Protein AF-A0A9P1DX33-F1 (afdb_monomer_lite)

Structure (mmCIF, N/CA/C/O backbone):
data_AF-A0A9P1DX33-F1
#
_entry.id   AF-A0A9P1DX33-F1
#
loop_
_atom_site.group_PDB
_atom_site.id
_atom_site.type_symbol
_atom_site.label_atom_id
_atom_site.label_alt_id
_atom_site.label_comp_id
_atom_site.label_asym_id
_atom_site.label_entity_id
_atom_site.label_seq_id
_atom_site.pdbx_PDB_ins_code
_atom_site.Cartn_x
_atom_site.Cartn_y
_atom_site.Cartn_z
_atom_site.occupancy
_atom_site.B_iso_or_equiv
_atom_site.auth_seq_id
_atom_site.auth_comp_id
_atom_site.auth_asym_id
_atom_site.auth_atom_id
_atom_site.pdbx_PDB_model_num
ATOM 1 N N . MET A 1 1 ? 33.280 24.690 30.783 1.00 42.16 1 MET A N 1
ATOM 2 C CA . MET A 1 1 ? 32.549 23.679 31.577 1.00 42.16 1 MET A CA 1
ATOM 3 C C . MET A 1 1 ? 32.452 22.422 30.733 1.00 42.16 1 MET A C 1
ATOM 5 O O . MET A 1 1 ? 31.954 22.511 29.621 1.00 42.16 1 MET A O 1
ATOM 9 N N . THR A 1 2 ? 32.975 21.297 31.211 1.00 35.22 2 THR A N 1
ATOM 10 C CA . THR A 1 2 ? 32.974 20.005 30.503 1.00 35.22 2 THR A CA 1
ATOM 11 C C . THR A 1 2 ? 32.032 19.049 31.220 1.00 35.22 2 THR A C 1
ATOM 13 O O . THR A 1 2 ? 32.265 18.726 32.383 1.00 35.22 2 THR A O 1
ATOM 16 N N . VAL A 1 3 ? 30.963 18.618 30.549 1.00 42.25 3 VAL A N 1
ATOM 17 C CA . VAL A 1 3 ? 29.998 17.657 31.102 1.00 42.25 3 VAL A CA 1
ATOM 18 C C . VAL A 1 3 ? 30.472 16.244 30.767 1.00 42.25 3 VAL A C 1
ATOM 20 O O . VAL A 1 3 ? 30.716 15.934 29.604 1.00 42.25 3 VAL A O 1
ATOM 23 N N . SER A 1 4 ? 30.630 15.401 31.789 1.00 46.12 4 SER A N 1
ATOM 24 C CA . SER A 1 4 ? 31.040 14.004 31.618 1.00 46.12 4 SER A CA 1
ATOM 25 C C . SER A 1 4 ? 29.879 13.158 31.088 1.00 46.12 4 SER A C 1
ATOM 27 O O . SER A 1 4 ? 28.779 13.212 31.638 1.00 46.12 4 SER A O 1
ATOM 29 N N . GLY A 1 5 ? 30.118 12.371 30.038 1.00 40.25 5 GLY A N 1
ATOM 30 C CA . GLY A 1 5 ? 29.131 11.447 29.479 1.00 40.25 5 GLY A CA 1
ATOM 31 C C . GLY A 1 5 ? 29.198 10.074 30.149 1.00 40.25 5 GLY A C 1
ATOM 32 O O . GLY A 1 5 ? 30.158 9.335 29.942 1.00 40.25 5 GLY A O 1
ATOM 33 N N . CYS A 1 6 ? 28.171 9.706 30.916 1.00 40.16 6 CYS A N 1
ATOM 34 C CA . CYS A 1 6 ? 28.054 8.368 31.502 1.00 40.16 6 CYS A CA 1
ATOM 35 C C . CYS A 1 6 ? 27.447 7.377 30.494 1.00 40.16 6 CYS A C 1
ATOM 37 O O . CYS A 1 6 ? 26.247 7.413 30.223 1.00 40.16 6 CYS A O 1
ATOM 39 N N . SER A 1 7 ? 28.259 6.458 29.972 1.00 44.50 7 SER A N 1
ATOM 40 C CA . SER A 1 7 ? 27.836 5.385 29.063 1.00 44.50 7 SER A CA 1
ATOM 41 C C . SER A 1 7 ? 27.161 4.222 29.808 1.00 44.50 7 SER A C 1
ATOM 43 O O . SER A 1 7 ? 27.764 3.187 30.091 1.00 44.50 7 SER A O 1
ATOM 45 N N . GLY A 1 8 ? 25.872 4.378 30.120 1.00 40.25 8 GLY A N 1
ATOM 46 C CA . GLY A 1 8 ? 25.042 3.281 30.626 1.00 40.25 8 GLY A CA 1
ATOM 47 C C . GLY A 1 8 ? 24.818 2.204 29.557 1.00 40.25 8 GLY A C 1
ATOM 48 O O . GLY A 1 8 ? 24.282 2.495 28.491 1.00 40.25 8 GLY A O 1
ATOM 49 N N . SER A 1 9 ? 25.206 0.956 29.837 1.00 45.69 9 SER A N 1
ATOM 50 C CA . SER A 1 9 ? 24.879 -0.181 28.962 1.00 45.69 9 SER A CA 1
ATOM 51 C C . SER A 1 9 ? 23.379 -0.511 29.028 1.00 45.69 9 SER A C 1
ATOM 53 O O . SER A 1 9 ? 22.805 -0.453 30.119 1.00 45.69 9 SER A O 1
ATOM 55 N N . PRO A 1 10 ? 22.730 -0.889 27.909 1.00 42.22 10 PRO A N 1
ATOM 56 C CA . PRO A 1 10 ? 21.317 -1.253 27.912 1.00 42.22 10 PRO A CA 1
ATOM 57 C C . PRO A 1 10 ? 21.089 -2.532 28.726 1.00 42.22 10 PRO A C 1
ATOM 59 O O . PRO A 1 10 ? 21.752 -3.549 28.516 1.00 42.22 10 PRO A O 1
ATOM 62 N N . ALA A 1 11 ? 20.137 -2.488 29.659 1.00 40.44 11 ALA A N 1
ATOM 63 C CA . ALA A 1 11 ? 19.790 -3.639 30.483 1.00 40.44 11 ALA A CA 1
ATOM 64 C C . ALA A 1 11 ? 19.127 -4.738 29.637 1.00 40.44 11 ALA A C 1
ATOM 66 O O . ALA A 1 11 ? 18.155 -4.489 28.921 1.00 40.44 11 ALA A O 1
ATOM 67 N N . SER A 1 12 ? 19.616 -5.974 29.751 1.00 38.50 12 SER A N 1
ATOM 68 C CA . SER A 1 12 ? 19.037 -7.133 29.073 1.00 38.50 12 SER A CA 1
ATOM 69 C C . SER A 1 12 ? 17.686 -7.509 29.692 1.00 38.50 12 SER A C 1
ATOM 71 O O . SER A 1 12 ? 17.606 -8.228 30.689 1.00 38.50 12 SER A O 1
ATOM 73 N N . MET A 1 13 ? 16.597 -7.029 29.086 1.00 30.44 13 MET A N 1
ATOM 74 C CA . MET A 1 13 ? 15.235 -7.407 29.467 1.00 30.44 13 MET A CA 1
ATOM 75 C C . MET A 1 13 ? 14.976 -8.887 29.159 1.00 30.44 13 MET A C 1
ATOM 77 O O . MET A 1 13 ? 14.541 -9.251 28.067 1.00 30.44 13 MET A O 1
ATOM 81 N N . SER A 1 14 ? 15.214 -9.755 30.142 1.00 40.44 14 SER A N 1
ATOM 82 C CA . SER A 1 14 ? 14.754 -11.138 30.081 1.00 40.44 14 SER A CA 1
ATOM 83 C C . SER A 1 14 ? 13.223 -11.171 30.129 1.00 40.44 14 SER A C 1
ATOM 85 O O . SER A 1 14 ? 12.587 -10.710 31.081 1.00 40.44 14 SER A O 1
ATOM 87 N N . LEU A 1 15 ? 12.613 -11.716 29.075 1.00 31.84 15 LEU A N 1
ATOM 88 C CA . LEU A 1 15 ? 11.172 -11.946 29.027 1.00 31.84 15 LEU A CA 1
ATOM 89 C C . LEU A 1 15 ? 10.785 -12.919 30.145 1.00 31.84 15 LEU A C 1
ATOM 91 O O . LEU A 1 15 ? 11.143 -14.098 30.105 1.00 31.84 15 LEU A O 1
ATOM 95 N N . ARG A 1 16 ? 10.036 -12.433 31.143 1.00 36.41 16 ARG A N 1
ATOM 96 C CA . ARG A 1 16 ? 9.463 -13.296 32.180 1.00 36.41 16 ARG A CA 1
ATOM 97 C C . ARG A 1 16 ? 8.487 -14.267 31.523 1.00 36.41 16 ARG A C 1
ATOM 99 O O . ARG A 1 16 ? 7.411 -13.877 31.072 1.00 36.41 16 ARG A O 1
ATOM 106 N N . ARG A 1 17 ? 8.888 -15.536 31.474 1.00 30.05 17 ARG A N 1
ATOM 107 C CA . ARG A 1 17 ? 8.061 -16.651 31.017 1.00 30.05 17 ARG A CA 1
ATOM 108 C C . ARG A 1 17 ? 6.791 -16.699 31.869 1.00 30.05 17 ARG A C 1
ATOM 110 O O . ARG A 1 17 ? 6.878 -16.798 33.089 1.00 30.05 17 ARG A O 1
ATOM 117 N N . TRP A 1 18 ? 5.625 -16.622 31.233 1.00 30.36 18 TRP A N 1
ATOM 118 C CA . TRP A 1 18 ? 4.351 -16.831 31.920 1.00 30.36 18 TRP A CA 1
ATOM 119 C C . TRP A 1 18 ? 4.186 -18.325 32.199 1.00 30.36 18 TRP A C 1
ATOM 121 O O . TRP A 1 18 ? 3.795 -19.094 31.321 1.00 30.36 18 TRP A O 1
ATOM 131 N N . GLU A 1 19 ? 4.521 -18.741 33.417 1.00 32.91 19 GLU A N 1
ATOM 132 C CA . GLU A 1 19 ? 4.236 -20.092 33.891 1.00 32.91 19 GLU A CA 1
ATOM 133 C C . GLU A 1 19 ? 2.755 -20.184 34.268 1.00 32.91 19 GLU A C 1
ATOM 135 O O . GLU A 1 19 ? 2.330 -19.786 35.352 1.00 32.91 19 GLU A O 1
ATOM 140 N N . PHE A 1 20 ? 1.947 -20.688 33.332 1.00 34.97 20 PHE A N 1
ATOM 141 C CA . PHE A 1 20 ? 0.576 -21.095 33.622 1.00 34.97 20 PHE A CA 1
ATOM 142 C C . PHE A 1 20 ? 0.597 -22.218 34.666 1.00 34.97 20 PHE A C 1
ATOM 144 O O . PHE A 1 20 ? 1.318 -23.204 34.507 1.00 34.97 20 PHE A O 1
ATOM 151 N N . ALA A 1 21 ? -0.188 -22.057 35.732 1.00 38.12 21 ALA A N 1
ATOM 152 C CA . ALA A 1 21 ? -0.208 -22.988 36.855 1.00 38.12 21 ALA A CA 1
ATOM 153 C C . ALA A 1 21 ? -0.587 -24.416 36.420 1.00 38.12 21 ALA A C 1
ATOM 155 O O . ALA A 1 21 ? -1.530 -24.608 35.650 1.00 38.12 21 ALA A O 1
ATOM 156 N N . ASP A 1 22 ? 0.122 -25.417 36.955 1.00 38.78 22 ASP A N 1
ATOM 157 C CA . ASP A 1 22 ? -0.157 -26.832 36.691 1.00 38.78 22 ASP A CA 1
ATOM 158 C C . ASP A 1 22 ? -1.595 -27.186 37.138 1.00 38.78 22 ASP A C 1
ATOM 160 O O . ASP A 1 22 ? -1.901 -27.090 38.337 1.00 38.78 22 ASP A O 1
ATOM 164 N N . PRO A 1 23 ? -2.479 -27.641 36.220 1.00 44.78 23 PRO A N 1
ATOM 165 C CA . PRO A 1 23 ? -3.876 -27.963 36.524 1.00 44.78 23 PRO A CA 1
ATOM 166 C C . PRO A 1 23 ? -4.062 -29.128 37.516 1.00 44.78 23 PRO A C 1
ATOM 168 O O . PRO A 1 23 ? -5.194 -29.472 37.845 1.00 44.78 23 PRO A O 1
ATOM 171 N N . ARG A 1 24 ? -2.982 -29.746 38.010 1.00 42.72 24 ARG A N 1
ATOM 172 C CA . ARG A 1 24 ? -3.008 -30.826 39.011 1.00 42.72 24 ARG A CA 1
ATOM 173 C C . ARG A 1 24 ? -3.132 -30.356 40.467 1.00 42.72 24 ARG A C 1
ATOM 175 O O . ARG A 1 24 ? -3.335 -31.201 41.336 1.00 42.72 24 ARG A O 1
ATOM 182 N N . THR A 1 25 ? -2.985 -29.059 40.764 1.00 44.78 25 THR A N 1
ATOM 183 C CA . THR A 1 25 ? -2.821 -28.572 42.158 1.00 44.78 25 THR A CA 1
ATOM 184 C C . THR A 1 25 ? -3.933 -27.664 42.697 1.00 44.78 25 THR A C 1
ATOM 186 O O . THR A 1 25 ? -4.002 -27.438 43.908 1.00 44.78 25 THR A O 1
ATOM 189 N N . SER A 1 26 ? -4.851 -27.179 41.857 1.00 37.38 26 SER A N 1
ATOM 190 C CA . SER A 1 26 ? -5.929 -26.277 42.281 1.00 37.38 26 SER A CA 1
ATOM 191 C C . SER A 1 26 ? -7.050 -27.007 43.040 1.00 37.38 26 SER A C 1
ATOM 193 O O . SER A 1 26 ? -8.011 -27.518 42.466 1.00 37.38 26 SER A O 1
ATOM 195 N N . ARG A 1 27 ? -6.979 -27.005 44.380 1.00 41.19 27 ARG A N 1
ATOM 196 C CA . ARG A 1 27 ? -8.128 -27.354 45.235 1.00 41.19 27 ARG A CA 1
ATOM 197 C C . ARG A 1 27 ? -9.247 -26.321 45.057 1.00 41.19 27 ARG A C 1
ATOM 199 O O . ARG A 1 27 ? -9.252 -25.287 45.719 1.00 41.19 27 ARG A O 1
ATOM 206 N N . THR A 1 28 ? -10.218 -26.620 44.199 1.00 39.28 28 THR A N 1
ATOM 207 C CA . THR A 1 28 ? -11.459 -25.840 44.076 1.00 39.28 28 THR A CA 1
ATOM 208 C C . THR A 1 28 ? -12.236 -25.831 45.400 1.00 39.28 28 THR A C 1
ATOM 210 O O . THR A 1 28 ? -12.393 -26.904 45.999 1.00 39.28 28 THR A O 1
ATOM 213 N N . PRO A 1 29 ? -12.787 -24.688 45.851 1.00 36.78 29 PRO A N 1
ATOM 214 C CA . PRO A 1 29 ? -13.698 -24.671 46.991 1.00 36.78 29 PRO A CA 1
ATOM 215 C C . PRO A 1 29 ? -14.954 -25.493 46.666 1.00 36.78 29 PRO A C 1
ATOM 217 O O . PRO A 1 29 ? -15.569 -25.324 45.613 1.00 36.78 29 PRO A O 1
ATOM 220 N N . ARG A 1 30 ? -15.342 -26.404 47.566 1.00 32.22 30 ARG A N 1
ATOM 221 C CA . ARG A 1 30 ? -16.589 -27.168 47.426 1.00 32.22 30 ARG A CA 1
ATOM 222 C C . ARG A 1 30 ? -17.782 -26.274 47.758 1.00 32.22 30 ARG A C 1
ATOM 224 O O . ARG A 1 30 ? -18.038 -26.016 48.931 1.00 32.22 30 ARG A O 1
ATOM 231 N N . LEU A 1 31 ? -18.542 -25.882 46.739 1.00 40.94 31 LEU A N 1
ATOM 232 C CA . LEU A 1 31 ? -19.928 -25.450 46.931 1.00 40.94 31 LEU A CA 1
ATOM 233 C C . LEU A 1 31 ? -20.778 -26.627 47.464 1.00 40.94 31 LEU A C 1
ATOM 235 O O . LEU A 1 31 ? -20.466 -27.788 47.168 1.00 40.94 31 LEU A O 1
ATOM 239 N N . PRO A 1 32 ? -21.827 -26.362 48.264 1.00 38.78 32 PRO A N 1
ATOM 240 C CA . PRO A 1 32 ? -22.687 -27.408 48.808 1.00 38.78 32 PRO A CA 1
ATOM 241 C C . PRO A 1 32 ? -23.454 -28.129 47.692 1.00 38.78 32 PRO A C 1
ATOM 243 O O . PRO A 1 32 ? -23.990 -27.511 46.774 1.00 38.78 32 PRO A O 1
ATOM 246 N N . ALA A 1 33 ? -23.517 -29.459 47.774 1.00 38.41 33 ALA A N 1
ATOM 247 C CA . ALA A 1 33 ? -24.167 -30.283 46.762 1.00 38.41 33 ALA A CA 1
ATOM 248 C C . ALA A 1 33 ? -25.699 -30.230 46.896 1.00 38.41 33 ALA A C 1
ATOM 250 O O . ALA A 1 33 ? -26.283 -30.959 47.701 1.00 38.41 33 ALA A O 1
ATOM 251 N N . VAL A 1 34 ? -26.347 -29.401 46.074 1.00 39.28 34 VAL A N 1
ATOM 252 C CA . VAL A 1 34 ? -27.807 -29.407 45.901 1.00 39.28 34 VAL A CA 1
ATOM 253 C C . VAL A 1 34 ? -28.229 -30.762 45.321 1.00 39.28 34 VAL A C 1
ATOM 255 O O . VAL A 1 34 ? -27.893 -31.106 44.188 1.00 39.28 34 VAL A O 1
ATOM 258 N N . LYS A 1 35 ? -28.940 -31.568 46.119 1.00 45.84 35 LYS A N 1
ATOM 259 C CA . LYS A 1 35 ? -29.499 -32.856 45.688 1.00 45.84 35 LYS A CA 1
ATOM 260 C C . LYS A 1 35 ? -30.892 -32.653 45.092 1.00 45.84 35 LYS A C 1
ATOM 262 O O . LYS A 1 35 ? -31.848 -32.470 45.836 1.00 45.84 35 LYS A O 1
ATOM 267 N N . GLY A 1 36 ? -30.997 -32.808 43.776 1.00 49.78 36 GLY A N 1
ATOM 268 C CA . GLY A 1 36 ? -32.263 -32.783 43.041 1.00 49.78 36 GLY A CA 1
ATOM 269 C C . GLY A 1 36 ? -32.353 -31.578 42.109 1.00 49.78 36 GLY A C 1
ATOM 270 O O . GLY A 1 36 ? -32.114 -30.451 42.524 1.00 49.78 36 GLY A O 1
ATOM 271 N N . GLY A 1 37 ? -32.667 -31.838 40.841 1.00 43.31 37 GLY A N 1
ATOM 272 C CA . GLY A 1 37 ? -32.671 -30.839 39.772 1.00 43.31 37 GLY A CA 1
ATOM 273 C C . GLY A 1 37 ? -32.117 -31.431 38.477 1.00 43.31 37 GLY A C 1
ATOM 274 O O . GLY A 1 37 ? -31.059 -32.059 38.475 1.00 43.31 37 GLY A O 1
ATOM 275 N N . LEU A 1 38 ? -32.865 -31.280 37.385 1.00 44.25 38 LEU A N 1
ATOM 276 C CA . LEU A 1 38 ? -32.518 -31.801 36.061 1.00 44.25 38 LEU A CA 1
ATOM 277 C C . LEU A 1 38 ? -31.198 -31.194 35.555 1.00 44.25 38 LEU A C 1
ATOM 279 O O . LEU A 1 38 ? -31.032 -29.977 35.550 1.00 44.25 38 LEU A O 1
ATOM 283 N N . ILE A 1 39 ? -30.278 -32.032 35.066 1.00 40.69 39 ILE A N 1
ATOM 284 C CA . ILE A 1 39 ? -29.074 -31.554 34.373 1.00 40.69 39 ILE A CA 1
ATOM 285 C C . ILE A 1 39 ? -29.490 -31.062 32.982 1.00 40.69 39 ILE A C 1
ATOM 287 O O . ILE A 1 39 ? -29.702 -31.866 32.072 1.00 40.69 39 ILE A O 1
ATOM 291 N N . SER A 1 40 ? -29.599 -29.744 32.809 1.00 49.19 40 SER A N 1
ATOM 292 C CA . SER A 1 40 ? -29.901 -29.128 31.513 1.00 49.19 40 SER A CA 1
ATOM 293 C C . SER A 1 40 ? -28.848 -29.514 30.456 1.00 49.19 40 SER A C 1
ATOM 295 O O . SER A 1 40 ? -27.649 -29.345 30.696 1.00 49.19 40 SER A O 1
ATOM 297 N N . PRO A 1 41 ? -29.243 -29.979 29.253 1.00 49.31 41 PRO A N 1
ATOM 298 C CA . PRO A 1 41 ? -28.335 -30.596 28.271 1.00 49.31 41 PRO A CA 1
ATOM 299 C C . PRO A 1 41 ? -27.400 -29.612 27.531 1.00 49.31 41 PRO A C 1
ATOM 301 O O . PRO A 1 41 ? -26.756 -29.978 26.547 1.00 49.31 41 PRO A O 1
ATOM 304 N N . ILE A 1 42 ? -27.325 -28.357 27.979 1.00 52.50 42 ILE A N 1
ATOM 305 C CA . ILE A 1 42 ? -26.710 -27.227 27.266 1.00 52.50 42 ILE A CA 1
ATOM 306 C C . ILE A 1 42 ? -25.171 -27.305 27.298 1.00 52.50 42 ILE A C 1
ATOM 308 O O . ILE A 1 42 ? -24.514 -27.118 26.272 1.00 52.50 42 ILE A O 1
ATOM 312 N N . SER A 1 43 ? -24.595 -27.699 28.441 1.00 51.84 43 SER A N 1
ATOM 313 C CA . SER A 1 43 ? -23.138 -27.820 28.666 1.00 51.84 43 SER A CA 1
ATOM 314 C C . SER A 1 43 ? -22.414 -28.726 27.646 1.00 51.84 43 SER A C 1
ATOM 316 O O . SER A 1 43 ? -21.245 -28.506 27.319 1.00 51.84 43 SER A O 1
ATOM 318 N N . ALA A 1 44 ? -23.114 -29.701 27.057 1.00 51.94 44 ALA A N 1
ATOM 319 C CA . ALA A 1 44 ? -22.522 -30.666 26.132 1.00 51.94 44 ALA A CA 1
ATOM 320 C C . ALA A 1 44 ? -22.113 -30.084 24.761 1.00 51.94 44 ALA A C 1
ATOM 322 O O . ALA A 1 44 ? -21.297 -30.698 24.070 1.00 51.94 44 ALA A O 1
ATOM 323 N N . ARG A 1 45 ? -22.662 -28.933 24.330 1.00 54.38 45 ARG A N 1
ATOM 324 C CA . ARG A 1 45 ? -22.422 -28.405 22.968 1.00 54.38 45 ARG A CA 1
ATOM 325 C C . ARG A 1 45 ? -21.138 -27.582 22.844 1.00 54.38 45 ARG A C 1
ATOM 327 O O . ARG A 1 45 ? -20.353 -27.852 21.936 1.00 54.38 45 ARG A O 1
ATOM 334 N N . GLY A 1 46 ? -20.867 -26.661 23.773 1.00 47.50 46 GLY A N 1
ATOM 335 C CA . GLY A 1 46 ? -19.622 -25.870 23.771 1.00 47.50 46 GLY A CA 1
ATOM 336 C C . GLY A 1 46 ? -18.365 -26.746 23.865 1.00 47.50 46 GLY A C 1
ATOM 337 O O . GLY A 1 46 ? -17.371 -26.513 23.175 1.00 47.50 46 GLY A O 1
ATOM 338 N N . ALA A 1 47 ? -18.455 -27.848 24.619 1.00 54.25 47 ALA A N 1
ATOM 339 C CA . ALA A 1 47 ? -17.400 -28.852 24.730 1.00 54.25 47 ALA A CA 1
ATOM 340 C C . ALA A 1 47 ? -17.017 -29.520 23.393 1.00 54.25 47 ALA A C 1
ATOM 342 O O . ALA A 1 47 ? -15.922 -30.074 23.301 1.00 54.25 47 ALA A O 1
ATOM 343 N N . LYS A 1 48 ? -17.876 -29.477 22.359 1.00 54.12 48 LYS A N 1
ATOM 344 C CA . LYS A 1 48 ? -17.550 -30.007 21.027 1.00 54.12 48 LYS A CA 1
ATOM 345 C C . LYS A 1 48 ? -16.696 -29.030 20.213 1.00 54.12 48 LYS A C 1
ATOM 347 O O . LYS A 1 48 ? -15.654 -29.441 19.718 1.00 54.12 48 LYS A O 1
ATOM 352 N N . ALA A 1 49 ? -17.053 -27.745 20.156 1.00 50.72 49 ALA A N 1
ATOM 353 C CA . ALA A 1 49 ? -16.282 -26.741 19.410 1.00 50.72 49 ALA A CA 1
ATOM 354 C C . ALA A 1 49 ? -14.823 -26.635 19.906 1.00 50.72 49 ALA A C 1
ATOM 356 O O . ALA A 1 49 ? -13.884 -26.622 19.114 1.00 50.72 49 ALA A O 1
ATOM 357 N N . VAL A 1 50 ? -14.617 -26.681 21.228 1.00 53.62 50 VAL A N 1
ATOM 358 C CA . VAL A 1 50 ? -13.278 -26.704 21.856 1.00 53.62 50 VAL A CA 1
ATOM 359 C C . VAL A 1 50 ? -12.517 -28.018 21.584 1.00 53.62 50 VAL A C 1
ATOM 361 O O . VAL A 1 50 ? -11.289 -28.064 21.667 1.00 53.62 50 VAL A O 1
ATOM 364 N N . LYS A 1 51 ? -13.221 -29.103 21.239 1.00 61.97 51 LYS A N 1
ATOM 365 C CA . LYS A 1 51 ? -12.619 -30.377 20.818 1.00 61.97 51 LYS A CA 1
ATOM 366 C C . LYS A 1 51 ? -12.191 -30.329 19.353 1.00 61.97 51 LYS A C 1
ATOM 368 O O . LYS A 1 51 ? -11.073 -30.728 19.046 1.00 61.97 51 LYS A O 1
ATOM 373 N N . ASP A 1 52 ? -13.045 -29.782 18.494 1.00 57.34 52 ASP A N 1
ATOM 374 C CA . ASP A 1 52 ? -12.828 -29.687 17.049 1.00 57.34 52 ASP A CA 1
ATOM 375 C C . ASP A 1 52 ? -11.714 -28.666 16.705 1.00 57.34 52 ASP A C 1
ATOM 377 O O . ASP A 1 52 ? -10.996 -28.841 15.724 1.00 57.34 52 ASP A O 1
ATOM 381 N N . LEU A 1 53 ? -11.483 -27.655 17.558 1.00 48.66 53 LEU A N 1
ATOM 382 C CA . LEU A 1 53 ? -10.348 -26.718 17.456 1.00 48.66 53 LEU A CA 1
ATOM 383 C C . LEU A 1 53 ? -9.029 -27.231 18.071 1.00 48.66 53 LEU A C 1
ATOM 385 O O . LEU A 1 53 ? -7.975 -26.636 17.836 1.00 48.66 53 LEU A O 1
ATOM 389 N N . ARG A 1 54 ? -9.044 -28.329 18.842 1.00 53.56 54 ARG A N 1
ATOM 390 C CA . ARG A 1 54 ? -7.855 -28.841 19.555 1.00 53.56 54 ARG A CA 1
ATOM 391 C C . ARG A 1 54 ? -6.635 -29.132 18.659 1.00 53.56 54 ARG A C 1
ATOM 393 O O . ARG A 1 54 ? -5.538 -28.777 19.091 1.00 53.56 54 ARG A O 1
ATOM 400 N N . PRO A 1 55 ? -6.764 -29.680 17.430 1.00 56.03 55 PRO A N 1
ATOM 401 C CA . PRO A 1 55 ? -5.610 -29.959 16.563 1.00 56.03 55 PRO A CA 1
ATOM 402 C C . PRO A 1 55 ? -4.767 -28.725 16.194 1.00 56.03 55 PRO A C 1
ATOM 404 O O . PRO A 1 55 ? -3.600 -28.858 15.832 1.00 56.03 55 PRO A O 1
ATOM 407 N N . LEU A 1 56 ? -5.331 -27.516 16.304 1.00 48.06 56 LEU A N 1
ATOM 408 C CA . LEU A 1 56 ? -4.617 -26.260 16.046 1.00 48.06 56 LEU A CA 1
ATOM 409 C C . LEU A 1 56 ? -3.774 -25.784 17.242 1.00 48.06 56 LEU A C 1
ATOM 411 O O . LEU A 1 56 ? -2.886 -24.956 17.059 1.00 48.06 56 LEU A O 1
ATOM 415 N N . ALA A 1 57 ? -4.039 -26.292 18.451 1.00 47.06 57 ALA A N 1
ATOM 416 C CA . ALA A 1 57 ? -3.393 -25.853 19.689 1.00 47.06 57 ALA A CA 1
ATOM 417 C C . ALA A 1 57 ? -2.201 -26.730 20.119 1.00 47.06 57 ALA A C 1
ATOM 419 O O . ALA A 1 57 ? -1.444 -26.338 21.007 1.00 47.06 57 ALA A O 1
ATOM 420 N N . GLU A 1 58 ? -2.021 -27.913 19.525 1.00 52.81 58 GLU A N 1
ATOM 421 C CA . GLU A 1 58 ? -0.972 -28.846 19.949 1.00 52.81 58 GLU A CA 1
ATOM 422 C C . GLU A 1 58 ? 0.413 -28.487 19.356 1.00 52.81 58 GLU A C 1
ATOM 424 O O . GLU A 1 58 ? 0.537 -28.202 18.152 1.00 52.81 58 GLU A O 1
ATOM 429 N N . PRO A 1 59 ? 1.489 -28.499 20.173 1.00 42.16 59 PRO A N 1
ATOM 430 C CA . PRO A 1 59 ? 2.849 -28.324 19.685 1.00 42.16 59 PRO A CA 1
ATOM 431 C C . PRO A 1 59 ? 3.259 -29.553 18.866 1.00 42.16 59 PRO A C 1
ATOM 433 O O . PRO A 1 59 ? 3.231 -30.686 19.335 1.00 42.16 59 PRO A O 1
ATOM 436 N N . SER A 1 60 ? 3.637 -29.312 17.617 1.00 57.25 60 SER A N 1
ATOM 437 C CA . SER A 1 60 ? 4.028 -30.324 16.638 1.00 57.25 60 SER A CA 1
ATOM 438 C C . SER A 1 60 ? 5.061 -29.699 15.708 1.00 57.25 60 SER A C 1
ATOM 440 O O . SER A 1 60 ? 5.000 -28.496 15.434 1.00 57.25 60 SER A O 1
ATOM 442 N N . ASN A 1 61 ? 6.001 -30.509 15.230 1.00 67.56 61 ASN A N 1
ATOM 443 C CA . ASN A 1 61 ? 7.178 -30.029 14.505 1.00 67.56 61 ASN A CA 1
ATOM 444 C C . ASN A 1 61 ? 6.889 -29.642 13.039 1.00 67.56 61 ASN A C 1
ATOM 446 O O . ASN A 1 61 ? 7.812 -29.253 12.329 1.00 67.56 61 ASN A O 1
ATOM 450 N N . ARG A 1 62 ? 5.629 -29.742 12.584 1.00 68.81 62 ARG A N 1
ATOM 451 C CA . ARG A 1 62 ? 5.196 -29.283 11.256 1.00 68.81 62 ARG A CA 1
ATOM 452 C C . ARG A 1 62 ? 5.112 -27.766 11.190 1.00 68.81 62 ARG A C 1
ATOM 454 O O . ARG A 1 62 ? 4.600 -27.126 12.116 1.00 68.81 62 ARG A O 1
ATOM 461 N N . SER A 1 63 ? 5.561 -27.211 10.069 1.00 68.94 63 SER A N 1
ATOM 462 C CA . SER A 1 63 ? 5.583 -25.765 9.836 1.00 68.94 63 SER A CA 1
ATOM 463 C C . SER A 1 63 ? 4.171 -25.163 9.787 1.00 68.94 63 SER A C 1
ATOM 465 O O . SER A 1 63 ? 3.193 -25.839 9.461 1.00 68.94 63 SER A O 1
ATOM 467 N N . LEU A 1 64 ? 4.037 -23.871 10.116 1.00 50.19 64 LEU A N 1
ATOM 468 C CA . LEU A 1 64 ? 2.729 -23.200 10.139 1.00 50.19 64 LEU A CA 1
ATOM 469 C C . LEU A 1 64 ? 2.044 -23.241 8.760 1.00 50.19 64 LEU A C 1
ATOM 471 O O . LEU A 1 64 ? 0.834 -23.440 8.675 1.00 50.19 64 LEU A O 1
ATOM 475 N N . THR A 1 65 ? 2.823 -23.096 7.688 1.00 62.72 65 THR A N 1
ATOM 476 C CA . THR A 1 65 ? 2.397 -23.204 6.286 1.00 62.72 65 THR A CA 1
ATOM 477 C C . THR A 1 65 ? 1.885 -24.604 5.957 1.00 62.72 65 THR A C 1
ATOM 479 O O . THR A 1 65 ? 0.765 -24.736 5.475 1.00 62.72 65 THR A O 1
ATOM 482 N N . GLU A 1 66 ? 2.648 -25.645 6.291 1.00 61.75 66 GLU A N 1
ATOM 483 C CA . GLU A 1 66 ? 2.286 -27.058 6.096 1.00 61.75 66 GLU A CA 1
ATOM 484 C C . GLU A 1 66 ? 0.977 -27.423 6.813 1.00 61.75 66 GLU A C 1
ATOM 486 O O . GLU A 1 66 ? 0.061 -27.948 6.184 1.00 61.75 66 GLU A O 1
ATOM 491 N N . ARG A 1 67 ? 0.818 -27.035 8.089 1.00 64.94 67 ARG A N 1
ATOM 492 C CA . ARG A 1 67 ? -0.455 -27.219 8.813 1.00 64.94 67 ARG A CA 1
ATOM 493 C C . ARG A 1 67 ? -1.609 -26.425 8.199 1.00 64.94 67 ARG A C 1
ATOM 495 O O . ARG A 1 67 ? -2.753 -26.864 8.259 1.00 64.94 67 ARG A O 1
ATOM 502 N N . THR A 1 68 ? -1.335 -25.242 7.647 1.00 58.09 68 THR A N 1
ATOM 503 C CA . THR A 1 68 ? -2.364 -24.390 7.028 1.00 58.09 68 THR A CA 1
ATOM 504 C C . THR A 1 68 ? -2.813 -24.945 5.673 1.00 58.09 68 THR A C 1
ATOM 506 O O . THR A 1 68 ? -3.977 -24.773 5.319 1.00 58.09 68 THR A O 1
ATOM 509 N N . LEU A 1 69 ? -1.928 -25.637 4.946 1.00 60.88 69 LEU A N 1
ATOM 510 C CA . LEU A 1 69 ? -2.255 -26.411 3.746 1.00 60.88 69 LEU A CA 1
ATOM 511 C C . LEU A 1 69 ? -3.070 -27.659 4.101 1.00 60.88 69 LEU A C 1
ATOM 513 O O . LEU A 1 69 ? -4.175 -27.813 3.595 1.00 60.88 69 LEU A O 1
ATOM 517 N N . GLU A 1 70 ? -2.593 -28.480 5.038 1.00 70.50 70 GLU A N 1
ATOM 518 C CA . GLU A 1 70 ? -3.272 -29.708 5.487 1.00 70.50 70 GLU A CA 1
ATOM 519 C C . GLU A 1 70 ? -4.686 -29.412 6.040 1.00 70.50 70 GLU A C 1
ATOM 521 O O . GLU A 1 70 ? -5.656 -30.105 5.729 1.00 70.50 70 GLU A O 1
ATOM 526 N N . ALA A 1 71 ? -4.845 -28.307 6.781 1.00 65.44 71 ALA A N 1
ATOM 527 C CA . ALA A 1 71 ? -6.151 -27.820 7.222 1.00 65.44 71 ALA A CA 1
ATOM 528 C C . ALA A 1 71 ? -7.020 -27.257 6.079 1.00 65.44 71 ALA A C 1
ATOM 530 O O . ALA A 1 71 ? -8.241 -27.379 6.141 1.00 65.44 71 ALA A O 1
ATOM 531 N N . ALA A 1 72 ? -6.433 -26.652 5.039 1.00 55.03 72 ALA A N 1
ATOM 532 C CA . ALA A 1 72 ? -7.181 -26.174 3.875 1.00 55.03 72 ALA A CA 1
ATOM 533 C C . ALA A 1 72 ? -7.673 -27.334 2.993 1.00 55.03 72 ALA A C 1
ATOM 535 O O . ALA A 1 72 ? -8.825 -27.316 2.562 1.00 55.03 72 ALA A O 1
ATOM 536 N N . GLU A 1 73 ? -6.859 -28.375 2.794 1.00 62.88 73 GLU A N 1
ATOM 537 C CA . GLU A 1 73 ? -7.279 -29.610 2.123 1.00 62.88 73 GLU A CA 1
ATOM 538 C C . GLU A 1 73 ? -8.434 -30.281 2.876 1.00 62.88 73 GLU A C 1
ATOM 540 O O . GLU A 1 73 ? -9.439 -30.645 2.260 1.00 62.88 73 GLU A O 1
ATOM 545 N N . ALA A 1 74 ? -8.355 -30.357 4.210 1.00 68.06 74 ALA A N 1
ATOM 546 C CA . ALA A 1 74 ? -9.423 -30.889 5.059 1.00 68.06 74 ALA A CA 1
ATOM 547 C C . ALA A 1 74 ? -10.737 -30.075 5.009 1.00 68.06 74 ALA A C 1
ATOM 549 O O . ALA A 1 74 ? -11.795 -30.607 5.343 1.00 68.06 74 ALA A O 1
ATOM 550 N N . TRP A 1 75 ? -10.695 -28.810 4.572 1.00 49.06 75 TRP A N 1
ATOM 551 C CA . TRP A 1 75 ? -11.875 -27.957 4.352 1.00 49.06 75 TRP A CA 1
ATOM 552 C C . TRP A 1 75 ? -12.453 -28.066 2.925 1.00 49.06 75 TRP A C 1
ATOM 554 O O . TRP A 1 75 ? -13.417 -27.372 2.595 1.00 49.06 75 TRP A O 1
ATOM 564 N N . SER A 1 76 ? -11.920 -28.953 2.076 1.00 45.38 76 SER A N 1
ATOM 565 C CA . SER A 1 76 ? -12.451 -29.214 0.731 1.00 45.38 76 SER A CA 1
ATOM 566 C C . SER A 1 76 ? -13.887 -29.743 0.787 1.00 45.38 76 SER A C 1
ATOM 568 O O . SER A 1 76 ? -14.124 -30.880 1.197 1.00 45.38 76 SER A O 1
ATOM 570 N N . ILE A 1 77 ? -14.847 -28.932 0.331 1.00 43.00 77 ILE A N 1
ATOM 571 C CA . ILE A 1 77 ? -16.286 -29.230 0.400 1.00 43.00 77 ILE A CA 1
ATOM 572 C C . ILE A 1 77 ? -16.603 -30.575 -0.293 1.00 43.00 77 ILE A C 1
ATOM 574 O O . ILE A 1 77 ? -16.392 -30.702 -1.508 1.00 43.00 77 ILE A O 1
ATOM 578 N N . PRO A 1 78 ? -17.152 -31.575 0.430 1.00 39.56 78 PRO A N 1
ATOM 579 C CA . PRO A 1 78 ? -17.622 -32.818 -0.175 1.00 39.56 78 PRO A CA 1
ATOM 580 C C . PRO A 1 78 ? -18.756 -32.522 -1.164 1.00 39.56 78 PRO A C 1
ATOM 582 O O . PRO A 1 78 ? -19.808 -32.025 -0.772 1.00 39.56 78 PRO A O 1
ATOM 585 N N . GLY A 1 79 ? -18.530 -32.807 -2.449 1.00 46.88 79 GLY A N 1
ATOM 586 C CA . GLY A 1 79 ? -19.454 -32.457 -3.537 1.00 46.88 79 GLY A CA 1
ATOM 587 C C . GLY A 1 79 ? -18.940 -31.391 -4.512 1.00 46.88 79 GLY A C 1
ATOM 588 O O . GLY A 1 79 ? -19.639 -31.085 -5.473 1.00 46.88 79 GLY A O 1
ATOM 589 N N . SER A 1 80 ? -17.724 -30.856 -4.331 1.00 47.12 80 SER A N 1
ATOM 590 C CA . SER A 1 80 ? -17.063 -30.069 -5.386 1.00 47.12 80 SER A CA 1
ATOM 591 C C . SER A 1 80 ? -16.930 -30.896 -6.684 1.00 47.12 80 SER A C 1
ATOM 593 O O . SER A 1 80 ? -16.353 -31.989 -6.638 1.00 47.12 80 SER A O 1
ATOM 595 N N . PRO A 1 81 ? -17.409 -30.403 -7.846 1.00 44.78 81 PRO A N 1
ATOM 596 C CA . PRO A 1 81 ? -17.468 -31.178 -9.092 1.00 44.78 81 PRO A CA 1
ATOM 597 C C . PRO A 1 81 ? -16.099 -31.426 -9.751 1.00 44.78 81 PRO A C 1
ATOM 599 O O . PRO A 1 81 ? -16.025 -32.101 -10.771 1.00 44.78 81 PRO A O 1
ATOM 602 N N . PHE A 1 82 ? -15.007 -30.914 -9.177 1.00 49.44 82 PHE A N 1
ATOM 603 C CA . PHE A 1 82 ? -13.645 -31.079 -9.699 1.00 49.44 82 PHE A CA 1
ATOM 604 C C . PHE A 1 82 ? -12.973 -32.406 -9.307 1.00 49.44 82 PHE A C 1
ATOM 606 O O . PHE A 1 82 ? -11.859 -32.686 -9.748 1.00 49.44 82 PHE A O 1
ATOM 613 N N . LYS A 1 83 ? -13.621 -33.247 -8.489 1.00 46.28 83 LYS A N 1
ATOM 614 C CA . LYS A 1 83 ? -13.028 -34.492 -7.972 1.00 46.28 83 LYS A CA 1
ATOM 615 C C . LYS A 1 83 ? -13.144 -35.662 -8.966 1.00 46.28 83 LYS A C 1
ATOM 617 O O . LYS A 1 83 ? -13.788 -36.665 -8.677 1.00 46.28 83 LYS A O 1
ATOM 622 N N . GLY A 1 84 ? -12.524 -35.507 -10.139 1.00 45.50 84 GLY A N 1
ATOM 623 C CA . GLY A 1 84 ? -12.549 -36.505 -11.219 1.00 45.50 84 GLY A CA 1
ATOM 624 C C . GLY A 1 84 ? -11.642 -36.236 -12.428 1.00 45.50 84 GLY A C 1
ATOM 625 O O . GLY A 1 84 ? -11.845 -36.862 -13.462 1.00 45.50 84 GLY A O 1
ATOM 626 N N . LEU A 1 85 ? -10.678 -35.312 -12.334 1.00 46.09 85 LEU A N 1
ATOM 627 C CA . LEU A 1 85 ? -9.652 -35.100 -13.364 1.00 46.09 85 LEU A CA 1
ATOM 628 C C . LEU A 1 85 ? -8.307 -35.644 -12.872 1.00 46.09 85 LEU A C 1
ATOM 630 O O . LEU A 1 85 ? -7.846 -35.269 -11.793 1.00 46.09 85 LEU A O 1
ATOM 634 N N . ASP A 1 86 ? -7.701 -36.531 -13.658 1.00 46.34 86 ASP A N 1
ATOM 635 C CA . ASP A 1 86 ? -6.455 -37.209 -13.303 1.00 46.34 86 ASP A CA 1
ATOM 636 C C . ASP A 1 86 ? -5.267 -36.242 -13.200 1.00 46.34 86 ASP A C 1
ATOM 638 O O . ASP A 1 86 ? -5.069 -35.357 -14.036 1.00 46.34 86 ASP A O 1
ATOM 642 N N . ALA A 1 87 ? -4.414 -36.461 -12.196 1.00 51.19 87 ALA A N 1
ATOM 643 C CA . ALA A 1 87 ? -3.262 -35.611 -11.876 1.00 51.19 87 ALA A CA 1
ATOM 644 C C . ALA A 1 87 ? -2.098 -35.684 -12.898 1.00 51.19 87 ALA A C 1
ATOM 646 O O . ALA A 1 87 ? -0.987 -35.242 -12.609 1.00 51.19 87 ALA A O 1
ATOM 647 N N . SER A 1 88 ? -2.327 -36.252 -14.086 1.00 51.25 88 SER A N 1
ATOM 648 C CA . SER A 1 88 ? -1.346 -36.390 -15.171 1.00 51.25 88 SER A CA 1
ATOM 649 C C . SER A 1 88 ? -1.287 -35.189 -16.120 1.00 51.25 88 SER A C 1
ATOM 651 O O . SER A 1 88 ? -0.372 -35.111 -16.939 1.00 51.25 88 SER A O 1
ATOM 653 N N . HIS A 1 89 ? -2.235 -34.252 -16.032 1.00 41.84 89 HIS A N 1
ATOM 654 C CA . HIS A 1 89 ? -2.182 -32.996 -16.777 1.00 41.84 89 HIS A CA 1
ATOM 655 C C . HIS A 1 89 ? -1.805 -31.838 -15.844 1.00 41.84 89 HIS A C 1
ATOM 657 O O . HIS A 1 89 ? -2.591 -31.516 -14.951 1.00 41.84 89 HIS A O 1
ATOM 663 N N . PRO A 1 90 ? -0.646 -31.173 -16.038 1.00 50.22 90 PRO A N 1
ATOM 664 C CA . PRO A 1 90 ? -0.361 -29.940 -15.318 1.00 50.22 90 PRO A CA 1
ATOM 665 C C . PRO A 1 90 ? -1.433 -28.913 -15.685 1.00 50.22 90 PRO A C 1
ATOM 667 O O . PRO A 1 90 ? -1.720 -28.710 -16.867 1.00 50.22 90 PRO A O 1
ATOM 670 N N . SER A 1 91 ? -2.044 -28.300 -14.670 1.00 42.59 91 SER A N 1
ATOM 671 C CA . SER A 1 91 ? -3.168 -27.378 -14.824 1.00 42.59 91 SER A CA 1
ATOM 672 C C . SER A 1 91 ? -2.841 -26.286 -15.838 1.00 42.59 91 SER A C 1
ATOM 674 O O . SER A 1 91 ? -2.093 -25.355 -15.536 1.00 42.59 91 SER A O 1
ATOM 676 N N . ARG A 1 92 ? -3.417 -26.391 -17.042 1.00 46.22 92 ARG A N 1
ATOM 677 C CA . ARG A 1 92 ? -3.249 -25.417 -18.124 1.00 46.22 92 ARG A CA 1
ATOM 678 C C . ARG A 1 92 ? -4.062 -24.165 -17.800 1.00 46.22 92 ARG A C 1
ATOM 680 O O . ARG A 1 92 ? -5.144 -23.951 -18.342 1.00 46.22 92 ARG A O 1
ATOM 687 N N . GLY A 1 93 ? -3.562 -23.398 -16.832 1.00 46.56 93 GLY A N 1
ATOM 688 C CA . GLY A 1 93 ? -4.148 -22.142 -16.387 1.00 46.56 93 GLY A CA 1
ATOM 689 C C . GLY A 1 93 ? -4.318 -21.183 -17.560 1.00 46.56 93 GLY A C 1
ATOM 690 O O . GLY A 1 93 ? -3.595 -21.272 -18.550 1.00 46.56 93 GLY A O 1
ATOM 691 N N . PHE A 1 94 ? -5.289 -20.276 -17.461 1.00 53.34 94 PHE A N 1
ATOM 692 C CA . PHE A 1 94 ? -5.623 -19.370 -18.556 1.00 53.34 94 PHE A CA 1
ATOM 693 C C . PHE A 1 94 ? -4.415 -18.499 -18.944 1.00 53.34 94 PHE A C 1
ATOM 695 O O . PHE A 1 94 ? -4.052 -17.534 -18.261 1.00 53.34 94 PHE A O 1
ATOM 702 N N . GLU A 1 95 ? -3.806 -18.838 -20.080 1.00 52.06 95 GLU A N 1
ATOM 703 C CA . GLU A 1 95 ? -2.761 -18.066 -20.753 1.00 52.06 95 GLU A CA 1
ATOM 704 C C . GLU A 1 95 ? -3.385 -16.827 -21.413 1.00 52.06 95 GLU A C 1
ATOM 706 O O . GLU A 1 95 ? -3.456 -16.698 -22.632 1.00 52.06 95 GLU A O 1
ATOM 711 N N . LEU A 1 96 ? -3.863 -15.903 -20.572 1.00 61.88 96 LEU A N 1
ATOM 712 C CA . LEU A 1 96 ? -4.139 -14.524 -20.966 1.00 61.88 96 LEU A CA 1
ATOM 713 C C . LEU A 1 96 ? -2.894 -13.964 -21.663 1.00 61.88 96 LEU A C 1
ATOM 715 O O . LEU A 1 96 ? -1.786 -14.114 -21.134 1.00 61.88 96 LEU A O 1
ATOM 719 N N . SER A 1 97 ? -3.075 -13.322 -22.823 1.00 68.62 97 SER A N 1
ATOM 720 C CA . SER A 1 97 ? -1.950 -12.759 -23.576 1.00 68.62 97 SER A CA 1
ATOM 721 C C . SER A 1 97 ? -1.172 -11.755 -22.724 1.00 68.62 97 SER A C 1
ATOM 723 O O . SER A 1 97 ? -1.711 -11.151 -21.791 1.00 68.62 97 SER A O 1
ATOM 725 N N . GLN A 1 98 ? 0.105 -11.565 -23.044 1.00 66.31 98 GLN A N 1
ATOM 726 C CA . GLN A 1 98 ? 0.982 -10.680 -22.278 1.00 66.31 98 GLN A CA 1
ATOM 727 C C . GLN A 1 98 ? 0.435 -9.239 -22.221 1.00 66.31 98 GLN A C 1
ATOM 729 O O . GLN A 1 98 ? 0.468 -8.619 -21.159 1.00 66.31 98 GLN A O 1
ATOM 734 N N . ASP A 1 99 ? -0.189 -8.775 -23.307 1.00 73.50 99 ASP A N 1
ATOM 735 C CA . ASP A 1 99 ? -0.867 -7.473 -23.402 1.00 73.50 99 ASP A CA 1
ATOM 736 C C . ASP A 1 99 ? -2.163 -7.415 -22.572 1.00 73.50 99 ASP A C 1
ATOM 738 O O . ASP A 1 99 ? -2.485 -6.395 -21.963 1.00 73.50 99 ASP A O 1
ATOM 742 N N . SER A 1 100 ? -2.896 -8.533 -22.485 1.00 69.12 100 SER A N 1
ATOM 743 C CA . SER A 1 100 ? -4.085 -8.642 -21.623 1.00 69.12 100 SER A CA 1
ATOM 744 C C . SER A 1 100 ? -3.716 -8.560 -20.138 1.00 69.12 100 SER A C 1
ATOM 746 O O . SER A 1 100 ? -4.484 -8.038 -19.332 1.00 69.12 100 SER A O 1
ATOM 748 N N . ARG A 1 101 ? -2.537 -9.077 -19.761 1.00 61.94 101 ARG A N 1
ATOM 749 C CA . ARG A 1 101 ? -2.036 -9.052 -18.378 1.00 61.94 101 ARG A CA 1
ATOM 750 C C . ARG A 1 101 ? -1.578 -7.652 -17.963 1.00 61.94 101 ARG A C 1
ATOM 752 O O . ARG A 1 101 ? -1.982 -7.186 -16.898 1.00 61.94 101 ARG A O 1
ATOM 759 N N . SER A 1 102 ? -0.801 -6.963 -18.804 1.00 61.88 102 SER A N 1
ATOM 760 C CA . SER A 1 102 ? -0.326 -5.600 -18.514 1.00 61.88 102 SER A CA 1
ATOM 761 C C . SER A 1 102 ? -1.465 -4.575 -18.453 1.00 61.88 102 SER A C 1
ATOM 763 O O . SER A 1 102 ? -1.436 -3.682 -17.607 1.00 61.88 102 SER A O 1
ATOM 765 N N . GLY A 1 103 ? -2.509 -4.737 -19.274 1.00 70.50 103 GLY A N 1
ATOM 766 C CA . GLY A 1 103 ? -3.686 -3.863 -19.251 1.00 70.50 103 GLY A CA 1
ATOM 767 C C . GLY A 1 103 ? -4.531 -3.947 -17.972 1.00 70.50 103 GLY A C 1
ATOM 768 O O . GLY A 1 103 ? -5.138 -2.949 -17.592 1.00 70.50 103 GLY A O 1
ATOM 769 N N . PHE A 1 104 ? -4.575 -5.104 -17.296 1.00 68.12 104 PHE A N 1
ATOM 770 C CA . PHE A 1 104 ? -5.471 -5.326 -16.148 1.00 68.12 104 PHE A CA 1
ATOM 771 C C . PHE A 1 104 ? -4.787 -5.198 -14.775 1.00 68.12 104 PHE A C 1
ATOM 773 O O . PHE A 1 104 ? -5.446 -4.846 -13.799 1.00 68.12 104 PHE A O 1
ATOM 780 N N . PHE A 1 105 ? -3.475 -5.453 -14.690 1.00 68.31 105 PHE A N 1
ATOM 781 C CA . PHE A 1 105 ? -2.707 -5.405 -13.432 1.00 68.31 105 PHE A CA 1
ATOM 782 C C . PHE A 1 105 ? -1.553 -4.381 -13.437 1.00 68.31 105 PHE A C 1
ATOM 784 O O . PHE A 1 105 ? -0.829 -4.238 -12.449 1.00 68.31 105 PHE A O 1
ATOM 791 N N . GLY A 1 106 ? -1.378 -3.630 -14.530 1.00 81.12 106 GLY A N 1
ATOM 792 C CA . GLY A 1 106 ? -0.359 -2.589 -14.641 1.00 81.12 106 GLY A CA 1
ATOM 793 C C . GLY A 1 106 ? 1.064 -3.155 -14.641 1.00 81.12 106 GLY A C 1
ATOM 794 O O . GLY A 1 106 ? 1.408 -3.990 -15.475 1.00 81.12 106 GLY A O 1
ATOM 795 N N . ARG A 1 107 ? 1.911 -2.666 -13.724 1.00 82.62 107 ARG A N 1
ATOM 796 C CA . ARG A 1 107 ? 3.321 -3.091 -13.592 1.00 82.62 107 ARG A CA 1
ATOM 797 C C . ARG A 1 107 ? 3.542 -4.274 -12.639 1.00 82.62 107 ARG A C 1
ATOM 799 O O . ARG A 1 107 ? 4.675 -4.732 -12.537 1.00 82.62 107 ARG A O 1
ATOM 806 N N . LEU A 1 108 ? 2.510 -4.742 -11.933 1.00 80.69 108 LEU A N 1
ATOM 807 C CA . LEU A 1 108 ? 2.638 -5.851 -10.982 1.00 80.69 108 LEU A CA 1
ATOM 808 C C . LEU A 1 108 ? 2.863 -7.172 -11.728 1.00 80.69 108 LEU A C 1
ATOM 810 O O . LEU A 1 108 ? 2.164 -7.479 -12.697 1.00 80.69 108 LEU A O 1
ATOM 814 N N . THR A 1 109 ? 3.831 -7.966 -11.277 1.00 86.00 109 THR A N 1
ATOM 815 C CA . THR A 1 109 ? 4.075 -9.302 -11.824 1.00 86.00 109 THR A CA 1
ATOM 816 C C . THR A 1 109 ? 3.033 -10.297 -11.309 1.00 86.00 109 THR A C 1
ATOM 818 O O . THR A 1 109 ? 2.351 -10.062 -10.311 1.00 86.00 109 THR A O 1
ATOM 821 N N . GLY A 1 110 ? 2.936 -11.464 -11.957 1.00 83.88 110 GLY A N 1
ATOM 822 C CA . GLY A 1 110 ? 2.075 -12.555 -11.482 1.00 83.88 110 GLY A CA 1
ATOM 823 C C . GLY A 1 110 ? 2.366 -12.980 -10.036 1.00 83.88 110 GLY A C 1
ATOM 824 O O . GLY A 1 110 ? 1.439 -13.344 -9.319 1.00 83.88 110 GLY A O 1
ATOM 825 N N . LEU A 1 111 ? 3.627 -12.873 -9.599 1.00 80.19 111 LEU A N 1
ATOM 826 C CA . LEU A 1 111 ? 4.053 -13.210 -8.239 1.00 80.19 111 LEU A CA 1
ATOM 827 C C . LEU A 1 111 ? 3.623 -12.147 -7.220 1.00 80.19 111 LEU A C 1
ATOM 829 O O . LEU A 1 111 ? 3.205 -12.505 -6.123 1.00 80.19 111 LEU A O 1
ATOM 833 N N . ASP A 1 112 ? 3.654 -10.861 -7.584 1.00 83.94 112 ASP A N 1
ATOM 834 C CA . ASP A 1 112 ? 3.184 -9.776 -6.709 1.00 83.94 112 ASP A CA 1
ATOM 835 C C . ASP A 1 112 ? 1.668 -9.869 -6.489 1.00 83.94 112 ASP A C 1
ATOM 837 O O . ASP A 1 112 ? 1.177 -9.719 -5.369 1.00 83.94 112 ASP A O 1
ATOM 841 N N . ILE A 1 113 ? 0.925 -10.184 -7.558 1.00 84.50 113 ILE A N 1
ATOM 842 C CA . ILE A 1 113 ? -0.523 -10.422 -7.509 1.00 84.50 113 ILE A CA 1
ATOM 843 C C . ILE A 1 113 ? -0.827 -11.642 -6.631 1.00 84.50 113 ILE A C 1
ATOM 845 O O . ILE A 1 113 ? -1.736 -11.585 -5.805 1.00 84.50 113 ILE A O 1
ATOM 849 N N . GLU A 1 114 ? -0.070 -12.737 -6.765 1.00 86.50 114 GLU A N 1
ATOM 850 C CA . GLU A 1 114 ? -0.254 -13.918 -5.917 1.00 86.50 114 GLU A CA 1
ATOM 851 C C . GLU A 1 114 ? 0.055 -13.613 -4.443 1.00 86.50 114 GLU A C 1
ATOM 853 O O . GLU A 1 114 ? -0.754 -13.939 -3.573 1.00 86.50 114 GLU A O 1
ATOM 858 N N . ALA A 1 115 ? 1.168 -12.938 -4.147 1.00 86.69 115 ALA A N 1
ATOM 859 C CA . ALA A 1 115 ? 1.550 -12.564 -2.787 1.00 86.69 115 ALA A CA 1
ATOM 860 C C . ALA A 1 115 ? 0.498 -11.661 -2.117 1.00 86.69 115 ALA A C 1
ATOM 862 O O . ALA A 1 115 ? 0.123 -11.885 -0.962 1.00 86.69 115 ALA A O 1
ATOM 863 N N . GLU A 1 116 ? -0.041 -10.679 -2.842 1.00 89.12 116 GLU A N 1
ATOM 864 C CA . GLU A 1 116 ? -1.071 -9.786 -2.312 1.00 89.12 116 GLU A CA 1
ATOM 865 C C . GLU A 1 116 ? -2.443 -10.487 -2.201 1.00 89.12 116 GLU A C 1
ATOM 867 O O . GLU A 1 116 ? -3.180 -10.235 -1.246 1.00 89.12 116 GLU A O 1
ATOM 872 N N . LEU A 1 117 ? -2.770 -11.455 -3.070 1.00 92.25 117 LEU A N 1
ATOM 873 C CA . LEU A 1 117 ? -3.934 -12.339 -2.889 1.00 92.25 117 LEU A CA 1
ATOM 874 C C . LEU A 1 117 ? -3.782 -13.258 -1.665 1.00 92.25 117 LEU A C 1
ATOM 876 O O . LEU A 1 117 ? -4.736 -13.423 -0.900 1.00 92.25 117 LEU A O 1
ATOM 880 N N . GLN A 1 118 ? -2.591 -13.817 -1.425 1.00 91.31 118 GLN A N 1
ATOM 881 C CA . GLN A 1 118 ? -2.293 -14.593 -0.217 1.00 91.31 118 GLN A CA 1
ATOM 882 C C . GLN A 1 118 ? -2.432 -13.720 1.045 1.00 91.31 118 GLN A C 1
ATOM 884 O O . GLN A 1 118 ? -3.029 -14.155 2.034 1.00 91.31 118 GLN A O 1
ATOM 889 N N . ARG A 1 119 ? -1.971 -12.462 1.002 1.00 92.00 119 ARG A N 1
ATOM 890 C CA . ARG A 1 119 ? -2.141 -11.477 2.084 1.00 92.00 119 ARG A CA 1
ATOM 891 C C . ARG A 1 119 ? -3.615 -11.181 2.370 1.00 92.00 119 ARG A C 1
ATOM 893 O O . ARG A 1 119 ? -4.037 -11.268 3.525 1.00 92.00 119 ARG A O 1
ATOM 900 N N . HIS A 1 120 ? -4.414 -10.916 1.336 1.00 93.44 120 HIS A N 1
ATOM 901 C CA . HIS A 1 120 ? -5.864 -10.741 1.466 1.00 93.44 120 HIS A CA 1
ATOM 902 C C . HIS A 1 120 ? -6.542 -11.992 2.042 1.00 93.44 120 HIS A C 1
ATOM 904 O O . HIS A 1 120 ? -7.396 -11.875 2.920 1.00 93.44 120 HIS A O 1
ATOM 910 N N . ALA A 1 121 ? -6.129 -13.196 1.632 1.00 90.94 121 ALA A N 1
ATOM 911 C CA . ALA A 1 121 ? -6.657 -14.446 2.179 1.00 90.94 121 ALA A CA 1
ATOM 912 C C . ALA A 1 121 ? -6.317 -14.643 3.671 1.00 90.94 121 ALA A C 1
ATOM 914 O O . ALA A 1 121 ? -7.134 -15.191 4.414 1.00 90.94 121 ALA A O 1
ATOM 915 N N . VAL A 1 122 ? -5.151 -14.182 4.140 1.00 92.50 122 VAL A N 1
ATOM 916 C CA . VAL A 1 122 ? -4.798 -14.178 5.573 1.00 92.50 122 VAL A CA 1
ATOM 917 C C . VAL A 1 122 ? -5.655 -13.174 6.351 1.00 92.50 122 VAL A C 1
ATOM 919 O O . VAL A 1 122 ? -6.198 -13.537 7.395 1.00 92.50 122 VAL A O 1
ATOM 922 N N . LEU A 1 123 ? -5.848 -11.957 5.831 1.00 92.00 123 LEU A N 1
ATOM 923 C CA . LEU A 1 123 ? -6.721 -10.947 6.447 1.00 92.00 123 LEU A CA 1
ATOM 924 C C . LEU A 1 123 ? -8.178 -11.431 6.539 1.00 92.00 123 LEU A C 1
ATOM 926 O O . LEU A 1 123 ? -8.794 -11.331 7.599 1.00 92.00 123 LEU A O 1
ATOM 930 N N . LEU A 1 124 ? -8.706 -12.040 5.472 1.00 92.69 124 LEU A N 1
ATOM 931 C CA . LEU A 1 124 ? -10.060 -12.601 5.448 1.00 92.69 124 LEU A CA 1
ATOM 932 C C . LEU A 1 124 ? -10.223 -13.752 6.460 1.00 92.69 124 LEU A C 1
ATOM 934 O O . LEU A 1 124 ? -11.233 -13.825 7.156 1.00 92.69 124 LEU A O 1
ATOM 938 N N . LYS A 1 125 ? -9.213 -14.627 6.595 1.00 90.56 125 LYS A N 1
ATOM 939 C CA . LYS A 1 125 ? -9.181 -15.686 7.625 1.00 90.56 125 LYS A CA 1
ATOM 940 C C . LYS A 1 125 ? -9.127 -15.123 9.052 1.00 90.56 125 LYS A C 1
ATOM 942 O O . LYS A 1 125 ? -9.669 -15.757 9.956 1.00 90.56 125 LYS A O 1
ATOM 947 N N . GLY A 1 126 ? -8.502 -13.960 9.254 1.00 91.75 126 GLY A N 1
ATOM 948 C CA . GLY A 1 126 ? -8.556 -13.205 10.509 1.00 91.75 126 GLY A CA 1
ATOM 949 C C . GLY A 1 126 ? -9.977 -12.729 10.810 1.00 91.75 126 GLY A C 1
ATOM 950 O O . GLY A 1 126 ? -10.584 -13.189 11.772 1.00 91.75 126 GLY A O 1
ATOM 951 N N . LEU A 1 127 ? -10.554 -11.928 9.910 1.00 91.12 127 LEU A N 1
ATOM 952 C CA . LEU A 1 127 ? -11.911 -11.385 10.049 1.00 91.12 127 LEU A CA 1
ATOM 953 C C . LEU A 1 127 ? -12.974 -12.473 10.280 1.00 91.12 127 LEU A C 1
ATOM 955 O O . LEU A 1 127 ? -13.851 -12.308 11.124 1.00 91.12 127 LEU A O 1
ATOM 959 N N . LEU A 1 128 ? -12.886 -13.616 9.590 1.00 90.88 128 LEU A N 1
ATOM 960 C CA . LEU A 1 128 ? -13.803 -14.746 9.793 1.00 90.88 128 LEU A CA 1
ATOM 961 C C . LEU A 1 128 ? -13.656 -15.406 11.175 1.00 90.88 128 LEU A C 1
ATOM 963 O O . LEU A 1 128 ? -14.648 -15.888 11.726 1.00 90.88 128 LEU A O 1
ATOM 967 N N . ARG A 1 129 ? -12.450 -15.417 11.759 1.00 91.94 129 ARG A N 1
ATOM 968 C CA . ARG A 1 129 ? -12.228 -15.867 13.142 1.00 91.94 129 ARG A CA 1
ATOM 969 C C . ARG A 1 129 ? -12.816 -14.869 14.135 1.00 91.94 129 ARG A C 1
ATOM 971 O O . ARG A 1 129 ? -13.501 -15.284 15.065 1.00 91.94 129 ARG A O 1
ATOM 978 N N . ASP A 1 130 ? -12.603 -13.578 13.911 1.00 90.00 130 ASP A N 1
ATOM 979 C CA . ASP A 1 130 ? -13.083 -12.524 14.805 1.00 90.00 130 ASP A CA 1
ATOM 980 C C . ASP A 1 130 ? -14.620 -12.444 14.786 1.00 90.00 130 ASP A C 1
ATOM 982 O O . ASP A 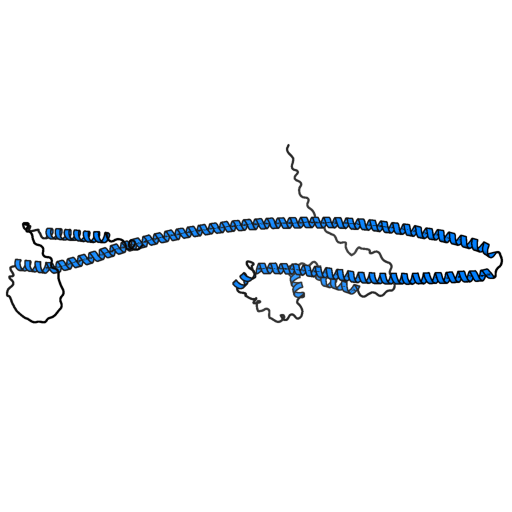1 130 ? -15.251 -12.391 15.841 1.00 90.00 130 ASP A O 1
ATOM 986 N N . MET A 1 131 ? -15.252 -12.582 13.612 1.00 89.88 131 MET A N 1
ATOM 987 C CA . MET A 1 131 ? -16.710 -12.724 13.497 1.00 89.88 131 MET A CA 1
ATOM 988 C C . MET A 1 131 ? -17.246 -13.990 14.181 1.00 89.88 131 MET A C 1
ATOM 990 O O . MET A 1 131 ? -18.350 -13.954 14.724 1.00 89.88 131 MET A O 1
ATOM 994 N N . ALA A 1 132 ? -16.497 -15.099 14.195 1.00 88.81 132 ALA A N 1
ATOM 995 C CA . ALA A 1 132 ? -16.895 -16.294 14.942 1.00 88.81 132 ALA A CA 1
ATOM 996 C C . ALA A 1 132 ? -16.852 -16.055 16.462 1.00 88.81 132 ALA A C 1
ATOM 998 O O . ALA A 1 132 ? -17.797 -16.427 17.153 1.00 88.81 132 ALA A O 1
ATOM 999 N N . VAL A 1 133 ? -15.824 -15.364 16.971 1.00 89.44 133 VAL A N 1
ATOM 1000 C CA . VAL A 1 133 ? -15.742 -14.964 18.388 1.00 89.44 133 VAL A CA 1
ATOM 1001 C C . VAL A 1 133 ? -16.882 -14.009 18.758 1.00 89.44 133 VAL A C 1
ATOM 1003 O O . VAL A 1 133 ? -17.543 -14.227 19.768 1.00 89.44 133 VAL A O 1
ATOM 1006 N N . ILE A 1 134 ? -17.166 -12.998 17.928 1.00 89.38 134 ILE A N 1
ATOM 1007 C CA . ILE A 1 134 ? -18.272 -12.045 18.146 1.00 89.38 134 ILE A CA 1
ATOM 1008 C C . ILE A 1 134 ? -19.634 -12.754 18.127 1.00 89.38 134 ILE A C 1
ATOM 1010 O O . ILE A 1 134 ? -20.494 -12.464 18.955 1.00 89.38 134 ILE A O 1
ATOM 1014 N N . ARG A 1 135 ? -19.846 -13.711 17.214 1.00 94.31 135 ARG A N 1
ATOM 1015 C CA . ARG A 1 135 ? -21.064 -14.534 17.193 1.00 94.31 135 ARG A CA 1
ATOM 1016 C C . ARG A 1 135 ? -21.222 -15.311 18.500 1.00 94.31 135 ARG A C 1
ATOM 1018 O O . ARG A 1 135 ? -22.321 -15.344 19.046 1.00 94.31 135 ARG A O 1
ATOM 1025 N N . ASP A 1 136 ? -20.149 -15.924 18.989 1.00 91.12 136 ASP A N 1
ATOM 1026 C CA . ASP A 1 136 ? -20.202 -16.794 20.166 1.00 91.12 136 ASP A CA 1
ATOM 1027 C C . ASP A 1 136 ? -20.375 -15.987 21.468 1.00 91.12 136 ASP A C 1
ATOM 1029 O O . ASP A 1 136 ? -21.122 -16.413 22.349 1.00 91.12 136 ASP A O 1
ATOM 1033 N N . THR A 1 137 ? -19.814 -14.773 21.571 1.00 89.12 137 THR A N 1
ATOM 1034 C CA . THR A 1 137 ? -20.116 -13.861 22.693 1.00 89.12 137 THR A CA 1
ATOM 1035 C C . THR A 1 137 ? -21.544 -13.318 22.640 1.00 89.12 137 THR A C 1
ATOM 1037 O O . THR A 1 137 ? -22.206 -13.274 23.674 1.00 89.12 137 THR A O 1
ATOM 1040 N N . VAL A 1 138 ? -22.073 -12.980 21.457 1.00 90.06 138 VAL A N 1
ATOM 1041 C CA . VAL A 1 138 ? -23.494 -12.612 21.286 1.00 90.06 138 VAL A CA 1
ATOM 1042 C C . VAL A 1 138 ? -24.424 -13.771 21.667 1.00 90.06 138 VAL A C 1
ATOM 1044 O O . VAL A 1 138 ? -25.486 -13.532 22.242 1.00 90.06 138 VAL A O 1
ATOM 1047 N N . TRP A 1 139 ? -24.026 -15.020 21.406 1.00 93.00 139 TRP A N 1
ATOM 1048 C CA . TRP A 1 139 ? -24.783 -16.206 21.818 1.00 93.00 139 TRP A CA 1
ATOM 1049 C C . TRP A 1 139 ? -24.815 -16.358 23.346 1.00 93.00 139 TRP A C 1
ATOM 1051 O O . TRP A 1 139 ? -25.889 -16.516 23.921 1.00 93.00 139 TRP A O 1
ATOM 1061 N N . HIS A 1 140 ? -23.671 -16.202 24.019 1.00 91.12 140 HIS A N 1
ATOM 1062 C CA . HIS A 1 140 ? -23.614 -16.214 25.485 1.00 91.12 140 HIS A CA 1
ATOM 1063 C C . HIS A 1 140 ? -24.407 -15.066 26.129 1.00 91.12 140 HIS A C 1
ATOM 1065 O O . HIS A 1 140 ? -25.126 -15.302 27.095 1.00 91.12 140 HIS A O 1
ATOM 1071 N N . LEU A 1 141 ? -24.374 -13.857 25.560 1.00 89.31 141 LEU A N 1
ATOM 1072 C CA . LEU A 1 141 ? -25.201 -12.735 26.026 1.00 89.31 141 LEU A CA 1
ATOM 1073 C C . LEU A 1 141 ? -26.709 -12.991 25.839 1.00 89.31 141 LEU A C 1
ATOM 1075 O O . LEU A 1 141 ? -27.519 -12.477 26.612 1.00 89.31 141 LEU A O 1
ATOM 1079 N N . ALA A 1 142 ? -27.111 -13.784 24.840 1.00 89.69 142 ALA A N 1
ATOM 1080 C CA . ALA A 1 142 ? -28.501 -14.204 24.668 1.00 89.69 142 ALA A CA 1
ATOM 1081 C C . ALA A 1 142 ? -28.924 -15.249 25.720 1.00 89.69 142 ALA A C 1
ATOM 1083 O O . ALA A 1 142 ? -30.010 -15.119 26.293 1.00 89.69 142 ALA A O 1
ATOM 1084 N N . ASP A 1 143 ? -28.059 -16.224 26.022 1.00 90.56 143 ASP A N 1
ATOM 1085 C CA . ASP A 1 143 ? -28.265 -17.192 27.108 1.00 90.56 143 ASP A CA 1
ATOM 1086 C C . ASP A 1 143 ? -28.372 -16.475 28.470 1.00 90.56 143 ASP A C 1
ATOM 1088 O O . ASP A 1 143 ? -29.355 -16.665 29.190 1.00 90.56 143 ASP A O 1
ATOM 1092 N N . GLU A 1 144 ? -27.428 -15.588 28.804 1.00 91.25 144 GLU A N 1
ATOM 1093 C CA . GLU A 1 144 ? -27.443 -14.794 30.044 1.00 91.25 144 GLU A CA 1
ATOM 1094 C C . GLU A 1 144 ? -28.694 -13.913 30.147 1.00 91.25 144 GLU A C 1
ATOM 1096 O O . GLU A 1 144 ? -29.360 -13.895 31.186 1.00 91.25 144 GLU A O 1
ATOM 1101 N N . ARG A 1 145 ? -29.084 -13.244 29.052 1.00 91.12 145 ARG A N 1
ATOM 1102 C CA . ARG A 1 145 ? -30.334 -12.474 28.997 1.00 91.12 145 ARG A CA 1
ATOM 1103 C C . ARG A 1 145 ? -31.552 -13.347 29.296 1.00 91.12 145 ARG A C 1
ATOM 1105 O O . ARG A 1 145 ? -32.447 -12.873 29.989 1.00 91.12 145 ARG A O 1
ATOM 1112 N N . SER A 1 146 ? -31.594 -14.593 28.814 1.00 91.56 146 SER A N 1
ATOM 1113 C CA . SER A 1 146 ? -32.712 -15.505 29.095 1.00 91.56 146 SER A CA 1
ATOM 1114 C C . SER A 1 146 ? -32.832 -15.821 30.593 1.00 91.56 146 SER A C 1
ATOM 1116 O O . SER A 1 146 ? -33.929 -15.734 31.152 1.00 91.56 146 SER A O 1
ATOM 1118 N N . VAL A 1 147 ? -31.699 -16.063 31.268 1.00 91.50 147 VAL A N 1
ATOM 1119 C CA . VAL A 1 147 ? -31.631 -16.299 32.721 1.00 91.50 147 VAL A CA 1
ATOM 1120 C C . VAL A 1 147 ? -32.085 -15.060 33.494 1.00 91.50 147 VAL A C 1
ATOM 1122 O O . VAL A 1 147 ? -32.922 -15.175 34.387 1.00 91.50 147 VAL A O 1
ATOM 1125 N N . VAL A 1 148 ? -31.615 -13.868 33.109 1.00 90.75 148 VAL A N 1
ATOM 1126 C CA . VAL A 1 148 ? -32.050 -12.598 33.719 1.00 90.75 148 VAL A CA 1
ATOM 1127 C C . VAL A 1 148 ? -33.553 -12.362 33.521 1.00 90.75 148 VAL A C 1
ATOM 1129 O O . VAL A 1 148 ? -34.223 -11.937 34.460 1.00 90.75 148 VAL A O 1
ATOM 1132 N N . THR A 1 149 ? -34.122 -12.680 32.351 1.00 93.25 149 THR A N 1
ATOM 1133 C CA . THR A 1 149 ? -35.578 -12.562 32.147 1.00 93.25 149 THR A CA 1
ATOM 1134 C C . THR A 1 149 ? -36.396 -13.590 32.930 1.00 93.25 149 THR A C 1
ATOM 1136 O O . THR A 1 149 ? -37.507 -13.256 33.331 1.00 93.25 149 THR A O 1
ATOM 1139 N N . SER A 1 150 ? -35.861 -14.790 33.204 1.00 93.31 150 SER A N 1
ATOM 1140 C CA . SER A 1 150 ? -36.504 -15.747 34.121 1.00 93.31 150 SER A CA 1
ATOM 1141 C C . SER A 1 150 ? -36.498 -15.198 35.544 1.00 93.31 150 SER A C 1
ATOM 1143 O O . SER A 1 150 ? -37.561 -15.000 36.116 1.00 93.31 150 SER A O 1
ATOM 1145 N N . ALA A 1 151 ? -35.329 -14.814 36.068 1.00 90.56 151 ALA A N 1
ATOM 1146 C CA . ALA A 1 151 ? -35.207 -14.283 37.426 1.00 90.56 151 ALA A CA 1
ATOM 1147 C C . ALA A 1 151 ? -36.066 -13.022 37.656 1.00 90.56 151 ALA A C 1
ATOM 1149 O O . ALA A 1 151 ? -36.598 -12.824 38.746 1.00 90.56 151 ALA A O 1
ATOM 1150 N N . ALA A 1 152 ? -36.246 -12.181 36.631 1.00 91.81 152 ALA A N 1
ATOM 1151 C CA . ALA A 1 152 ? -37.152 -11.033 36.679 1.00 91.81 152 ALA A CA 1
ATOM 1152 C C . ALA A 1 152 ? -38.645 -11.426 36.686 1.00 91.81 152 ALA A C 1
ATOM 1154 O O . ALA A 1 152 ? -39.464 -10.692 37.242 1.00 91.81 152 ALA A O 1
ATOM 1155 N N . HIS A 1 153 ? -39.012 -12.566 36.093 1.00 95.00 153 HIS A N 1
ATOM 1156 C CA . HIS A 1 153 ? -40.362 -13.123 36.185 1.00 95.00 153 HIS A CA 1
ATOM 1157 C C . HIS A 1 153 ? -40.606 -13.741 37.567 1.00 95.00 153 HIS A C 1
ATOM 1159 O O . HIS A 1 153 ? -41.592 -13.386 38.210 1.00 95.00 153 HIS A O 1
ATOM 1165 N N . ASP A 1 154 ? -39.664 -14.554 38.054 1.00 93.44 154 ASP A N 1
ATOM 1166 C CA . ASP A 1 154 ? -39.705 -15.208 39.368 1.00 93.44 154 ASP A CA 1
ATOM 1167 C C . ASP A 1 154 ? -39.795 -14.164 40.504 1.00 93.44 154 ASP A C 1
ATOM 1169 O O . ASP A 1 154 ? -40.613 -14.270 41.421 1.00 93.44 154 ASP A O 1
ATOM 1173 N N . ALA A 1 155 ? -39.003 -13.086 40.413 1.00 89.75 155 ALA A N 1
ATOM 1174 C CA . ALA A 1 155 ? -39.046 -11.965 41.353 1.00 89.75 155 ALA A CA 1
ATOM 1175 C C . ALA A 1 155 ? -40.371 -11.184 41.296 1.00 89.75 155 ALA A C 1
ATOM 1177 O O . ALA A 1 155 ? -40.823 -10.665 42.320 1.00 89.75 155 ALA A O 1
ATOM 1178 N N . LYS A 1 156 ? -41.020 -11.117 40.123 1.00 95.25 156 LYS A N 1
ATOM 1179 C CA . LYS A 1 156 ? -42.360 -10.535 40.009 1.00 95.25 156 LYS A CA 1
ATOM 1180 C C . LYS A 1 156 ? -43.409 -11.441 40.656 1.00 95.25 156 LYS A C 1
ATOM 1182 O O . LYS A 1 156 ? -44.221 -10.933 41.418 1.00 95.25 156 LYS A O 1
ATOM 1187 N N . GLU A 1 157 ? -43.376 -12.751 40.415 1.00 95.38 157 GLU A N 1
ATOM 1188 C CA . GLU A 1 157 ? -44.309 -13.694 41.047 1.00 95.38 157 GLU A CA 1
ATOM 1189 C C . GLU A 1 157 ? -44.206 -13.628 42.581 1.00 95.38 157 GLU A C 1
ATOM 1191 O O . GLU A 1 157 ? -45.222 -13.535 43.266 1.00 95.38 157 GLU A O 1
ATOM 1196 N N . ALA A 1 158 ? -42.991 -13.533 43.132 1.00 91.25 158 ALA A N 1
ATOM 1197 C CA . ALA A 1 158 ? -42.786 -13.304 44.565 1.00 91.25 158 ALA A CA 1
ATOM 1198 C C . ALA A 1 158 ? -43.385 -11.969 45.066 1.00 91.25 158 ALA A C 1
ATOM 1200 O O . ALA A 1 158 ? -43.902 -11.901 46.185 1.00 91.25 158 ALA A O 1
ATOM 1201 N N . CYS A 1 159 ? -43.361 -10.908 44.253 1.00 93.00 159 CYS A N 1
ATOM 1202 C CA . CYS A 1 159 ? -44.004 -9.627 44.563 1.00 93.00 159 CYS A CA 1
ATOM 1203 C C . CYS A 1 159 ? -45.544 -9.725 44.515 1.00 93.00 159 CYS A C 1
ATOM 1205 O O . CYS A 1 159 ? -46.236 -9.258 45.423 1.00 93.00 159 CYS A O 1
ATOM 1207 N N . ASP A 1 160 ? -46.087 -10.411 43.509 1.00 93.38 160 ASP A N 1
ATOM 1208 C CA . ASP A 1 160 ? -47.525 -10.649 43.357 1.00 93.38 160 ASP A CA 1
ATOM 1209 C C . ASP A 1 160 ? -48.061 -11.559 44.499 1.00 93.38 160 ASP A C 1
ATOM 1211 O O . ASP A 1 160 ? -49.142 -11.315 45.036 1.00 93.38 160 ASP A O 1
ATOM 1215 N N . VAL A 1 161 ? -47.282 -12.544 44.972 1.00 94.94 161 VAL A N 1
ATOM 1216 C CA . VAL A 1 161 ? -47.617 -13.387 46.143 1.00 94.94 161 VAL A CA 1
ATOM 1217 C C . VAL A 1 161 ? -47.522 -12.617 47.466 1.00 94.94 161 VAL A C 1
ATOM 1219 O O . VAL A 1 161 ? -48.407 -12.731 48.315 1.00 94.94 161 VAL A O 1
ATOM 1222 N N . THR A 1 162 ? -46.476 -11.812 47.674 1.00 92.19 162 THR A N 1
ATOM 1223 C CA . THR A 1 162 ? -46.330 -11.029 48.920 1.00 92.19 162 THR A CA 1
ATOM 1224 C C . THR A 1 162 ? -47.365 -9.910 49.040 1.00 92.19 162 THR A C 1
ATOM 1226 O O . THR A 1 162 ? -47.823 -9.624 50.149 1.00 92.19 162 THR A O 1
ATOM 1229 N N . THR A 1 163 ? -47.811 -9.325 47.925 1.00 92.62 163 THR A N 1
ATOM 1230 C CA . THR A 1 163 ? -48.937 -8.377 47.926 1.00 92.62 163 THR A CA 1
ATOM 1231 C C . THR A 1 163 ? -50.274 -9.066 48.212 1.00 92.62 163 THR A C 1
ATOM 1233 O O . THR A 1 163 ? -51.019 -8.556 49.048 1.00 92.62 163 THR A O 1
ATOM 1236 N N . GLN A 1 164 ? -50.542 -10.252 47.644 1.00 93.75 164 GLN A N 1
ATOM 1237 C CA . GLN A 1 164 ? -51.714 -11.070 48.008 1.00 93.75 164 GLN A CA 1
ATOM 1238 C C . GLN A 1 164 ? -51.736 -11.426 49.503 1.00 93.75 164 GLN A C 1
ATOM 1240 O O . GLN A 1 164 ? -52.758 -11.245 50.172 1.00 93.75 164 GLN A O 1
ATOM 1245 N N . LEU A 1 165 ? -50.600 -11.875 50.053 1.00 94.06 165 LEU A N 1
ATOM 1246 C CA . LEU A 1 165 ? -50.473 -12.163 51.483 1.00 94.06 165 LEU A CA 1
ATOM 1247 C C . LEU A 1 165 ? -50.783 -10.921 52.325 1.00 94.06 165 LEU A C 1
ATOM 1249 O O . LEU A 1 165 ? -51.627 -11.003 53.217 1.00 94.06 165 LEU A O 1
ATOM 1253 N N . ARG A 1 166 ? -50.194 -9.759 52.001 1.00 91.94 166 ARG A N 1
ATOM 1254 C CA . ARG A 1 166 ? -50.492 -8.487 52.683 1.00 91.94 166 ARG A CA 1
ATOM 1255 C C . ARG A 1 166 ? -51.98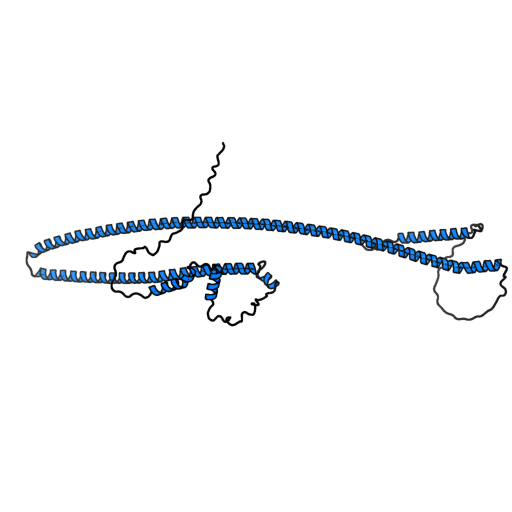8 -8.159 52.658 1.00 91.94 166 ARG A C 1
ATOM 1257 O O . ARG A 1 166 ? -52.529 -7.837 53.710 1.00 91.94 166 ARG A O 1
ATOM 1264 N N . THR A 1 167 ? -52.668 -8.287 51.514 1.00 93.00 167 THR A N 1
ATOM 1265 C CA . THR A 1 167 ? -54.123 -8.049 51.455 1.00 93.00 167 THR A CA 1
ATOM 1266 C C . THR A 1 167 ? -54.910 -9.027 52.328 1.00 93.00 167 THR A C 1
ATOM 1268 O O . THR A 1 167 ? -55.788 -8.594 53.068 1.00 93.00 167 THR A O 1
ATOM 1271 N N . SER A 1 168 ? -54.547 -10.316 52.335 1.00 93.88 168 SER A N 1
ATOM 1272 C CA . SER A 1 168 ? -55.222 -11.315 53.176 1.00 93.88 168 SER A CA 1
ATOM 1273 C C . SER A 1 168 ? -55.015 -11.079 54.678 1.00 93.88 168 SER A C 1
ATOM 1275 O O . SER A 1 168 ? -55.933 -11.306 55.462 1.00 93.88 168 SER A O 1
ATOM 1277 N N . PHE A 1 169 ? -53.851 -10.559 55.091 1.00 93.56 169 PHE A N 1
ATOM 1278 C CA . PHE A 1 169 ? -53.614 -10.167 56.482 1.00 93.56 169 PHE A CA 1
ATOM 1279 C C . PHE A 1 169 ? -54.480 -8.972 56.893 1.00 93.56 169 PHE A C 1
ATOM 1281 O O . PHE A 1 169 ? -55.105 -9.040 57.947 1.00 93.56 169 PHE A O 1
ATOM 1288 N N . SER A 1 170 ? -54.600 -7.933 56.058 1.00 91.06 170 SER A N 1
ATOM 1289 C CA . SER A 1 170 ? -55.469 -6.782 56.353 1.00 91.06 170 SER A CA 1
ATOM 1290 C C . SER A 1 170 ? -56.963 -7.144 56.391 1.00 91.06 170 SER A C 1
ATOM 1292 O O . SER A 1 170 ? -57.705 -6.609 57.211 1.00 91.06 170 SER A O 1
ATOM 1294 N N . GLU A 1 171 ? -57.430 -8.085 55.562 1.00 92.75 171 GLU A N 1
ATOM 1295 C CA . GLU A 1 171 ? -58.800 -8.618 55.671 1.00 92.75 171 GLU A CA 1
ATOM 1296 C C . GLU A 1 171 ? -59.030 -9.353 57.004 1.00 92.75 171 GLU A C 1
ATOM 1298 O O . GLU A 1 171 ? -60.078 -9.196 57.639 1.00 92.75 171 GLU A O 1
ATOM 1303 N N . LEU A 1 172 ? -58.041 -10.132 57.450 1.00 92.62 172 LEU A N 1
ATOM 1304 C CA . LEU A 1 172 ? -58.099 -10.917 58.684 1.00 92.62 172 LEU A CA 1
ATOM 1305 C C . LEU A 1 172 ? -58.003 -10.019 59.933 1.00 92.62 172 LEU A C 1
ATOM 1307 O O . LEU A 1 172 ? -58.733 -10.228 60.899 1.00 92.62 172 LEU A O 1
ATOM 1311 N N . GLU A 1 173 ? -57.191 -8.966 59.880 1.00 91.94 173 GLU A N 1
ATOM 1312 C CA . GLU A 1 173 ? -57.096 -7.893 60.878 1.00 91.94 173 GLU A CA 1
ATOM 1313 C C . GLU A 1 173 ? -58.446 -7.178 61.077 1.00 91.94 173 GLU A C 1
ATOM 1315 O O . GLU A 1 173 ? -58.952 -7.096 62.200 1.00 91.94 173 GLU A O 1
ATOM 1320 N N . ILE A 1 174 ? -59.104 -6.768 59.984 1.00 91.06 174 ILE A N 1
ATOM 1321 C CA . ILE A 1 174 ? -60.458 -6.184 60.015 1.00 91.06 174 ILE A CA 1
ATOM 1322 C C . ILE A 1 174 ? -61.476 -7.170 60.616 1.00 91.06 174 ILE A C 1
ATOM 1324 O O . ILE A 1 174 ? -62.361 -6.765 61.378 1.00 91.06 174 ILE A O 1
ATOM 1328 N N . ALA A 1 175 ? -61.366 -8.466 60.306 1.00 89.94 175 ALA A N 1
ATOM 1329 C CA . ALA A 1 175 ? -62.242 -9.492 60.870 1.00 89.94 175 ALA A CA 1
ATOM 1330 C C . ALA A 1 175 ? -62.043 -9.669 62.389 1.00 89.94 175 ALA A C 1
ATOM 1332 O O . ALA A 1 175 ? -63.033 -9.763 63.119 1.00 89.94 175 ALA A O 1
ATOM 1333 N N . VAL A 1 176 ? -60.795 -9.650 62.872 1.00 89.06 176 VAL A N 1
ATOM 1334 C CA . VAL A 1 176 ? -60.462 -9.726 64.306 1.00 89.06 176 VAL A CA 1
ATOM 1335 C C . VAL A 1 176 ? -60.995 -8.506 65.058 1.00 89.06 176 VAL A C 1
ATOM 1337 O O . VAL A 1 176 ? -61.715 -8.683 66.040 1.00 89.06 176 VAL A O 1
ATOM 1340 N N . LEU A 1 177 ? -60.744 -7.285 64.569 1.00 85.88 177 LEU A N 1
ATOM 1341 C CA . LEU A 1 177 ? -61.257 -6.046 65.177 1.00 85.88 177 LEU A CA 1
ATOM 1342 C C . LEU A 1 177 ? -62.791 -6.063 65.299 1.00 85.88 177 LEU A C 1
ATOM 1344 O O . LEU A 1 177 ? -63.355 -5.739 66.345 1.00 85.88 177 LEU A O 1
ATOM 1348 N N . LYS A 1 178 ? -63.485 -6.530 64.256 1.00 87.81 178 LYS A N 1
ATOM 1349 C CA . LYS A 1 178 ? -64.950 -6.670 64.239 1.00 87.81 178 LYS A CA 1
ATOM 1350 C C . LYS A 1 178 ? -65.472 -7.737 65.212 1.00 87.81 178 LYS A C 1
ATOM 1352 O O . LYS A 1 178 ? -66.578 -7.609 65.737 1.00 87.81 178 LYS A O 1
ATOM 1357 N N . GLN A 1 179 ? -64.697 -8.790 65.469 1.00 83.81 179 GLN A N 1
ATOM 1358 C CA . GLN A 1 179 ? -65.014 -9.799 66.483 1.00 83.81 179 GLN A CA 1
ATOM 1359 C C . GLN A 1 179 ? -64.763 -9.270 67.908 1.00 83.81 179 GLN A C 1
ATOM 1361 O O . GLN A 1 179 ? -65.542 -9.552 68.820 1.00 83.81 179 GLN A O 1
ATOM 1366 N N . GLN A 1 180 ? -63.748 -8.423 68.080 1.00 78.19 180 GLN A N 1
ATOM 1367 C CA . GLN A 1 180 ? -63.442 -7.702 69.317 1.00 78.19 180 GLN A CA 1
ATOM 1368 C C . GLN A 1 180 ? -64.562 -6.700 69.678 1.00 78.19 180 GLN A C 1
ATOM 1370 O O . GLN A 1 180 ? -65.012 -6.674 70.823 1.00 78.19 180 GLN A O 1
ATOM 1375 N N . GLU A 1 181 ? -65.105 -5.959 68.698 1.00 80.31 181 GLU A N 1
ATOM 1376 C CA . GLU A 1 181 ? -66.299 -5.104 68.869 1.00 80.31 181 GLU A CA 1
ATOM 1377 C C . GLU A 1 181 ? -67.554 -5.872 69.316 1.00 80.31 181 GLU A C 1
ATOM 1379 O O . GLU A 1 181 ? -68.398 -5.319 70.027 1.00 80.31 181 GLU A O 1
ATOM 1384 N N . LEU A 1 182 ? -67.717 -7.125 68.877 1.00 79.69 182 LEU A N 1
ATOM 1385 C CA . LEU A 1 182 ? -68.840 -7.969 69.290 1.00 79.69 182 LEU A CA 1
ATOM 1386 C C . LEU A 1 182 ? -68.694 -8.383 70.757 1.00 79.69 182 LEU A C 1
ATOM 1388 O O . LEU A 1 182 ? -69.626 -8.190 71.534 1.00 79.69 182 LEU A O 1
ATOM 1392 N N . TRP A 1 183 ? -67.517 -8.863 71.167 1.00 69.75 183 TRP A N 1
ATOM 1393 C CA . TRP A 1 183 ? -67.253 -9.215 72.568 1.00 69.75 183 TRP A CA 1
ATOM 1394 C C . TRP A 1 183 ? -67.301 -8.007 73.517 1.00 69.75 183 TRP A C 1
ATOM 1396 O O . TRP A 1 183 ? -67.713 -8.147 74.668 1.00 69.75 183 TRP A O 1
ATOM 1406 N N . ALA A 1 184 ? -66.974 -6.805 73.034 1.00 65.00 184 ALA A N 1
ATOM 1407 C CA . ALA A 1 184 ? -67.053 -5.567 73.810 1.00 65.00 184 ALA A CA 1
ATOM 1408 C C . ALA A 1 184 ? -68.485 -5.125 74.192 1.00 65.00 184 ALA A C 1
ATOM 1410 O O . ALA A 1 184 ? -68.627 -4.153 74.939 1.00 65.00 184 ALA A O 1
ATOM 1411 N N . LYS A 1 185 ? -69.541 -5.795 73.700 1.00 66.38 185 LYS A N 1
ATOM 1412 C CA . LYS A 1 185 ? -70.949 -5.463 74.005 1.00 66.38 185 LYS A CA 1
ATOM 1413 C C . LYS A 1 185 ? -71.546 -6.233 75.186 1.00 66.38 185 LYS A C 1
ATOM 1415 O O . LYS A 1 185 ? -72.471 -5.715 75.807 1.00 66.38 185 LYS A O 1
ATOM 1420 N N . ASP A 1 186 ? -70.996 -7.398 75.531 1.00 54.59 186 ASP A N 1
ATOM 1421 C CA . ASP A 1 186 ? -71.621 -8.336 76.482 1.00 54.59 186 ASP A CA 1
ATOM 1422 C C . ASP A 1 186 ? -70.911 -8.422 77.856 1.00 54.59 186 ASP A C 1
ATOM 1424 O O . ASP A 1 186 ? -71.372 -9.136 78.747 1.00 54.59 186 ASP A O 1
ATOM 1428 N N . GLY A 1 187 ? -69.794 -7.706 78.059 1.00 53.38 187 GLY A N 1
ATOM 1429 C CA . GLY A 1 187 ? -68.954 -7.795 79.266 1.00 53.38 187 GLY A CA 1
ATOM 1430 C C . GLY A 1 187 ? -68.812 -6.477 80.053 1.00 53.38 187 GLY A C 1
ATOM 1431 O O . GLY A 1 187 ? -68.342 -5.489 79.484 1.00 53.38 187 GLY A O 1
ATOM 1432 N N . PRO A 1 188 ? -69.154 -6.423 81.358 1.00 47.97 188 PRO A N 1
ATOM 1433 C CA . PRO A 1 188 ? -69.012 -5.215 82.174 1.00 47.97 188 PRO A CA 1
ATOM 1434 C C . PRO A 1 188 ? -67.606 -5.040 82.783 1.00 47.97 188 PRO A C 1
ATOM 1436 O O . PRO A 1 188 ? -66.975 -5.998 83.223 1.00 47.97 188 PRO A O 1
ATOM 1439 N N . GLY A 1 189 ? -67.170 -3.783 82.916 1.00 55.84 189 GLY A N 1
ATOM 1440 C CA . GLY A 1 189 ? -66.095 -3.382 83.834 1.00 55.84 189 GLY A CA 1
ATOM 1441 C C . GLY A 1 189 ? -64.663 -3.652 83.360 1.00 55.84 189 GLY A C 1
ATOM 1442 O O . GLY A 1 189 ? -64.097 -2.880 82.585 1.00 55.84 189 GLY A O 1
ATOM 1443 N N . ASP A 1 190 ? -64.048 -4.700 83.907 1.00 54.72 190 ASP A N 1
ATOM 1444 C CA . ASP A 1 190 ? -62.629 -4.638 84.294 1.00 54.72 190 ASP A CA 1
ATOM 1445 C C . ASP A 1 190 ? -61.625 -5.095 83.222 1.00 54.72 190 ASP A C 1
ATOM 1447 O O . ASP A 1 190 ? -60.429 -4.817 83.332 1.00 54.72 190 ASP A O 1
ATOM 1451 N N . ALA A 1 191 ? -62.085 -5.743 82.146 1.00 55.97 191 ALA A N 1
ATOM 1452 C CA . ALA A 1 191 ? -61.205 -6.267 81.095 1.00 55.97 191 ALA A CA 1
ATOM 1453 C C . ALA A 1 191 ? -60.363 -5.175 80.402 1.00 55.97 191 ALA A C 1
ATOM 1455 O O . ALA A 1 191 ? -59.202 -5.409 80.064 1.00 55.97 191 ALA A O 1
ATOM 1456 N N . LYS A 1 192 ? -60.916 -3.962 80.241 1.00 59.22 192 LYS A N 1
ATOM 1457 C CA . LYS A 1 192 ? -60.271 -2.859 79.505 1.00 59.22 192 LYS A CA 1
ATOM 1458 C C . LYS A 1 192 ? -58.937 -2.401 80.100 1.00 59.22 192 LYS A C 1
ATOM 1460 O O . LYS A 1 192 ? -58.062 -2.005 79.340 1.00 59.22 192 LYS A O 1
ATOM 1465 N N . LEU A 1 193 ? -58.766 -2.465 81.424 1.00 59.16 193 LEU A N 1
ATOM 1466 C CA . LEU A 1 193 ? -57.529 -2.018 82.080 1.00 59.16 193 LEU A CA 1
ATOM 1467 C C . LEU A 1 193 ? -56.375 -3.008 81.895 1.00 59.16 193 LEU A C 1
ATOM 1469 O O . LEU A 1 193 ? -55.239 -2.583 81.702 1.00 59.16 193 LEU A O 1
ATOM 1473 N N . LEU A 1 194 ? -56.655 -4.316 81.914 1.00 56.16 194 LEU A N 1
ATOM 1474 C CA . LEU A 1 194 ? -55.656 -5.337 81.579 1.00 56.16 194 LEU A CA 1
ATOM 1475 C C . LEU A 1 194 ? -55.322 -5.304 80.086 1.00 56.16 194 LEU A C 1
ATOM 1477 O O . LEU A 1 194 ? -54.151 -5.381 79.721 1.00 56.16 194 LEU A O 1
ATOM 1481 N N . GLN A 1 195 ? -56.339 -5.125 79.240 1.00 63.19 195 GLN A N 1
ATOM 1482 C CA . GLN A 1 195 ? -56.173 -5.046 77.795 1.00 63.19 195 GLN A CA 1
ATOM 1483 C C . GLN A 1 195 ? -55.273 -3.865 77.387 1.00 63.19 195 GLN A C 1
ATOM 1485 O O . GLN A 1 195 ? -54.259 -4.101 76.738 1.00 63.19 195 GLN A O 1
ATOM 1490 N N . SER A 1 196 ? -55.529 -2.632 77.851 1.00 66.25 196 SER A N 1
ATOM 1491 C CA . SER A 1 196 ? -54.694 -1.476 77.471 1.00 66.25 196 SER A CA 1
ATOM 1492 C C . SER A 1 196 ? -53.252 -1.556 77.992 1.00 66.25 196 SER A C 1
ATOM 1494 O O . SER A 1 196 ? -52.340 -1.009 77.374 1.00 66.25 196 SER A O 1
ATOM 1496 N N . LEU A 1 197 ? -53.022 -2.234 79.124 1.00 66.25 197 LEU A N 1
ATOM 1497 C CA . LEU A 1 197 ? -51.679 -2.507 79.656 1.00 66.25 197 LEU A CA 1
ATOM 1498 C C . LEU A 1 197 ? -50.927 -3.556 78.823 1.00 66.25 197 LEU A C 1
ATOM 1500 O O . LEU A 1 197 ? -49.717 -3.440 78.636 1.00 66.25 197 LEU A O 1
ATOM 1504 N N . GLN A 1 198 ? -51.630 -4.566 78.306 1.00 66.88 198 GLN A N 1
ATOM 1505 C CA . GLN A 1 198 ? -51.032 -5.588 77.451 1.00 66.88 198 GLN A CA 1
ATOM 1506 C C . GLN A 1 198 ? -50.801 -5.077 76.021 1.00 66.88 198 GLN A C 1
ATOM 1508 O O . GLN A 1 198 ? -49.740 -5.341 75.463 1.00 66.88 198 GLN A O 1
ATOM 1513 N N . GLU A 1 199 ? -51.741 -4.314 75.460 1.00 68.69 199 GLU A N 1
ATOM 1514 C CA . GLU A 1 199 ? -51.623 -3.682 74.140 1.00 68.69 199 GLU A CA 1
ATOM 1515 C C . GLU A 1 199 ? -50.469 -2.669 74.126 1.00 68.69 199 GLU A C 1
ATOM 1517 O O . GLU A 1 199 ? -49.533 -2.844 73.355 1.00 68.69 199 GLU A O 1
ATOM 1522 N N . SER A 1 200 ? -50.410 -1.713 75.064 1.00 69.31 200 SER A N 1
ATOM 1523 C CA . SER A 1 200 ? -49.279 -0.761 75.134 1.00 69.31 200 SER A CA 1
ATOM 1524 C C . SER A 1 200 ? -47.909 -1.427 75.369 1.00 69.31 200 SER A C 1
ATOM 1526 O O . SER A 1 200 ? -46.899 -0.950 74.848 1.00 69.31 200 SER A O 1
ATOM 1528 N N . SER A 1 201 ? -47.849 -2.561 76.081 1.00 75.12 201 SER A N 1
ATOM 1529 C CA . SER A 1 201 ? -46.619 -3.363 76.224 1.00 75.12 201 SER A CA 1
ATOM 1530 C C . SER A 1 201 ? -46.274 -4.217 74.989 1.00 75.12 201 SER A C 1
ATOM 1532 O O . SER A 1 201 ? -45.187 -4.806 74.962 1.00 75.12 201 SER A O 1
ATOM 1534 N N . MET A 1 202 ? -47.168 -4.336 74.007 1.00 73.44 202 MET A N 1
ATOM 1535 C CA . MET A 1 202 ? -46.912 -4.975 72.713 1.00 73.44 202 MET A CA 1
ATOM 1536 C C . MET A 1 202 ? -46.551 -3.918 71.665 1.00 73.44 202 MET A C 1
ATOM 1538 O O . MET A 1 202 ? -45.517 -4.068 71.020 1.00 73.44 202 MET A O 1
ATOM 1542 N N . GLU A 1 203 ? -47.322 -2.829 71.574 1.00 79.12 203 GLU A N 1
ATOM 1543 C CA . GLU A 1 203 ? -47.080 -1.669 70.699 1.00 79.12 203 GLU A CA 1
ATOM 1544 C C . GLU A 1 203 ? -45.630 -1.180 70.825 1.00 79.12 203 GLU A C 1
ATOM 1546 O O . GLU A 1 203 ? -44.868 -1.214 69.864 1.00 79.12 203 GLU A O 1
ATOM 1551 N N . THR A 1 204 ? -45.198 -0.870 72.053 1.00 80.06 204 THR A N 1
ATOM 1552 C CA . THR A 1 204 ? -43.838 -0.376 72.339 1.00 80.06 204 THR A CA 1
ATOM 1553 C C . THR A 1 204 ? -42.731 -1.360 71.948 1.00 80.06 204 THR A C 1
ATOM 1555 O O . THR A 1 204 ? -41.635 -0.938 71.587 1.00 80.06 204 THR A O 1
ATOM 1558 N N . ARG A 1 205 ? -42.993 -2.675 71.969 1.00 80.06 205 ARG A N 1
ATOM 1559 C CA . ARG A 1 205 ? -42.027 -3.688 71.504 1.00 80.06 205 ARG A CA 1
ATOM 1560 C C . ARG A 1 205 ? -41.998 -3.805 69.987 1.00 80.06 205 ARG A C 1
ATOM 1562 O O . ARG A 1 205 ? -40.924 -4.035 69.440 1.00 80.06 205 ARG A O 1
ATOM 1569 N N . TYR A 1 206 ? -43.140 -3.651 69.319 1.00 82.12 206 TYR A N 1
ATOM 1570 C CA . TYR A 1 206 ? -43.196 -3.586 67.860 1.00 82.12 206 TYR A CA 1
ATOM 1571 C C . TYR A 1 206 ? -42.531 -2.313 67.333 1.00 82.12 206 TYR A C 1
ATOM 1573 O O . TYR A 1 206 ? -41.761 -2.404 66.384 1.00 82.12 206 TYR A O 1
ATOM 1581 N N . GLU A 1 207 ? -42.725 -1.163 67.984 1.00 89.12 207 GLU A N 1
ATOM 1582 C CA . GLU A 1 207 ? -42.005 0.078 67.672 1.00 89.12 207 GLU A CA 1
ATOM 1583 C C . GLU A 1 207 ? -40.488 -0.085 67.877 1.00 89.12 207 GLU A C 1
ATOM 1585 O O . GLU A 1 207 ? -39.719 0.167 66.948 1.00 89.12 207 GLU A O 1
ATOM 1590 N N . GLU A 1 208 ? -40.036 -0.583 69.040 1.00 88.31 208 GLU A N 1
ATOM 1591 C CA . GLU A 1 208 ? -38.608 -0.851 69.292 1.00 88.31 208 GLU A CA 1
ATOM 1592 C C . GLU A 1 208 ? -37.999 -1.854 68.297 1.00 88.31 208 GLU A C 1
ATOM 1594 O O . GLU A 1 208 ? -36.839 -1.702 67.901 1.00 88.31 208 GLU A O 1
ATOM 1599 N N . GLN A 1 209 ? -38.743 -2.891 67.901 1.00 89.56 209 GLN A N 1
ATOM 1600 C CA . GLN A 1 209 ? -38.266 -3.878 66.934 1.00 89.56 209 GLN A CA 1
ATOM 1601 C C . GLN A 1 209 ? -38.241 -3.305 65.510 1.00 89.56 209 GLN A C 1
ATOM 1603 O O . GLN A 1 209 ? -37.235 -3.472 64.824 1.00 89.56 209 GLN A O 1
ATOM 1608 N N . SER A 1 210 ? -39.273 -2.566 65.094 1.00 91.00 210 SER A N 1
ATOM 1609 C CA . SER A 1 210 ? -39.326 -1.897 63.789 1.00 91.00 210 SER A CA 1
ATOM 1610 C C . SER A 1 210 ? -38.179 -0.898 63.630 1.00 91.00 210 SER A C 1
ATOM 1612 O O . SER A 1 210 ? -37.482 -0.932 62.622 1.00 91.00 210 SER A O 1
ATOM 1614 N N . LEU A 1 211 ? -37.903 -0.077 64.651 1.00 93.25 211 LEU A N 1
ATOM 1615 C CA . LEU A 1 211 ? -36.759 0.844 64.665 1.00 93.25 211 LEU A CA 1
ATOM 1616 C C . LEU A 1 211 ? -35.408 0.113 64.580 1.00 93.25 211 LEU A C 1
ATOM 1618 O O . LEU A 1 211 ? -34.470 0.615 63.957 1.00 93.25 211 LEU A O 1
ATOM 1622 N N . ARG A 1 212 ? -35.278 -1.082 65.174 1.00 92.06 212 ARG A N 1
ATOM 1623 C CA . ARG A 1 212 ? -34.064 -1.913 65.040 1.00 92.06 212 ARG A CA 1
ATOM 1624 C C . ARG A 1 212 ? -33.917 -2.531 63.654 1.00 92.06 212 ARG A C 1
ATOM 1626 O O . ARG A 1 212 ? -32.799 -2.600 63.155 1.00 92.06 212 ARG A O 1
ATOM 1633 N N . GLU A 1 213 ? -35.005 -2.988 63.046 1.00 92.44 213 GLU A N 1
ATOM 1634 C CA . GLU A 1 213 ? -34.980 -3.573 61.701 1.00 92.44 213 GLU A CA 1
ATOM 1635 C C . GLU A 1 213 ? -34.739 -2.491 60.634 1.00 92.44 213 GLU A C 1
ATOM 1637 O O . GLU A 1 213 ? -33.930 -2.697 59.730 1.00 92.44 213 GLU A O 1
ATOM 1642 N N . GLU A 1 214 ? -35.327 -1.303 60.795 1.00 93.25 214 GLU A N 1
ATOM 1643 C CA . GLU A 1 214 ? -35.095 -0.130 59.945 1.00 93.25 214 GLU A CA 1
ATOM 1644 C C . GLU A 1 214 ? -33.645 0.373 60.043 1.00 93.25 214 GLU A C 1
ATOM 1646 O O . GLU A 1 214 ? -32.969 0.494 59.021 1.00 93.25 214 GLU A O 1
ATOM 1651 N N . THR A 1 215 ? -33.103 0.564 61.254 1.00 93.00 215 THR A N 1
ATOM 1652 C CA . THR A 1 215 ? -31.698 0.994 61.420 1.00 93.00 215 THR A CA 1
ATOM 1653 C C . THR A 1 215 ? -30.685 -0.046 60.924 1.00 93.00 215 THR A C 1
ATOM 1655 O O . THR A 1 215 ? -29.670 0.331 60.336 1.00 93.00 215 THR A O 1
ATOM 1658 N N . GLN A 1 216 ? -30.961 -1.349 61.070 1.00 93.81 216 GLN A N 1
ATOM 1659 C CA . GLN A 1 216 ? -30.144 -2.402 60.447 1.00 93.81 216 GLN A CA 1
ATOM 1660 C C . GLN A 1 216 ? -30.238 -2.372 58.916 1.00 93.81 216 GLN A C 1
ATOM 1662 O O . GLN A 1 216 ? -29.225 -2.558 58.239 1.00 93.81 216 GLN A O 1
ATOM 1667 N N . PHE A 1 217 ? -31.423 -2.114 58.355 1.00 92.88 217 PHE A N 1
ATOM 1668 C CA . PHE A 1 217 ? -31.609 -1.990 56.910 1.00 92.88 217 PHE A CA 1
ATOM 1669 C C . PHE A 1 217 ? -30.871 -0.769 56.338 1.00 92.88 217 PHE A C 1
ATOM 1671 O O . PHE A 1 217 ? -30.219 -0.888 55.296 1.00 92.88 217 PHE A O 1
ATOM 1678 N N . GLU A 1 218 ? -30.897 0.377 57.025 1.00 95.25 218 GLU A N 1
ATOM 1679 C CA . GLU A 1 218 ? -30.101 1.557 56.665 1.00 95.25 218 GLU A CA 1
ATOM 1680 C C . GLU A 1 218 ? -28.592 1.275 56.728 1.00 95.25 218 GLU A C 1
ATOM 1682 O O . GLU A 1 218 ? -27.869 1.588 55.778 1.00 95.25 218 GLU A O 1
ATOM 1687 N N . GLU A 1 219 ? -28.100 0.648 57.804 1.00 94.69 219 GLU A N 1
ATOM 1688 C CA . GLU A 1 219 ? -26.680 0.302 57.948 1.00 94.69 219 GLU A CA 1
ATOM 1689 C C . GLU A 1 219 ? -26.223 -0.668 56.847 1.00 94.69 219 GLU A C 1
ATOM 1691 O O . GLU A 1 219 ? -25.218 -0.422 56.174 1.00 94.69 219 GLU A O 1
ATOM 1696 N N . HIS A 1 220 ? -26.994 -1.728 56.587 1.00 94.88 220 HIS A N 1
ATOM 1697 C CA . HIS A 1 220 ? -26.717 -2.679 55.510 1.00 94.88 220 HIS A CA 1
ATOM 1698 C C . HIS A 1 220 ? -26.736 -2.011 54.129 1.00 94.88 220 HIS A C 1
ATOM 1700 O O . HIS A 1 220 ? -25.839 -2.263 53.320 1.00 94.88 220 HIS A O 1
ATOM 1706 N N . SER A 1 221 ? -27.704 -1.128 53.865 1.00 94.62 221 SER A N 1
ATOM 1707 C CA . SER A 1 221 ? -27.791 -0.371 52.609 1.00 94.62 221 SER A CA 1
ATOM 1708 C C . SER A 1 221 ? -26.579 0.544 52.423 1.00 94.62 221 SER A C 1
ATOM 1710 O O . SER A 1 221 ? -25.983 0.579 51.347 1.00 94.62 221 SER A O 1
ATOM 1712 N N . ARG A 1 222 ? -26.143 1.223 53.490 1.00 95.56 222 ARG A N 1
ATOM 1713 C CA . ARG A 1 222 ? -24.965 2.101 53.491 1.00 95.56 222 ARG A CA 1
ATOM 1714 C C . ARG A 1 222 ? -23.656 1.338 53.265 1.00 95.56 222 ARG A C 1
ATOM 1716 O O . ARG A 1 222 ? -22.782 1.829 52.552 1.00 95.56 222 ARG A O 1
ATOM 1723 N N . ILE A 1 223 ? -23.525 0.135 53.828 1.00 96.06 223 ILE A N 1
ATOM 1724 C CA . ILE A 1 223 ? -22.385 -0.766 53.582 1.00 96.06 223 ILE A CA 1
ATOM 1725 C C . ILE A 1 223 ? -22.386 -1.268 52.129 1.00 96.06 223 ILE A C 1
ATOM 1727 O O . ILE A 1 223 ? -21.320 -1.369 51.514 1.00 96.06 223 ILE A O 1
ATOM 1731 N N . LEU A 1 224 ? -23.560 -1.576 51.568 1.00 94.62 224 LEU A N 1
ATOM 1732 C CA . LEU A 1 224 ? -23.691 -2.031 50.182 1.00 94.62 224 LEU A CA 1
ATOM 1733 C C . LEU A 1 224 ? -23.312 -0.921 49.188 1.00 94.62 224 LEU A C 1
ATOM 1735 O O . LEU A 1 224 ? -22.510 -1.161 48.286 1.00 94.62 224 LEU A O 1
ATOM 1739 N N . GLU A 1 225 ? -23.826 0.291 49.402 1.00 95.75 225 GLU A N 1
ATOM 1740 C CA . GLU A 1 225 ? -23.524 1.481 48.599 1.00 95.75 225 GLU A CA 1
ATOM 1741 C C . GLU A 1 225 ? -22.030 1.836 48.659 1.00 95.75 225 GLU A C 1
ATOM 1743 O O . GLU A 1 225 ? -21.400 2.034 47.622 1.00 95.75 225 GLU A O 1
ATOM 1748 N N . GLY A 1 226 ? -21.418 1.814 49.851 1.00 96.12 226 GLY A N 1
ATOM 1749 C CA . GLY A 1 226 ? -19.975 2.032 50.005 1.00 96.12 226 GLY A CA 1
ATOM 1750 C C . GLY A 1 226 ? -19.140 1.046 49.179 1.00 96.12 226 GLY A C 1
ATOM 1751 O O . GLY A 1 226 ? -18.278 1.460 48.404 1.00 96.12 226 GLY A O 1
ATOM 1752 N N . ARG A 1 227 ? -19.455 -0.255 49.249 1.00 95.94 227 ARG A N 1
ATOM 1753 C CA . ARG A 1 227 ? -18.789 -1.284 48.429 1.00 95.94 227 ARG A CA 1
ATOM 1754 C C . ARG A 1 227 ? -19.031 -1.105 46.931 1.00 95.94 227 ARG A C 1
ATOM 1756 O O . ARG A 1 227 ? -18.142 -1.407 46.136 1.00 95.94 227 ARG A O 1
ATOM 1763 N N . PHE A 1 228 ? -20.213 -0.640 46.530 1.00 94.94 228 PHE A N 1
ATOM 1764 C CA . PHE A 1 228 ? -20.516 -0.364 45.127 1.00 94.94 228 PHE A CA 1
ATOM 1765 C C . PHE A 1 228 ? -19.662 0.796 44.595 1.00 94.94 228 PHE A C 1
ATOM 1767 O O . PHE A 1 228 ? -19.047 0.668 43.535 1.00 94.94 228 PHE A O 1
ATOM 1774 N N . GLN A 1 229 ? -19.531 1.879 45.368 1.00 96.69 229 GLN A N 1
ATOM 1775 C CA . GLN A 1 229 ? -18.668 3.018 45.041 1.00 96.69 229 GLN A CA 1
ATOM 1776 C C . GLN A 1 229 ? -17.179 2.628 44.999 1.00 96.69 229 GLN A C 1
ATOM 1778 O O . GLN A 1 229 ? -16.483 2.990 44.048 1.00 96.69 229 GLN A O 1
ATOM 1783 N N . GLU A 1 230 ? -16.694 1.827 45.956 1.00 96.25 230 GLU A N 1
ATOM 1784 C CA . GLU A 1 230 ? -15.330 1.268 45.952 1.00 96.25 230 GLU A CA 1
ATOM 1785 C C . GLU A 1 230 ? -15.054 0.434 44.688 1.00 96.25 230 GLU A C 1
ATOM 1787 O O . GLU A 1 230 ? -14.059 0.654 43.990 1.00 96.25 230 GLU A O 1
ATOM 1792 N N . HIS A 1 231 ? -15.953 -0.497 44.347 1.00 95.62 231 HIS A N 1
ATOM 1793 C CA . HIS A 1 231 ? -15.824 -1.320 43.144 1.00 95.62 231 HIS A CA 1
ATOM 1794 C C . HIS A 1 231 ? -15.897 -0.495 41.852 1.00 95.62 231 HIS A C 1
ATOM 1796 O O . HIS A 1 231 ? -15.153 -0.785 40.912 1.00 95.62 231 HIS A O 1
ATOM 1802 N N . HIS A 1 232 ? -16.743 0.537 41.798 1.00 94.81 232 HIS A N 1
ATOM 1803 C CA . HIS A 1 232 ? -16.831 1.443 40.653 1.00 94.81 232 HIS A CA 1
ATOM 1804 C C . HIS A 1 232 ? -15.542 2.264 40.476 1.00 94.81 232 HIS A C 1
ATOM 1806 O O . HIS A 1 232 ? -15.019 2.352 39.364 1.00 94.81 232 HIS A O 1
ATOM 1812 N N . GLY A 1 233 ? -14.964 2.782 41.566 1.00 96.12 233 GLY A N 1
ATOM 1813 C CA . GLY A 1 233 ? -13.672 3.476 41.542 1.00 96.12 233 GLY A CA 1
ATOM 1814 C C . GLY A 1 233 ? -12.532 2.590 41.025 1.00 96.12 233 GLY A C 1
ATOM 1815 O O . GLY A 1 233 ? -11.802 2.987 40.116 1.00 96.12 233 GLY A O 1
ATOM 1816 N N . LEU A 1 234 ? -12.429 1.355 41.530 1.00 96.31 234 LEU A N 1
ATOM 1817 C CA . LEU A 1 234 ? -11.432 0.373 41.078 1.00 96.31 234 LEU A CA 1
ATOM 1818 C C . LEU A 1 234 ? -11.623 -0.046 39.609 1.00 96.31 234 LEU A C 1
ATOM 1820 O O . LEU A 1 234 ? -10.640 -0.303 38.908 1.00 96.31 234 LEU A O 1
ATOM 1824 N N . LEU A 1 235 ? -12.870 -0.115 39.129 1.00 95.12 235 LEU A N 1
ATOM 1825 C CA . LEU A 1 235 ? -13.179 -0.393 37.725 1.00 95.12 235 LEU A CA 1
ATOM 1826 C C . LEU A 1 235 ? -12.709 0.754 36.820 1.00 95.12 235 LEU A C 1
ATOM 1828 O O . LEU A 1 235 ? -12.018 0.501 35.832 1.00 95.12 235 LEU A O 1
ATOM 1832 N N . ASN A 1 236 ? -13.035 1.998 37.181 1.00 96.00 236 ASN A N 1
ATOM 1833 C CA . ASN A 1 236 ? -12.660 3.188 36.418 1.00 96.00 236 ASN A CA 1
ATOM 1834 C C . ASN A 1 236 ? -11.135 3.364 36.373 1.00 96.00 236 ASN A C 1
ATOM 1836 O O . ASN A 1 236 ? -10.584 3.554 35.289 1.00 96.00 236 ASN A O 1
ATOM 1840 N N . GLN A 1 237 ? -10.436 3.192 37.505 1.00 97.31 237 GLN A N 1
ATOM 1841 C CA . GLN A 1 237 ? -8.970 3.226 37.545 1.00 97.31 237 GLN A CA 1
ATOM 1842 C C . GLN A 1 237 ? -8.359 2.200 36.576 1.00 97.31 237 GLN A C 1
ATOM 1844 O O . GLN A 1 237 ? -7.501 2.547 35.764 1.00 97.31 237 GLN A O 1
ATOM 1849 N N . ARG A 1 238 ? -8.823 0.943 36.612 1.00 94.25 238 ARG A N 1
ATOM 1850 C CA . ARG A 1 238 ? -8.330 -0.106 35.705 1.00 94.25 238 ARG A CA 1
ATOM 1851 C C . ARG A 1 238 ? -8.618 0.222 34.237 1.00 94.25 238 ARG A C 1
ATOM 1853 O O . ARG A 1 238 ? -7.803 -0.098 33.373 1.00 94.25 238 ARG A O 1
ATOM 1860 N N . LEU A 1 239 ? -9.762 0.838 33.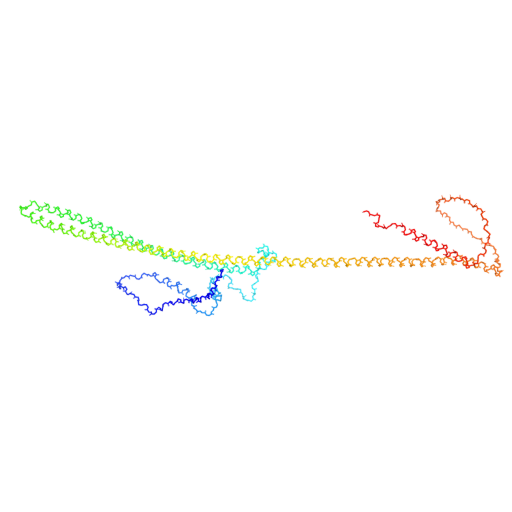944 1.00 94.50 239 LEU A N 1
ATOM 1861 C CA . LEU A 1 239 ? -10.134 1.238 32.588 1.00 94.50 239 LEU A CA 1
ATOM 1862 C C . LEU A 1 239 ? -9.234 2.372 32.070 1.00 94.50 239 LEU A C 1
ATOM 1864 O O . LEU A 1 239 ? -8.762 2.292 30.937 1.00 94.50 239 LEU A O 1
ATOM 1868 N N . GLU A 1 240 ? -8.905 3.362 32.905 1.00 97.31 240 GLU A N 1
ATOM 1869 C CA . GLU A 1 240 ? -7.903 4.386 32.580 1.00 97.31 240 GLU A CA 1
ATOM 1870 C C . GLU A 1 240 ? -6.506 3.791 32.357 1.00 97.31 240 GLU A C 1
ATOM 1872 O O . GLU A 1 240 ? -5.840 4.134 31.380 1.00 97.31 240 GLU A O 1
ATOM 1877 N N . GLU A 1 241 ? -6.056 2.881 33.226 1.00 97.00 241 GLU A N 1
ATOM 1878 C CA . GLU A 1 241 ? -4.769 2.188 33.086 1.00 97.00 241 GLU A CA 1
ATOM 1879 C C . GLU A 1 241 ? -4.692 1.417 31.758 1.00 97.00 241 GLU A C 1
ATOM 1881 O O . GLU A 1 241 ? -3.728 1.572 31.003 1.00 97.00 241 GLU A O 1
ATOM 1886 N N . HIS A 1 242 ? -5.737 0.657 31.414 1.00 96.56 242 HIS A N 1
ATOM 1887 C CA . HIS A 1 242 ? -5.836 -0.020 30.119 1.00 96.56 242 HIS A CA 1
ATOM 1888 C C . HIS A 1 242 ? -5.871 0.961 28.939 1.00 96.56 242 HIS A C 1
ATOM 1890 O O . HIS A 1 242 ? -5.204 0.710 27.935 1.00 96.56 242 HIS A O 1
ATOM 1896 N N . SER A 1 243 ? -6.584 2.086 29.053 1.00 96.50 243 SER A N 1
ATOM 1897 C CA . SER A 1 243 ? -6.629 3.113 28.006 1.00 96.50 243 SER A CA 1
ATOM 1898 C C . SER A 1 243 ? -5.248 3.723 27.749 1.00 96.50 243 SER A C 1
ATOM 1900 O O . SER A 1 243 ? -4.853 3.872 26.596 1.00 96.50 243 SER A O 1
ATOM 1902 N N . ARG A 1 244 ? -4.473 4.015 28.803 1.00 97.56 244 ARG A N 1
ATOM 1903 C CA . ARG A 1 244 ? -3.099 4.542 28.687 1.00 97.56 244 ARG A CA 1
ATOM 1904 C C . ARG A 1 244 ? -2.139 3.516 28.068 1.00 97.56 244 ARG A C 1
ATOM 1906 O O . ARG A 1 244 ? -1.279 3.888 27.276 1.00 97.56 244 ARG A O 1
ATOM 1913 N N . ILE A 1 245 ? -2.302 2.225 28.381 1.00 96.44 245 ILE A N 1
ATOM 1914 C CA . ILE A 1 245 ? -1.513 1.133 27.777 1.00 96.44 245 ILE A CA 1
ATOM 1915 C C . ILE A 1 245 ? -1.843 0.954 26.286 1.00 96.44 245 ILE A C 1
ATOM 1917 O O . ILE A 1 245 ? -0.939 0.708 25.485 1.00 96.44 245 ILE A O 1
ATOM 1921 N N . LEU A 1 246 ? -3.118 1.069 25.901 1.00 94.75 246 LEU A N 1
ATOM 1922 C CA . LEU A 1 246 ? -3.544 0.999 24.500 1.00 94.75 246 LEU A CA 1
ATOM 1923 C C . LEU A 1 246 ? -3.031 2.198 23.695 1.00 94.75 246 LEU A C 1
ATOM 1925 O O . LEU A 1 246 ? -2.450 1.995 22.632 1.00 94.75 246 LEU A O 1
ATOM 1929 N N . GLU A 1 247 ? -3.165 3.412 24.231 1.00 96.56 247 GLU A N 1
ATOM 1930 C CA . GLU A 1 247 ? -2.661 4.641 23.609 1.00 96.56 247 GLU A CA 1
ATOM 1931 C C . GLU A 1 247 ? -1.138 4.585 23.402 1.00 96.56 247 GLU A C 1
ATOM 1933 O O . GLU A 1 247 ? -0.654 4.804 22.294 1.00 96.56 247 GLU A O 1
ATOM 1938 N N . GLY A 1 248 ? -0.373 4.178 24.423 1.00 96.38 248 GLY A N 1
ATOM 1939 C CA . GLY A 1 248 ? 1.082 4.024 24.305 1.00 96.38 248 GLY A CA 1
ATOM 1940 C C . GLY A 1 248 ? 1.500 3.023 23.220 1.00 96.38 248 GLY A C 1
ATOM 1941 O O . GLY A 1 248 ? 2.416 3.299 22.448 1.00 96.38 248 GLY A O 1
ATOM 1942 N N . ARG A 1 249 ? 0.792 1.890 23.095 1.00 94.75 249 ARG A N 1
ATOM 1943 C CA . ARG A 1 249 ? 1.025 0.908 22.017 1.00 94.75 249 ARG A CA 1
ATOM 1944 C C . ARG A 1 249 ? 0.636 1.433 20.637 1.00 94.75 249 ARG A C 1
ATOM 1946 O O . ARG A 1 249 ? 1.295 1.095 19.655 1.00 94.75 249 ARG A O 1
ATOM 1953 N N . PHE A 1 250 ? -0.424 2.234 20.548 1.00 94.88 250 PHE A N 1
ATOM 1954 C CA . PHE A 1 250 ? -0.844 2.858 19.297 1.00 94.88 250 PHE A CA 1
ATOM 1955 C C . PHE A 1 250 ? 0.201 3.873 18.817 1.00 94.88 250 PHE A C 1
ATOM 1957 O O . PHE A 1 250 ? 0.623 3.814 17.662 1.00 94.88 250 PHE A O 1
ATOM 1964 N N . GLN A 1 251 ? 0.697 4.726 19.718 1.00 96.94 251 GLN A N 1
ATOM 1965 C CA . GLN A 1 251 ? 1.778 5.674 19.440 1.00 96.94 251 GLN A CA 1
ATOM 1966 C C . GLN A 1 251 ? 3.087 4.966 19.055 1.00 96.94 251 GLN A C 1
ATOM 1968 O O . GLN A 1 251 ? 3.725 5.362 18.080 1.00 96.94 251 GLN A O 1
ATOM 1973 N N . GLU A 1 252 ? 3.462 3.885 19.750 1.00 96.31 252 GLU A N 1
ATOM 1974 C CA . GLU A 1 252 ? 4.636 3.071 19.405 1.00 96.31 252 GLU A CA 1
ATOM 1975 C C . GLU A 1 252 ? 4.520 2.486 17.986 1.00 96.31 252 GLU A C 1
ATOM 1977 O O . GLU A 1 252 ? 5.418 2.662 17.161 1.00 96.31 252 GLU A O 1
ATOM 1982 N N . HIS A 1 253 ? 3.396 1.836 17.668 1.00 94.62 253 HIS A N 1
ATOM 1983 C CA . HIS A 1 253 ? 3.177 1.233 16.353 1.00 94.62 253 HIS A CA 1
ATOM 1984 C C . HIS A 1 253 ? 3.069 2.286 15.236 1.00 94.62 253 HIS A C 1
ATOM 1986 O O . HIS A 1 253 ? 3.553 2.058 14.127 1.00 94.62 253 HIS A O 1
ATOM 1992 N N . HIS A 1 254 ? 2.486 3.457 15.513 1.00 95.12 254 HIS A N 1
ATOM 1993 C CA . HIS A 1 254 ? 2.469 4.581 14.576 1.00 95.12 254 HIS A CA 1
ATOM 1994 C C . HIS A 1 254 ? 3.887 5.118 14.312 1.00 95.12 254 HIS A C 1
ATOM 1996 O O . HIS A 1 254 ? 4.257 5.314 13.156 1.00 95.12 254 HIS A O 1
ATOM 2002 N N . GLY A 1 255 ? 4.720 5.254 15.349 1.00 96.94 255 GLY A N 1
ATOM 2003 C CA . GLY A 1 255 ? 6.132 5.618 15.205 1.00 96.94 255 GLY A CA 1
ATOM 2004 C C . GLY A 1 255 ? 6.924 4.611 14.362 1.00 96.94 255 GLY A C 1
ATOM 2005 O O . GLY A 1 255 ? 7.630 5.007 13.437 1.00 96.94 255 GLY A O 1
ATOM 2006 N N . GLN A 1 256 ? 6.751 3.308 14.614 1.00 95.38 256 GLN A N 1
ATOM 2007 C CA . GLN A 1 256 ? 7.370 2.242 13.811 1.00 95.38 256 GLN A CA 1
ATOM 2008 C C . GLN A 1 256 ? 6.891 2.250 12.347 1.00 95.38 256 GLN A C 1
ATOM 2010 O O . GLN A 1 256 ? 7.674 1.966 11.438 1.00 95.38 256 GLN A O 1
ATOM 2015 N N . LEU A 1 257 ? 5.617 2.578 12.098 1.00 95.19 257 LEU A N 1
ATOM 2016 C CA . LEU A 1 257 ? 5.065 2.698 10.748 1.00 95.19 257 LEU A CA 1
ATOM 2017 C C . LEU A 1 257 ? 5.658 3.902 10.001 1.00 95.19 257 LEU A C 1
ATOM 2019 O O . LEU A 1 257 ? 6.082 3.747 8.857 1.00 95.19 257 LEU A O 1
ATOM 2023 N N . ASN A 1 258 ? 5.750 5.064 10.654 1.00 96.62 258 ASN A N 1
ATOM 2024 C CA . ASN A 1 258 ? 6.328 6.273 10.065 1.00 96.62 258 ASN A CA 1
ATOM 2025 C C . ASN A 1 258 ? 7.819 6.077 9.742 1.00 96.62 258 ASN A C 1
ATOM 2027 O O . ASN A 1 258 ? 8.232 6.363 8.624 1.00 96.62 258 ASN A O 1
ATOM 2031 N N . GLN A 1 259 ? 8.601 5.471 10.645 1.00 97.06 259 GLN A N 1
ATOM 2032 C CA . GLN A 1 259 ? 10.012 5.134 10.391 1.00 97.06 259 GLN A CA 1
ATOM 2033 C C . GLN A 1 259 ? 10.192 4.209 9.175 1.00 97.06 259 GLN A C 1
ATOM 2035 O O . GLN A 1 259 ? 11.109 4.395 8.377 1.00 97.06 259 GLN A O 1
ATOM 2040 N N . ARG A 1 260 ? 9.305 3.218 8.996 1.00 95.31 260 ARG A N 1
ATOM 2041 C CA . ARG A 1 260 ? 9.314 2.345 7.808 1.00 95.31 260 ARG A CA 1
ATOM 2042 C C . ARG A 1 260 ? 8.926 3.090 6.533 1.00 95.31 260 ARG A C 1
ATOM 2044 O O . ARG A 1 260 ? 9.491 2.806 5.482 1.00 95.31 260 ARG A O 1
ATOM 2051 N N . PHE A 1 261 ? 7.982 4.024 6.618 1.00 95.56 261 PHE A N 1
ATOM 2052 C CA . PHE A 1 261 ? 7.581 4.860 5.489 1.00 95.56 261 PHE A CA 1
ATOM 2053 C C . PHE A 1 261 ? 8.710 5.813 5.065 1.00 95.56 261 PHE A C 1
ATOM 2055 O O . PHE A 1 261 ? 9.024 5.894 3.883 1.00 95.56 261 PHE A O 1
ATOM 2062 N N . GLU A 1 262 ? 9.379 6.462 6.021 1.00 97.62 262 GLU A N 1
ATOM 2063 C CA . GLU A 1 262 ? 10.554 7.310 5.779 1.00 97.62 262 GLU A CA 1
ATOM 2064 C C . GLU A 1 262 ? 11.707 6.523 5.139 1.00 97.62 262 GLU A C 1
ATOM 2066 O O . GLU A 1 262 ? 12.276 6.978 4.148 1.00 97.62 262 GLU A O 1
ATOM 2071 N N . ALA A 1 263 ? 12.011 5.320 5.641 1.00 97.12 263 ALA A N 1
ATOM 2072 C CA . ALA A 1 263 ? 13.038 4.453 5.062 1.00 97.12 263 ALA A CA 1
ATOM 2073 C C . ALA A 1 263 ? 12.711 4.034 3.615 1.00 97.12 263 ALA A C 1
ATOM 2075 O O . ALA A 1 263 ? 13.574 4.115 2.744 1.00 97.12 263 ALA A O 1
ATOM 2076 N N . LEU A 1 264 ? 11.457 3.658 3.333 1.00 97.12 264 LEU A N 1
ATOM 2077 C CA . LEU A 1 264 ? 11.007 3.293 1.984 1.00 97.12 264 LEU A CA 1
ATOM 2078 C C . LEU A 1 264 ? 11.034 4.497 1.026 1.00 97.12 264 LEU A C 1
ATOM 2080 O O . LEU A 1 264 ? 11.413 4.357 -0.135 1.00 97.12 264 LEU A O 1
ATOM 2084 N N . MET A 1 265 ? 10.694 5.697 1.507 1.00 96.94 265 MET A N 1
ATOM 2085 C CA . MET A 1 265 ? 10.817 6.935 0.728 1.00 96.94 265 MET A CA 1
ATOM 2086 C C . MET A 1 265 ? 12.280 7.279 0.403 1.00 96.94 265 MET A C 1
ATOM 2088 O O . MET A 1 265 ? 12.558 7.742 -0.704 1.00 96.94 265 MET A O 1
ATOM 2092 N N . GLN A 1 266 ? 13.220 7.022 1.320 1.00 97.81 266 GLN A N 1
ATOM 2093 C CA . GLN A 1 266 ? 14.659 7.178 1.068 1.00 97.81 266 GLN A CA 1
ATOM 2094 C C . GLN A 1 266 ? 15.169 6.154 0.042 1.00 97.81 266 GLN A C 1
ATOM 2096 O O . GLN A 1 266 ? 15.844 6.536 -0.912 1.00 97.81 266 GLN A O 1
ATOM 2101 N N . GLU A 1 267 ? 14.792 4.879 0.180 1.00 97.62 267 GLU A N 1
ATOM 2102 C CA . GLU A 1 267 ? 15.116 3.815 -0.782 1.00 97.62 267 GLU A CA 1
ATOM 2103 C C . GLU A 1 267 ? 14.590 4.146 -2.191 1.00 97.62 267 GLU A C 1
ATOM 2105 O O . GLU A 1 267 ? 15.325 4.048 -3.173 1.00 97.62 267 GLU A O 1
ATOM 2110 N N . HIS A 1 268 ? 13.351 4.635 -2.291 1.00 95.75 268 HIS A N 1
ATOM 2111 C CA . HIS A 1 268 ? 12.757 5.071 -3.555 1.00 95.75 268 HIS A CA 1
ATOM 2112 C C . HIS A 1 268 ? 13.458 6.307 -4.155 1.00 95.75 268 HIS A C 1
ATOM 2114 O O . HIS A 1 268 ? 13.593 6.389 -5.376 1.00 95.75 268 HIS A O 1
ATOM 2120 N N . SER A 1 269 ? 13.942 7.252 -3.335 1.00 98.25 269 SER A N 1
ATOM 2121 C CA . SER A 1 269 ? 14.744 8.391 -3.821 1.00 98.25 269 SER A CA 1
ATOM 2122 C C . SER A 1 269 ? 16.064 7.920 -4.434 1.00 98.25 269 SER A C 1
ATOM 2124 O O . SER A 1 269 ? 16.373 8.267 -5.572 1.00 98.25 269 SER A O 1
ATOM 2126 N N . LEU A 1 270 ? 16.791 7.044 -3.732 1.00 98.31 270 LEU A N 1
ATOM 2127 C CA . LEU A 1 270 ? 18.050 6.467 -4.212 1.00 98.31 270 LEU A CA 1
ATOM 2128 C C . LEU A 1 270 ? 17.852 5.637 -5.493 1.00 98.31 270 LEU A C 1
ATOM 2130 O O . LEU A 1 270 ? 18.677 5.694 -6.403 1.00 98.31 270 LEU A O 1
ATOM 2134 N N . ALA A 1 271 ? 16.741 4.903 -5.607 1.00 97.00 271 ALA A N 1
ATOM 2135 C CA . ALA A 1 271 ? 16.395 4.165 -6.822 1.00 97.00 271 ALA A CA 1
ATOM 2136 C C . ALA A 1 271 ? 16.091 5.092 -8.019 1.00 97.00 271 ALA A C 1
ATOM 2138 O O . ALA A 1 271 ? 16.454 4.773 -9.154 1.00 97.00 271 ALA A O 1
ATOM 2139 N N . LEU A 1 272 ? 15.462 6.252 -7.786 1.00 96.75 272 LEU A N 1
ATOM 2140 C CA . LEU A 1 272 ? 15.249 7.271 -8.821 1.00 96.75 272 LEU A CA 1
ATOM 2141 C C . LEU A 1 272 ? 16.559 7.940 -9.256 1.00 96.75 272 LEU A C 1
ATOM 2143 O O . LEU A 1 272 ? 16.735 8.191 -10.448 1.00 96.75 272 LEU A O 1
ATOM 2147 N N . GLU A 1 273 ? 17.472 8.210 -8.324 1.00 98.00 273 GLU A N 1
ATOM 2148 C CA . GLU A 1 273 ? 18.805 8.757 -8.613 1.00 98.00 273 GLU A CA 1
ATOM 2149 C C . GLU A 1 273 ? 19.626 7.774 -9.465 1.00 98.00 273 GLU A C 1
ATOM 2151 O O . GLU A 1 273 ? 20.075 8.135 -10.552 1.00 98.00 273 GLU A O 1
ATOM 2156 N N . GLN A 1 274 ? 19.695 6.495 -9.075 1.00 97.75 274 GLN A N 1
ATOM 2157 C CA . GLN A 1 274 ? 20.351 5.442 -9.866 1.00 97.75 274 GLN A CA 1
ATOM 2158 C C . GLN A 1 274 ? 19.746 5.282 -11.271 1.00 97.75 274 GLN A C 1
ATOM 2160 O O . GLN A 1 274 ? 20.468 5.041 -12.240 1.00 97.75 274 GLN A O 1
ATOM 2165 N N . TYR A 1 275 ? 18.424 5.432 -11.419 1.00 94.81 275 TYR A N 1
ATOM 2166 C CA . TYR A 1 275 ? 17.777 5.402 -12.734 1.00 94.81 275 TYR A CA 1
ATOM 2167 C C . TYR A 1 275 ? 18.174 6.609 -13.605 1.00 94.81 275 TYR A C 1
ATOM 2169 O O . TYR A 1 275 ? 18.363 6.463 -14.815 1.00 94.81 275 TYR A O 1
ATOM 2177 N N . GLN A 1 276 ? 18.354 7.792 -13.007 1.00 97.25 276 GLN A N 1
ATOM 2178 C CA . GLN A 1 276 ? 18.852 8.977 -13.714 1.00 97.25 276 GLN A CA 1
ATOM 2179 C C . GLN A 1 276 ? 20.317 8.812 -14.144 1.00 97.25 276 GLN A C 1
ATOM 2181 O O . GLN A 1 276 ? 20.636 9.117 -15.292 1.00 97.25 276 GLN A O 1
ATOM 2186 N N . GLU A 1 277 ? 21.186 8.263 -13.290 1.00 98.12 277 GLU A N 1
ATOM 2187 C CA . GLU A 1 277 ? 22.582 7.942 -13.641 1.00 98.12 277 GLU A CA 1
ATOM 2188 C C . GLU A 1 277 ? 22.668 6.929 -14.797 1.00 98.12 277 GLU A C 1
ATOM 2190 O O . GLU A 1 277 ? 23.441 7.111 -15.743 1.00 98.12 277 GLU A O 1
ATOM 2195 N N . GLN A 1 278 ? 21.831 5.884 -14.777 1.00 97.19 278 GLN A N 1
ATOM 2196 C CA . GLN A 1 278 ? 21.740 4.916 -15.875 1.00 97.19 278 GLN A CA 1
ATOM 2197 C C . GLN A 1 278 ? 21.252 5.563 -17.178 1.00 97.19 278 GLN A C 1
ATOM 2199 O O . GLN A 1 278 ? 21.785 5.254 -18.246 1.00 97.19 278 GLN A O 1
ATOM 2204 N N . HIS A 1 279 ? 20.286 6.485 -17.113 1.00 96.75 279 HIS A N 1
ATOM 2205 C CA . HIS A 1 279 ? 19.821 7.229 -18.285 1.00 96.75 279 HIS A CA 1
ATOM 2206 C C . HIS A 1 279 ? 20.909 8.160 -18.845 1.00 96.75 279 HIS A C 1
ATOM 2208 O O . HIS A 1 279 ? 21.085 8.224 -20.061 1.00 96.75 279 HIS A O 1
ATOM 2214 N N . GLN A 1 280 ? 21.660 8.862 -17.992 1.00 97.94 280 GLN A N 1
ATOM 2215 C CA . GLN A 1 280 ? 22.781 9.711 -18.420 1.00 97.94 280 GLN A CA 1
ATOM 2216 C C . GLN A 1 280 ? 23.867 8.868 -19.104 1.00 97.94 280 GLN A C 1
ATOM 2218 O O . GLN A 1 280 ? 24.222 9.139 -20.249 1.00 97.94 280 GLN A O 1
ATOM 2223 N N . THR A 1 281 ? 24.274 7.759 -18.475 1.00 97.50 281 THR A N 1
ATOM 2224 C CA . THR A 1 281 ? 25.229 6.782 -19.039 1.00 97.50 281 THR A CA 1
ATOM 2225 C C . THR A 1 281 ? 24.764 6.222 -20.394 1.00 97.50 281 THR A C 1
ATOM 2227 O O . THR A 1 281 ? 25.577 5.893 -21.260 1.00 97.50 281 THR A O 1
ATOM 2230 N N . MET A 1 282 ? 23.450 6.074 -20.594 1.00 96.88 282 MET A N 1
ATOM 2231 C CA . MET A 1 282 ? 22.875 5.600 -21.854 1.00 96.88 282 MET A CA 1
ATOM 2232 C C . MET A 1 282 ? 22.905 6.678 -22.947 1.00 96.88 282 MET A C 1
ATOM 2234 O O . MET A 1 282 ? 23.278 6.371 -24.080 1.00 96.88 282 MET A O 1
ATOM 2238 N N . GLU A 1 283 ? 22.570 7.928 -22.619 1.00 97.94 283 GLU A N 1
ATOM 2239 C CA . GLU A 1 283 ? 22.612 9.053 -23.565 1.00 97.94 283 GLU A CA 1
ATOM 2240 C C . GLU A 1 283 ? 24.052 9.368 -24.004 1.00 97.94 283 GLU A C 1
ATOM 2242 O O . GLU A 1 283 ? 24.300 9.556 -25.195 1.00 97.94 283 GLU A O 1
ATOM 2247 N N . GLU A 1 284 ? 25.026 9.319 -23.087 1.00 98.25 284 GLU A N 1
ATOM 2248 C CA . GLU A 1 284 ? 26.458 9.447 -23.408 1.00 98.25 284 GLU A CA 1
ATOM 2249 C C . GLU A 1 284 ? 26.902 8.408 -24.448 1.00 98.25 284 GLU A C 1
ATOM 2251 O O . GLU A 1 284 ? 27.526 8.753 -25.454 1.00 98.25 284 GLU A O 1
ATOM 2256 N N . ARG A 1 285 ? 26.511 7.139 -24.265 1.00 98.12 285 ARG A N 1
ATOM 2257 C CA . ARG A 1 285 ? 26.794 6.059 -25.226 1.00 98.12 285 ARG A CA 1
ATOM 2258 C C . ARG A 1 285 ? 26.076 6.259 -26.559 1.00 98.12 285 ARG A C 1
ATOM 2260 O O . ARG A 1 285 ? 26.657 5.977 -27.606 1.00 98.12 285 ARG A O 1
ATOM 2267 N N . PHE A 1 286 ? 24.837 6.755 -26.560 1.00 97.88 286 PHE A N 1
ATOM 2268 C CA . PHE A 1 286 ? 24.142 7.096 -27.804 1.00 97.88 286 PHE A CA 1
ATOM 2269 C C . PHE A 1 286 ? 24.826 8.245 -28.551 1.00 97.88 286 PHE A C 1
ATOM 2271 O O . PHE A 1 286 ? 24.919 8.194 -29.778 1.00 97.88 286 PHE A O 1
ATOM 2278 N N . GLN A 1 287 ? 25.347 9.246 -27.840 1.00 97.88 287 GLN A N 1
ATOM 2279 C CA . GLN A 1 287 ? 26.092 10.354 -28.432 1.00 97.88 287 GLN A CA 1
ATOM 2280 C C . GLN A 1 287 ? 27.467 9.901 -28.960 1.00 97.88 287 GLN A C 1
ATOM 2282 O O . GLN A 1 287 ? 27.833 10.277 -30.072 1.00 97.88 287 GLN A O 1
ATOM 2287 N N . GLU A 1 288 ? 28.181 9.020 -28.249 1.00 98.12 288 GLU A N 1
ATOM 2288 C CA . GLU A 1 288 ? 29.422 8.381 -28.724 1.00 98.12 288 GLU A CA 1
ATOM 2289 C C . GLU A 1 288 ? 29.184 7.568 -30.014 1.00 98.12 288 GLU A C 1
ATOM 2291 O O . GLU A 1 288 ? 29.936 7.669 -30.987 1.00 98.12 288 GLU A O 1
ATOM 2296 N N . VAL A 1 289 ? 28.101 6.781 -30.061 1.00 98.31 289 VAL A N 1
ATOM 2297 C CA . VAL A 1 289 ? 27.692 6.038 -31.265 1.00 98.31 289 VAL A CA 1
ATOM 2298 C C . VAL A 1 289 ? 27.313 6.996 -32.399 1.00 98.31 289 VAL A C 1
ATOM 2300 O O . VAL A 1 289 ? 27.711 6.765 -33.542 1.00 98.31 289 VAL A O 1
ATOM 2303 N N . ARG A 1 290 ? 26.599 8.091 -32.108 1.00 97.88 290 ARG A N 1
ATOM 2304 C CA . ARG A 1 290 ? 26.234 9.125 -33.090 1.00 97.88 290 ARG A CA 1
ATOM 2305 C C . ARG A 1 290 ? 27.473 9.780 -33.703 1.00 97.88 290 ARG A C 1
ATOM 2307 O O . ARG A 1 290 ? 27.530 9.929 -34.923 1.00 97.88 290 ARG A O 1
ATOM 2314 N N . GLU A 1 291 ? 28.477 10.108 -32.892 1.00 98.44 291 GLU A N 1
ATOM 2315 C CA . GLU A 1 291 ? 29.749 10.662 -33.367 1.00 98.44 291 GLU A CA 1
ATOM 2316 C C . GLU A 1 291 ? 30.508 9.656 -34.246 1.00 98.44 291 GLU A C 1
ATOM 2318 O O . GLU A 1 291 ? 30.918 9.983 -35.360 1.00 98.44 291 GLU A O 1
ATOM 2323 N N . LYS A 1 292 ? 30.619 8.394 -33.808 1.00 98.00 292 LYS A N 1
ATOM 2324 C CA . LYS A 1 292 ? 31.250 7.312 -34.586 1.00 98.00 292 LYS A CA 1
ATOM 2325 C C . LYS A 1 292 ? 30.564 7.079 -35.935 1.00 98.00 292 LYS A C 1
ATOM 2327 O O . LYS A 1 292 ? 31.252 6.893 -36.938 1.00 98.00 292 LYS A O 1
ATOM 2332 N N . VAL A 1 293 ? 29.232 7.133 -35.986 1.00 97.81 293 VAL A N 1
ATOM 2333 C CA . VAL A 1 293 ? 28.455 7.032 -37.235 1.00 97.81 293 VAL A CA 1
ATOM 2334 C C . VAL A 1 293 ? 28.665 8.260 -38.131 1.00 97.81 293 VAL A C 1
ATOM 2336 O O . VAL A 1 293 ? 28.824 8.095 -39.340 1.00 97.81 293 VAL A O 1
ATOM 2339 N N . GLY A 1 294 ? 28.744 9.470 -37.566 1.00 96.69 294 GLY A N 1
ATOM 2340 C CA . GLY A 1 294 ? 29.089 10.689 -38.309 1.00 96.69 294 GLY A CA 1
ATOM 2341 C C . GLY A 1 294 ? 30.483 10.614 -38.941 1.00 96.69 294 GLY A C 1
ATOM 2342 O O . GLY A 1 294 ? 30.629 10.768 -40.154 1.00 96.69 294 GLY A O 1
ATOM 2343 N N . ASN A 1 295 ? 31.492 10.259 -38.143 1.00 98.06 295 ASN A N 1
ATOM 2344 C CA . ASN A 1 295 ? 32.872 10.065 -38.594 1.00 98.06 295 ASN A CA 1
ATOM 2345 C C . ASN A 1 295 ? 32.982 8.982 -39.689 1.00 98.06 295 ASN A C 1
ATOM 2347 O O . ASN A 1 295 ? 33.722 9.155 -40.661 1.00 98.06 295 ASN A O 1
ATOM 2351 N N . LEU A 1 296 ? 32.214 7.889 -39.585 1.00 98.44 296 LEU A N 1
ATOM 2352 C CA . LEU A 1 296 ? 32.136 6.851 -40.621 1.00 98.44 296 LEU A CA 1
ATOM 2353 C C . LEU A 1 296 ? 31.458 7.355 -41.907 1.00 98.44 296 LEU A C 1
ATOM 2355 O O . LEU A 1 296 ? 31.962 7.090 -42.998 1.00 98.44 296 LEU A O 1
ATOM 2359 N N . SER A 1 297 ? 30.357 8.106 -41.789 1.00 97.56 297 SER A N 1
ATOM 2360 C CA . SER A 1 297 ? 29.666 8.757 -42.913 1.00 97.56 297 SER A CA 1
ATOM 2361 C C . SER A 1 297 ? 30.607 9.683 -43.687 1.00 97.56 297 SER A C 1
ATOM 2363 O O . SER A 1 297 ? 30.686 9.606 -44.914 1.00 97.56 297 SER A O 1
ATOM 2365 N N . ASP A 1 298 ? 31.365 10.526 -42.988 1.00 97.75 298 ASP A N 1
ATOM 2366 C CA . ASP A 1 298 ? 32.269 11.482 -43.628 1.00 97.75 298 ASP A CA 1
ATOM 2367 C C . ASP A 1 298 ? 33.529 10.821 -44.192 1.00 97.75 298 ASP A C 1
ATOM 2369 O O . ASP A 1 298 ? 34.036 11.257 -45.227 1.00 97.75 298 ASP A O 1
ATOM 2373 N N . SER A 1 299 ? 34.007 9.737 -43.574 1.00 98.38 299 SER A N 1
ATOM 2374 C CA . SER A 1 299 ? 35.048 8.877 -44.147 1.00 98.38 299 SER A CA 1
ATOM 2375 C C . SER A 1 299 ? 34.578 8.234 -45.459 1.00 98.38 299 SER A C 1
ATOM 2377 O O . SER A 1 299 ? 35.239 8.366 -46.490 1.00 98.38 299 SER A O 1
ATOM 2379 N N . LEU A 1 300 ? 33.379 7.638 -45.468 1.00 97.88 300 LEU A N 1
ATOM 2380 C CA . LEU A 1 300 ? 32.778 7.046 -46.666 1.00 97.88 300 LEU A CA 1
ATOM 2381 C C . LEU A 1 300 ? 32.522 8.095 -47.759 1.00 97.88 300 LEU A C 1
ATOM 2383 O O . LEU A 1 300 ? 32.792 7.834 -48.929 1.00 97.88 300 LEU A O 1
ATOM 2387 N N . ARG A 1 301 ? 32.060 9.299 -47.395 1.00 98.06 301 ARG A N 1
ATOM 2388 C CA . ARG A 1 301 ? 31.871 10.423 -48.327 1.00 98.06 301 ARG A CA 1
ATOM 2389 C C . ARG A 1 301 ? 33.187 10.822 -49.002 1.00 98.06 301 ARG A C 1
ATOM 2391 O O . ARG A 1 301 ? 33.205 11.016 -50.216 1.00 98.06 301 ARG A O 1
ATOM 2398 N N . LYS A 1 302 ? 34.282 10.913 -48.235 1.00 98.38 302 LYS A N 1
ATOM 2399 C CA . LYS A 1 302 ? 35.629 11.211 -48.753 1.00 98.38 302 LYS A CA 1
ATOM 2400 C C . LYS A 1 302 ? 36.123 10.104 -49.686 1.00 98.38 302 LYS A C 1
ATOM 2402 O O . LYS A 1 302 ? 36.532 10.406 -50.799 1.00 98.38 302 LYS A O 1
ATOM 2407 N N . GLU A 1 303 ? 36.004 8.839 -49.288 1.00 98.31 303 GLU A N 1
ATOM 2408 C CA . GLU A 1 303 ? 36.409 7.687 -50.108 1.00 98.31 303 GLU A CA 1
ATOM 2409 C C . GLU A 1 303 ? 35.620 7.599 -51.428 1.00 98.31 303 GLU A C 1
ATOM 2411 O O . GLU A 1 303 ? 36.198 7.388 -52.495 1.00 98.31 303 GLU A O 1
ATOM 2416 N N . VAL A 1 304 ? 34.301 7.822 -51.393 1.00 97.81 304 VAL A N 1
ATOM 2417 C CA . VAL A 1 304 ? 33.456 7.868 -52.599 1.00 97.81 304 VAL A CA 1
ATOM 2418 C C . VAL A 1 304 ? 33.863 9.022 -53.519 1.00 97.81 304 VAL A C 1
ATOM 2420 O O . VAL A 1 304 ? 33.933 8.826 -54.733 1.00 97.81 304 VAL A O 1
ATOM 2423 N N . GLN A 1 305 ? 34.178 10.200 -52.971 1.00 97.56 305 GLN A N 1
ATOM 2424 C CA . GLN A 1 305 ? 34.646 11.339 -53.763 1.00 97.56 305 GLN A CA 1
ATOM 2425 C C . GLN A 1 305 ? 36.025 11.071 -54.393 1.00 97.56 305 GLN A C 1
ATOM 2427 O O . GLN A 1 305 ? 36.183 11.272 -55.595 1.00 97.56 305 GLN A O 1
ATOM 2432 N N . ILE A 1 306 ? 36.981 10.521 -53.635 1.00 97.81 306 ILE A N 1
ATOM 2433 C CA . ILE A 1 306 ? 38.312 10.129 -54.136 1.00 97.81 306 ILE A CA 1
ATOM 2434 C C . ILE A 1 306 ? 38.181 9.103 -55.271 1.00 97.81 306 ILE A C 1
ATOM 2436 O O . ILE A 1 306 ? 38.785 9.269 -56.331 1.00 97.81 306 ILE A O 1
ATOM 2440 N N . ARG A 1 307 ? 37.339 8.071 -55.109 1.00 97.69 307 ARG A N 1
ATOM 2441 C CA . ARG A 1 307 ? 37.075 7.084 -56.173 1.00 97.69 307 ARG A CA 1
ATOM 2442 C C . ARG A 1 307 ? 36.411 7.709 -57.397 1.00 97.69 307 ARG A C 1
ATOM 2444 O O . ARG A 1 307 ? 36.759 7.346 -58.517 1.00 97.69 307 ARG A O 1
ATOM 2451 N N . ARG A 1 308 ? 35.482 8.651 -57.212 1.00 97.38 308 ARG A N 1
ATOM 2452 C CA . ARG A 1 308 ? 34.822 9.383 -58.307 1.00 97.38 308 ARG A CA 1
ATOM 2453 C C . ARG A 1 308 ? 35.816 10.233 -59.100 1.00 97.38 308 ARG A C 1
ATOM 2455 O O . ARG A 1 308 ? 35.755 10.250 -60.327 1.00 97.38 308 ARG A O 1
ATOM 2462 N N . GLU A 1 309 ? 36.737 10.904 -58.418 1.00 97.38 309 GLU A N 1
ATOM 2463 C CA . GLU A 1 309 ? 37.799 11.703 -59.036 1.00 97.38 309 GLU A CA 1
ATOM 2464 C C . GLU A 1 309 ? 38.831 10.822 -59.752 1.00 97.38 309 GLU A C 1
ATOM 2466 O O . GLU A 1 309 ? 39.180 11.109 -60.897 1.00 97.38 309 GLU A O 1
ATOM 2471 N N . ALA A 1 310 ? 39.234 9.697 -59.152 1.00 96.69 310 ALA A N 1
ATOM 2472 C CA . ALA A 1 310 ? 40.113 8.713 -59.785 1.00 96.69 310 ALA A CA 1
ATOM 2473 C C . ALA A 1 310 ? 39.481 8.083 -61.042 1.00 96.69 310 ALA A C 1
ATOM 2475 O O . ALA A 1 310 ? 40.133 7.995 -62.082 1.00 96.69 310 ALA A O 1
ATOM 2476 N N . LEU A 1 311 ? 38.196 7.706 -60.985 1.00 96.62 311 LEU A N 1
ATOM 2477 C CA . LEU A 1 311 ? 37.447 7.210 -62.146 1.00 96.62 311 LEU A CA 1
ATOM 2478 C C . LEU A 1 311 ? 37.336 8.273 -63.244 1.00 96.62 311 LEU A C 1
ATOM 2480 O O . LEU A 1 311 ? 37.587 7.960 -64.405 1.00 96.62 311 LEU A O 1
ATOM 2484 N N . ARG A 1 312 ? 37.035 9.535 -62.898 1.00 95.94 312 ARG A N 1
ATOM 2485 C CA . ARG A 1 312 ? 37.026 10.649 -63.864 1.00 95.94 312 ARG A CA 1
ATOM 2486 C C . ARG A 1 312 ? 38.402 10.833 -64.511 1.00 95.94 312 ARG A C 1
ATOM 2488 O O . ARG A 1 312 ? 38.474 10.991 -65.724 1.00 95.94 312 ARG A O 1
ATOM 2495 N N . GLY A 1 313 ? 39.477 10.795 -63.723 1.00 95.31 313 GLY A N 1
ATOM 2496 C CA . GLY A 1 313 ? 40.850 10.919 -64.215 1.00 95.31 313 GLY A CA 1
ATOM 2497 C C . GLY A 1 313 ? 41.271 9.771 -65.135 1.00 95.31 313 GLY A C 1
ATOM 2498 O O . GLY A 1 313 ? 41.960 10.011 -66.123 1.00 95.31 313 GLY A O 1
ATOM 2499 N N . ASN A 1 314 ? 40.824 8.545 -64.854 1.00 96.12 314 ASN A N 1
ATOM 2500 C CA . ASN A 1 314 ? 41.056 7.396 -65.727 1.00 96.12 314 ASN A CA 1
ATOM 2501 C C . ASN A 1 314 ? 40.263 7.515 -67.031 1.00 96.12 314 ASN A C 1
ATOM 2503 O O . ASN A 1 314 ? 40.879 7.540 -68.085 1.00 96.12 314 ASN A O 1
ATOM 2507 N N . VAL A 1 315 ? 38.945 7.738 -66.972 1.00 96.31 315 VAL A N 1
ATOM 2508 C CA . VAL A 1 315 ? 38.107 7.902 -68.175 1.00 96.31 315 VAL A CA 1
ATOM 2509 C C . VAL A 1 315 ? 38.616 9.028 -69.083 1.00 96.31 315 VAL A C 1
ATOM 2511 O O . VAL A 1 315 ? 38.654 8.854 -70.295 1.00 96.31 315 VAL A O 1
ATOM 2514 N N . VAL A 1 316 ? 39.063 10.162 -68.527 1.00 95.88 316 VAL A N 1
ATOM 2515 C CA . VAL A 1 316 ? 39.668 11.247 -69.325 1.00 95.88 316 VAL A CA 1
ATOM 2516 C C . VAL A 1 316 ? 40.974 10.806 -69.994 1.00 95.88 316 VAL A C 1
ATOM 2518 O O . VAL A 1 316 ? 41.182 11.141 -71.156 1.00 95.88 316 VAL A O 1
ATOM 2521 N N . ARG A 1 317 ? 41.831 10.040 -69.305 1.00 94.69 317 ARG A N 1
ATOM 2522 C CA . ARG A 1 317 ? 43.088 9.520 -69.872 1.00 94.69 317 ARG A CA 1
ATOM 2523 C C . ARG A 1 317 ? 42.838 8.481 -70.963 1.00 94.69 317 ARG A C 1
ATOM 2525 O O . ARG A 1 317 ? 43.484 8.520 -72.003 1.00 94.69 317 ARG A O 1
ATOM 2532 N N . ASP A 1 318 ? 41.900 7.572 -70.731 1.00 95.88 318 ASP A N 1
ATOM 2533 C CA . ASP A 1 318 ? 41.583 6.479 -71.648 1.00 95.88 318 ASP A CA 1
ATOM 2534 C C . ASP A 1 318 ? 40.931 7.036 -72.931 1.00 95.88 318 ASP A C 1
ATOM 2536 O O . ASP A 1 318 ? 41.295 6.642 -74.040 1.00 95.88 318 ASP A O 1
ATOM 2540 N N . LEU A 1 319 ? 40.054 8.043 -72.798 1.00 94.75 319 LEU A N 1
ATOM 2541 C CA . LEU A 1 319 ? 39.519 8.805 -73.932 1.00 94.75 319 LEU A CA 1
ATOM 2542 C C . LEU A 1 319 ? 40.602 9.623 -74.651 1.00 94.75 319 LEU A C 1
ATOM 2544 O O . LEU A 1 319 ? 40.599 9.662 -75.878 1.00 94.75 319 LEU A O 1
ATOM 2548 N N . SER A 1 320 ? 41.538 10.260 -73.933 1.00 93.75 320 SER A N 1
ATOM 2549 C CA . SER A 1 320 ? 42.606 11.037 -74.580 1.00 93.75 320 SER A CA 1
ATOM 2550 C C . SER A 1 320 ? 43.613 10.150 -75.315 1.00 93.75 320 SER A C 1
ATOM 2552 O O . SER A 1 320 ? 44.112 10.557 -76.358 1.00 93.75 320 SER A O 1
ATOM 2554 N N . ALA A 1 321 ? 43.885 8.940 -74.813 1.00 93.75 321 ALA A N 1
ATOM 2555 C CA . ALA A 1 321 ? 44.682 7.935 -75.514 1.00 93.75 321 ALA A CA 1
ATOM 2556 C C . ALA A 1 321 ? 43.964 7.452 -76.784 1.00 93.75 321 ALA A C 1
ATOM 2558 O O . ALA A 1 321 ? 44.515 7.573 -77.872 1.00 93.75 321 ALA A O 1
ATOM 2559 N N . SER A 1 322 ? 42.697 7.032 -76.671 1.00 95.88 322 SER A N 1
ATOM 2560 C CA . SER A 1 322 ? 41.900 6.596 -77.828 1.00 95.88 322 SER A CA 1
ATOM 2561 C C . SER A 1 322 ? 41.742 7.685 -78.897 1.00 95.88 322 SER A C 1
ATOM 2563 O O . SER A 1 322 ? 41.689 7.366 -80.083 1.00 95.88 322 SER A O 1
ATOM 2565 N N . LEU A 1 323 ? 41.659 8.960 -78.500 1.00 94.75 323 LEU A N 1
ATOM 2566 C CA . LEU A 1 323 ? 41.609 10.090 -79.429 1.00 94.75 323 LEU A CA 1
ATOM 2567 C C . LEU A 1 323 ? 42.977 10.369 -80.069 1.00 94.75 323 LEU A C 1
ATOM 2569 O O . LEU A 1 323 ? 43.031 10.689 -81.253 1.00 94.75 323 LEU A O 1
ATOM 2573 N N . ALA A 1 324 ? 44.075 10.237 -79.320 1.00 92.25 324 ALA A N 1
ATOM 2574 C CA . ALA A 1 324 ? 45.425 10.370 -79.863 1.00 92.25 324 ALA A CA 1
ATOM 2575 C C . ALA A 1 324 ? 45.729 9.269 -80.893 1.00 92.25 324 ALA A C 1
ATOM 2577 O O . ALA A 1 324 ? 46.251 9.580 -81.962 1.00 92.25 324 ALA A O 1
ATOM 2578 N N . ASP A 1 325 ? 45.330 8.025 -80.616 1.00 93.56 325 ASP A N 1
ATOM 2579 C CA . ASP A 1 325 ? 45.449 6.900 -81.548 1.00 93.56 325 ASP A CA 1
ATOM 2580 C C . ASP A 1 325 ? 44.614 7.134 -82.822 1.00 93.56 325 ASP A C 1
ATOM 2582 O O . ASP A 1 325 ? 45.129 6.981 -83.929 1.00 93.56 325 ASP A O 1
ATOM 2586 N N . GLU A 1 326 ? 43.358 7.590 -82.704 1.00 95.00 326 GLU A N 1
ATOM 2587 C CA . GLU A 1 326 ? 42.516 7.904 -83.872 1.00 95.00 326 GLU A CA 1
ATOM 2588 C C . GLU A 1 326 ? 43.073 9.083 -84.697 1.00 95.00 326 GLU A C 1
ATOM 2590 O O . GLU A 1 326 ? 43.053 9.055 -85.932 1.00 95.00 326 GLU A O 1
ATOM 2595 N N . VAL A 1 327 ? 43.599 10.125 -84.044 1.00 93.38 327 VAL A N 1
ATOM 2596 C CA . VAL A 1 327 ? 44.249 11.257 -84.726 1.00 93.38 327 VAL A CA 1
ATOM 2597 C C . VAL A 1 327 ? 45.533 10.807 -85.427 1.00 93.38 327 VAL A C 1
ATOM 2599 O O . VAL A 1 327 ? 45.753 11.197 -86.575 1.00 93.38 327 VAL A O 1
ATOM 2602 N N . ALA A 1 328 ? 46.343 9.955 -84.795 1.00 91.75 328 ALA A N 1
ATOM 2603 C CA . ALA A 1 328 ? 47.537 9.375 -85.403 1.00 91.75 328 ALA A CA 1
ATOM 2604 C C . ALA A 1 328 ? 47.186 8.485 -86.607 1.00 91.75 328 ALA A C 1
ATOM 2606 O O . ALA A 1 328 ? 47.815 8.611 -87.658 1.00 91.75 328 ALA A O 1
ATOM 2607 N N . GLU A 1 329 ? 46.142 7.654 -86.513 1.00 93.75 329 GLU A N 1
ATOM 2608 C CA . GLU A 1 329 ? 45.689 6.833 -87.637 1.00 93.75 329 GLU A CA 1
ATOM 2609 C C . GLU A 1 329 ? 45.212 7.707 -88.806 1.00 93.75 329 GLU A C 1
ATOM 2611 O O . GLU A 1 329 ? 45.664 7.524 -89.937 1.00 93.75 329 GLU A O 1
ATOM 2616 N N . ARG A 1 330 ? 44.371 8.719 -88.551 1.00 91.50 330 ARG A N 1
ATOM 2617 C CA . ARG A 1 330 ? 43.902 9.667 -89.581 1.00 91.50 330 ARG A CA 1
ATOM 2618 C C . ARG A 1 330 ? 45.050 10.481 -90.193 1.00 91.50 330 ARG A C 1
ATOM 2620 O O . ARG A 1 330 ? 45.039 10.736 -91.401 1.00 91.50 330 ARG A O 1
ATOM 2627 N N . ALA A 1 331 ? 46.062 10.853 -89.408 1.00 87.94 331 ALA A N 1
ATOM 2628 C CA . ALA A 1 331 ? 47.284 11.482 -89.909 1.00 87.94 331 ALA A CA 1
ATOM 2629 C C . ALA A 1 331 ? 48.064 10.523 -90.826 1.00 87.94 331 ALA A C 1
ATOM 2631 O O . ALA A 1 331 ? 48.403 10.889 -91.950 1.00 87.94 331 ALA A O 1
ATOM 2632 N N . CYS A 1 332 ? 48.263 9.265 -90.424 1.00 88.56 332 CYS A N 1
ATOM 2633 C CA . CYS A 1 332 ? 48.885 8.251 -91.276 1.00 88.56 332 CYS A CA 1
ATOM 2634 C C . CYS A 1 332 ? 48.089 8.009 -92.569 1.00 88.56 332 CYS A C 1
ATOM 2636 O O . CYS A 1 332 ? 48.686 8.008 -93.647 1.00 88.56 332 CYS A O 1
ATOM 2638 N N . GLN A 1 333 ? 46.763 7.861 -92.496 1.00 89.81 333 GLN A N 1
ATOM 2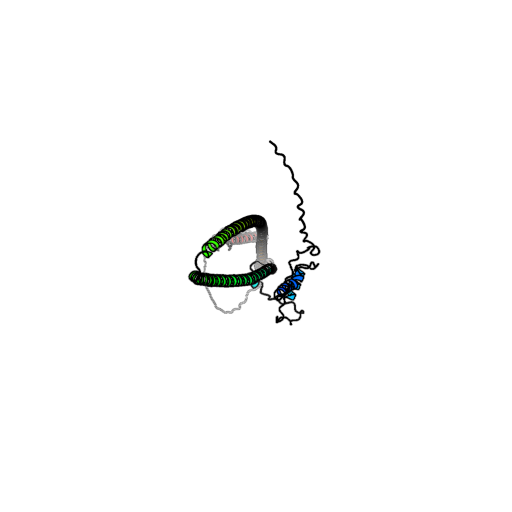639 C CA . GLN A 1 333 ? 45.887 7.649 -93.657 1.00 89.81 333 GLN A CA 1
ATOM 2640 C C . GLN A 1 333 ? 45.929 8.822 -94.655 1.00 89.81 333 GLN A C 1
ATOM 2642 O O . GLN A 1 333 ? 45.862 8.599 -95.864 1.00 89.81 333 GLN A O 1
ATOM 2647 N N . SER A 1 334 ? 46.062 10.064 -94.176 1.00 88.94 334 SER A N 1
ATOM 2648 C CA . SER A 1 334 ? 46.083 11.269 -95.022 1.00 88.94 334 SER A CA 1
ATOM 2649 C C . SER A 1 334 ? 47.477 11.633 -95.553 1.00 88.94 334 SER A C 1
ATOM 2651 O O . SER A 1 334 ? 47.600 12.030 -96.712 1.00 88.94 334 SER A O 1
ATOM 2653 N N . VAL A 1 335 ? 48.538 11.449 -94.761 1.00 84.88 335 VAL A N 1
ATOM 2654 C CA . VAL A 1 335 ? 49.922 11.797 -95.140 1.00 84.88 335 VAL A CA 1
ATOM 2655 C C . VAL A 1 335 ? 50.590 10.704 -95.981 1.00 84.88 335 VAL A C 1
ATOM 2657 O O . VAL A 1 335 ? 51.324 11.019 -96.919 1.00 84.88 335 VAL A O 1
ATOM 2660 N N . THR A 1 336 ? 50.305 9.420 -95.729 1.00 86.62 336 THR A N 1
ATOM 2661 C CA . THR A 1 336 ? 50.877 8.296 -96.501 1.00 86.62 336 THR A CA 1
ATOM 2662 C C . THR A 1 336 ? 50.685 8.420 -98.020 1.00 86.62 336 THR A C 1
ATOM 2664 O O . THR A 1 336 ? 51.684 8.295 -98.730 1.00 86.62 336 THR A O 1
ATOM 2667 N N . PRO A 1 337 ? 49.487 8.708 -98.576 1.00 83.25 337 PRO A N 1
ATOM 2668 C CA . PRO A 1 337 ? 49.330 8.870 -100.024 1.00 83.25 337 PRO A CA 1
ATOM 2669 C C . PRO A 1 337 ? 50.062 10.102 -100.585 1.00 83.25 337 PRO A C 1
ATOM 2671 O O . PRO A 1 337 ? 50.403 10.111 -101.767 1.00 83.25 337 PRO A O 1
ATOM 2674 N N . VAL A 1 338 ? 50.342 11.128 -99.770 1.00 81.88 338 VAL A N 1
ATOM 2675 C CA . VAL A 1 338 ? 51.159 12.285 -100.181 1.00 81.88 338 VAL A CA 1
ATOM 2676 C C . VAL A 1 338 ? 52.634 11.888 -100.254 1.00 81.88 338 VAL A C 1
ATOM 2678 O O . VAL A 1 338 ? 53.263 12.074 -101.295 1.00 81.88 338 VAL A O 1
ATOM 2681 N N . LEU A 1 339 ? 53.165 11.244 -99.209 1.00 80.25 339 LEU A N 1
ATOM 2682 C CA . LEU A 1 339 ? 54.539 10.729 -99.195 1.00 80.25 339 LEU A CA 1
ATOM 2683 C C . LEU A 1 339 ? 54.777 9.667 -100.279 1.00 80.25 339 LEU A C 1
ATOM 2685 O O . LEU A 1 339 ? 55.842 9.648 -100.890 1.00 80.25 339 LEU A O 1
ATOM 2689 N N . GLN A 1 340 ? 53.790 8.815 -100.574 1.00 83.25 340 GLN A N 1
ATOM 2690 C CA . GLN A 1 340 ? 53.870 7.849 -101.674 1.00 83.25 340 GLN A CA 1
ATOM 2691 C C . GLN A 1 340 ? 53.957 8.532 -103.046 1.00 83.25 340 GLN A C 1
ATOM 2693 O O . GLN A 1 340 ? 54.771 8.105 -103.863 1.00 83.25 340 GLN A O 1
ATOM 2698 N N . ARG A 1 341 ? 53.202 9.616 -103.295 1.00 77.81 341 ARG A N 1
ATOM 2699 C CA . ARG A 1 341 ? 53.364 10.422 -104.523 1.00 77.81 341 ARG A CA 1
ATOM 2700 C C . ARG A 1 341 ? 54.754 11.044 -104.598 1.00 77.81 341 ARG A C 1
ATOM 2702 O O . ARG A 1 341 ? 55.435 10.848 -105.597 1.00 77.81 341 ARG A O 1
ATOM 2709 N N . MET A 1 342 ? 55.202 11.708 -103.530 1.00 75.94 342 MET A N 1
ATOM 2710 C CA . MET A 1 342 ? 56.524 12.346 -103.492 1.00 75.94 342 MET A CA 1
ATOM 2711 C C . MET A 1 342 ? 57.661 11.335 -103.704 1.00 75.94 342 MET A C 1
ATOM 2713 O O . MET A 1 342 ? 58.613 11.625 -104.423 1.00 75.94 342 MET A O 1
ATOM 2717 N N . MET A 1 343 ? 57.558 10.124 -103.143 1.00 77.38 343 MET A N 1
ATOM 2718 C CA . MET A 1 343 ? 58.535 9.054 -103.376 1.00 77.38 343 MET A CA 1
ATOM 2719 C C . MET A 1 343 ? 58.473 8.472 -104.796 1.00 77.38 343 MET A C 1
ATOM 2721 O O . MET A 1 343 ? 59.522 8.123 -105.334 1.00 77.38 343 MET A O 1
ATOM 2725 N N . ALA A 1 344 ? 57.295 8.378 -105.421 1.00 70.00 344 ALA A N 1
ATOM 2726 C CA . ALA A 1 344 ? 57.169 7.954 -106.819 1.00 70.00 344 ALA A CA 1
ATOM 2727 C C . ALA A 1 344 ? 57.764 9.001 -107.783 1.00 70.00 344 ALA A C 1
ATOM 2729 O O . ALA A 1 344 ? 58.551 8.661 -108.669 1.00 70.00 344 ALA A O 1
ATOM 2730 N N . GLU A 1 345 ? 57.475 10.286 -107.553 1.00 64.88 345 GLU A N 1
ATOM 2731 C CA . GLU A 1 345 ? 58.064 11.406 -108.297 1.00 64.88 345 GLU A CA 1
ATOM 2732 C C . GLU A 1 345 ? 59.591 11.455 -108.124 1.00 64.88 345 GLU A C 1
ATOM 2734 O O . GLU A 1 345 ? 60.318 11.540 -109.116 1.00 64.88 345 GLU A O 1
ATOM 2739 N N . ALA A 1 346 ? 60.098 11.301 -106.894 1.00 70.44 346 ALA A N 1
ATOM 2740 C CA . ALA A 1 346 ? 61.534 11.270 -106.601 1.00 70.44 346 ALA A CA 1
ATOM 2741 C C . ALA A 1 346 ? 62.270 10.057 -107.208 1.00 70.44 346 ALA A C 1
ATOM 2743 O O . ALA A 1 346 ? 63.468 10.142 -107.476 1.00 70.44 346 ALA A O 1
ATOM 2744 N N . ARG A 1 347 ? 61.573 8.941 -107.467 1.00 69.88 347 ARG A N 1
ATOM 2745 C CA . ARG A 1 347 ? 62.117 7.779 -108.197 1.00 69.88 347 ARG A CA 1
ATOM 2746 C C . ARG A 1 347 ? 62.130 7.959 -109.717 1.00 69.88 347 ARG A C 1
ATOM 2748 O O . ARG A 1 347 ? 62.678 7.114 -110.420 1.00 69.88 347 ARG A O 1
ATOM 2755 N N . GLY A 1 348 ? 61.544 9.040 -110.238 1.00 49.47 348 GLY A N 1
ATOM 2756 C CA . GLY A 1 348 ? 61.412 9.269 -111.678 1.00 49.47 348 GLY A CA 1
ATOM 2757 C C . GLY A 1 348 ? 60.369 8.372 -112.354 1.00 49.47 348 GLY A C 1
ATOM 2758 O O . GLY A 1 348 ? 60.312 8.330 -113.586 1.00 49.47 348 GLY A O 1
ATOM 2759 N N . GLU A 1 349 ? 59.527 7.682 -111.578 1.00 43.53 349 GLU A N 1
ATOM 2760 C CA . GLU A 1 349 ? 58.437 6.835 -112.066 1.00 43.53 349 GLU A CA 1
ATOM 2761 C C . GLU A 1 349 ? 57.287 7.717 -112.583 1.00 43.53 349 GLU A C 1
ATOM 2763 O O . GLU A 1 349 ? 56.259 7.900 -111.933 1.00 43.53 349 GLU A O 1
ATOM 2768 N N . ARG A 1 350 ? 57.471 8.305 -113.775 1.00 44.38 350 ARG A N 1
ATOM 2769 C CA . ARG A 1 350 ? 56.425 9.073 -114.467 1.00 44.38 350 ARG A CA 1
ATOM 2770 C C . ARG A 1 350 ? 55.172 8.200 -114.636 1.00 44.38 350 ARG A C 1
ATOM 2772 O O . ARG A 1 350 ? 55.253 7.211 -115.369 1.00 44.38 350 ARG A O 1
ATOM 2779 N N . PRO A 1 351 ? 54.009 8.572 -114.068 1.00 44.12 351 PRO A N 1
ATOM 2780 C CA . PRO A 1 351 ? 52.781 7.818 -114.276 1.00 44.12 351 PRO A CA 1
ATOM 2781 C C . PRO A 1 351 ? 52.357 7.917 -115.745 1.00 44.12 351 PRO A C 1
ATOM 2783 O O . PRO A 1 351 ? 52.036 8.992 -116.256 1.00 44.12 351 PRO A O 1
ATOM 2786 N N . SER A 1 352 ? 52.382 6.787 -116.445 1.00 41.38 352 SER A N 1
ATOM 2787 C CA . SER A 1 352 ? 51.950 6.696 -117.836 1.00 41.38 352 SER A CA 1
ATOM 2788 C C . SER A 1 352 ? 50.424 6.654 -117.955 1.00 41.38 352 SER A C 1
ATOM 2790 O O . SER A 1 352 ? 49.762 5.937 -117.211 1.00 41.38 352 SER A O 1
ATOM 2792 N N . THR A 1 353 ? 49.906 7.331 -118.986 1.00 35.16 353 THR A N 1
ATOM 2793 C CA . THR A 1 353 ? 48.556 7.190 -119.580 1.00 35.16 353 THR A CA 1
ATOM 2794 C C . THR A 1 353 ? 47.321 7.530 -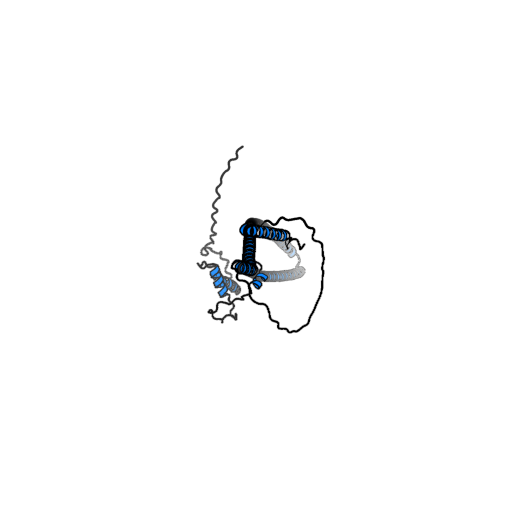118.728 1.00 35.16 353 THR A C 1
ATOM 2796 O O . THR A 1 353 ? 46.865 6.767 -117.884 1.00 35.16 353 THR A O 1
ATOM 2799 N N . CYS A 1 354 ? 46.679 8.638 -119.107 1.00 31.94 354 CYS A N 1
ATOM 2800 C CA . CYS A 1 354 ? 45.227 8.866 -119.034 1.00 31.94 354 CYS A CA 1
ATOM 2801 C C . CYS A 1 354 ? 44.502 8.093 -120.184 1.00 31.94 354 CYS A C 1
ATOM 2803 O O . CYS A 1 354 ? 45.196 7.550 -121.045 1.00 31.94 354 CYS A O 1
ATOM 2805 N N . PRO A 1 355 ? 43.169 8.215 -120.393 1.00 51.81 355 PRO A N 1
ATOM 2806 C CA . PRO A 1 355 ? 42.038 8.044 -119.460 1.00 51.81 355 PRO A CA 1
ATOM 2807 C C . PRO A 1 355 ? 40.865 7.186 -120.035 1.00 51.81 355 PRO A C 1
ATOM 2809 O O . PRO A 1 355 ? 40.750 6.999 -121.243 1.00 51.81 355 PRO A O 1
ATOM 2812 N N . ALA A 1 356 ? 39.906 6.786 -119.186 1.00 35.78 356 ALA A N 1
ATOM 2813 C CA . ALA A 1 356 ? 38.512 6.431 -119.544 1.00 35.78 356 ALA A CA 1
ATOM 2814 C C . ALA A 1 356 ? 37.613 6.697 -118.306 1.00 35.78 356 ALA A C 1
ATOM 2816 O O . ALA A 1 356 ? 38.082 6.459 -117.198 1.00 35.78 356 ALA A O 1
ATOM 2817 N N . VAL A 1 357 ? 36.402 7.280 -118.317 1.00 38.06 357 VAL A N 1
ATOM 2818 C CA . VAL A 1 357 ? 35.265 7.374 -119.274 1.00 38.06 357 VAL A CA 1
ATOM 2819 C C . VAL A 1 357 ? 34.265 6.200 -119.194 1.00 38.06 357 VAL A C 1
ATOM 2821 O O . VAL A 1 357 ? 34.173 5.402 -120.117 1.00 38.06 357 VAL A O 1
ATOM 2824 N N . VAL A 1 358 ? 33.500 6.164 -118.087 1.00 40.12 358 VAL A N 1
ATOM 2825 C CA . VAL A 1 358 ? 32.086 5.722 -117.889 1.00 40.12 358 VAL A CA 1
ATOM 2826 C C . VAL A 1 358 ? 31.601 6.460 -116.610 1.00 40.12 358 VAL A C 1
ATOM 2828 O O . VAL A 1 358 ? 32.399 6.544 -115.683 1.00 40.12 358 VAL A O 1
ATOM 2831 N N . GLN A 1 359 ? 30.432 7.097 -116.405 1.00 36.59 359 GLN A N 1
ATOM 2832 C CA . GLN A 1 359 ? 29.166 7.371 -117.127 1.00 36.59 359 GLN A CA 1
ATOM 2833 C C . GLN A 1 359 ? 27.908 6.634 -116.589 1.00 36.59 359 GLN A C 1
ATOM 2835 O O . GLN A 1 359 ? 27.848 5.411 -116.578 1.00 36.59 359 GLN A O 1
ATOM 2840 N N . GLY A 1 360 ? 26.884 7.412 -116.190 1.00 34.75 360 GLY A N 1
ATOM 2841 C CA . GLY A 1 360 ? 25.720 6.998 -115.370 1.00 34.75 360 GLY A CA 1
ATOM 2842 C C . GLY A 1 360 ? 25.916 7.434 -113.904 1.00 34.75 360 GLY A C 1
ATOM 2843 O O . GLY A 1 360 ? 27.015 7.272 -113.388 1.00 34.75 360 GLY A O 1
ATOM 2844 N N . GLY A 1 361 ? 24.985 8.079 -113.184 1.00 34.84 361 GLY A N 1
ATOM 2845 C CA . GLY A 1 361 ? 23.518 8.193 -113.325 1.00 34.84 361 GLY A CA 1
ATOM 2846 C C . GLY A 1 361 ? 22.856 7.190 -112.369 1.00 34.84 361 GLY A C 1
ATOM 2847 O O . GLY A 1 361 ? 23.173 6.012 -112.472 1.00 34.84 361 GLY A O 1
ATOM 2848 N N . THR A 1 362 ? 22.003 7.534 -111.397 1.00 37.22 362 THR A N 1
ATOM 2849 C CA . THR A 1 362 ? 21.089 8.683 -111.128 1.00 37.22 362 THR A CA 1
ATOM 2850 C C . THR A 1 362 ? 20.991 8.924 -109.599 1.00 37.22 362 THR A C 1
ATOM 2852 O O . THR A 1 362 ? 21.439 8.057 -108.859 1.00 37.22 362 THR A O 1
ATOM 2855 N N . ASP A 1 363 ? 20.316 9.900 -108.975 1.00 34.34 363 ASP A N 1
ATOM 2856 C CA . ASP A 1 363 ? 19.760 11.260 -109.204 1.00 34.34 363 ASP A CA 1
ATOM 2857 C C . ASP A 1 363 ? 18.785 11.518 -108.002 1.00 34.34 363 ASP A C 1
ATOM 2859 O O . ASP A 1 363 ? 18.295 10.548 -107.424 1.00 34.34 363 ASP A O 1
ATOM 2863 N N . ALA A 1 364 ? 18.491 12.778 -107.633 1.00 35.19 364 ALA A N 1
ATOM 2864 C CA . ALA A 1 364 ? 17.738 13.245 -106.435 1.00 35.19 364 ALA A CA 1
ATOM 2865 C C . ALA A 1 364 ? 18.344 12.879 -105.045 1.00 35.19 364 ALA A C 1
ATOM 2867 O O . ALA A 1 364 ? 18.942 11.825 -104.871 1.00 35.19 364 ALA A O 1
ATOM 2868 N N . GLY A 1 365 ? 18.242 13.670 -103.959 1.00 34.66 365 GLY A N 1
ATOM 2869 C CA . GLY A 1 365 ? 17.595 14.972 -103.653 1.00 34.66 365 GLY A CA 1
ATOM 2870 C C . GLY A 1 365 ? 17.065 14.929 -102.196 1.00 34.66 365 GLY A C 1
ATOM 2871 O O . GLY A 1 365 ? 16.492 13.916 -101.821 1.00 34.66 365 GLY A O 1
ATOM 2872 N N . ASN A 1 366 ? 17.205 15.891 -101.268 1.00 37.03 366 ASN A N 1
ATOM 2873 C CA . ASN A 1 366 ? 17.350 17.367 -101.243 1.00 37.03 366 ASN A CA 1
ATOM 2874 C C . ASN A 1 366 ? 18.385 17.780 -100.144 1.00 37.03 366 ASN A C 1
ATOM 2876 O O . ASN A 1 366 ? 18.724 16.933 -99.327 1.00 37.03 366 ASN A O 1
ATOM 2880 N N . ARG A 1 367 ? 19.018 18.970 -100.039 1.00 36.00 367 ARG A N 1
ATOM 2881 C CA . ARG A 1 367 ? 18.728 20.405 -100.335 1.00 36.00 367 ARG A CA 1
ATOM 2882 C C . ARG A 1 367 ? 18.159 21.231 -99.152 1.00 36.00 367 ARG A C 1
ATOM 2884 O O . ARG A 1 367 ? 16.947 21.388 -99.059 1.00 36.00 367 ARG A O 1
ATOM 2891 N N . ALA A 1 368 ? 19.050 21.864 -98.374 1.00 35.34 368 ALA A N 1
ATOM 2892 C CA . ALA A 1 368 ? 18.915 23.185 -97.711 1.00 35.34 368 ALA A CA 1
ATOM 2893 C C . ALA A 1 368 ? 20.312 23.582 -97.148 1.00 35.34 368 ALA A C 1
ATOM 2895 O O . ALA A 1 368 ? 20.903 22.786 -96.434 1.00 35.34 368 ALA A O 1
ATOM 2896 N N . GLN A 1 369 ? 21.003 24.601 -97.682 1.00 37.25 369 GLN A N 1
ATOM 2897 C CA . GLN A 1 369 ? 21.006 26.027 -97.264 1.00 37.25 369 GLN A CA 1
ATOM 2898 C C . GLN A 1 369 ? 21.777 26.340 -95.955 1.00 37.25 369 GLN A C 1
ATOM 2900 O O . GLN A 1 369 ? 21.584 25.633 -94.977 1.00 37.25 369 GLN A O 1
ATOM 2905 N N . SER A 1 370 ? 22.529 27.445 -95.786 1.00 32.88 370 SER A N 1
ATOM 2906 C CA . SER A 1 370 ? 23.453 28.225 -96.660 1.00 32.88 370 SER A CA 1
ATOM 2907 C C . SER A 1 370 ? 23.864 29.536 -95.951 1.00 32.88 370 SER A C 1
ATOM 2909 O O . SER A 1 370 ? 23.002 30.390 -95.757 1.00 32.88 370 SER A O 1
ATOM 2911 N N . ALA A 1 371 ? 25.149 29.700 -95.618 1.00 36.62 371 ALA A N 1
ATOM 2912 C CA . ALA A 1 371 ? 25.859 30.949 -95.268 1.00 36.62 371 ALA A CA 1
ATOM 2913 C C . ALA A 1 371 ? 27.339 30.542 -95.062 1.00 36.62 371 ALA A C 1
ATOM 2915 O O . ALA A 1 371 ? 27.616 29.771 -94.151 1.00 36.62 371 ALA A O 1
ATOM 2916 N N . ASP A 1 372 ? 28.327 30.860 -95.900 1.00 32.84 372 ASP A N 1
ATOM 2917 C CA . ASP A 1 372 ? 28.492 31.962 -96.859 1.00 32.84 372 ASP A CA 1
ATOM 2918 C C . ASP A 1 372 ? 28.677 33.339 -96.189 1.00 32.84 372 ASP A C 1
ATOM 2920 O O . ASP A 1 372 ? 27.811 34.209 -96.228 1.00 32.84 372 ASP A O 1
ATOM 2924 N N . THR A 1 373 ? 29.868 33.528 -95.605 1.00 36.88 373 THR A N 1
ATOM 2925 C CA . THR A 1 373 ? 30.440 34.844 -95.275 1.00 36.88 373 THR A CA 1
ATOM 2926 C C . THR A 1 373 ? 31.860 34.919 -95.838 1.00 36.88 373 THR A C 1
ATOM 2928 O O . THR A 1 373 ? 32.791 34.338 -95.283 1.00 36.88 373 THR A O 1
ATOM 2931 N N . VAL A 1 374 ? 32.032 35.634 -96.949 1.00 36.19 374 VAL A N 1
ATOM 2932 C CA . VAL A 1 374 ? 33.347 35.910 -97.548 1.00 36.19 374 VAL A CA 1
ATOM 2933 C C . VAL A 1 374 ? 33.992 37.098 -96.837 1.00 36.19 374 VAL A C 1
ATOM 2935 O O . VAL A 1 374 ? 33.394 38.171 -96.797 1.00 36.19 374 VAL A O 1
ATOM 2938 N N . LEU A 1 375 ? 35.235 36.951 -96.370 1.00 36.62 375 LEU A N 1
ATOM 2939 C CA . LEU A 1 375 ? 36.129 38.086 -96.123 1.00 36.62 375 LEU A CA 1
ATOM 2940 C C . LEU A 1 375 ? 37.538 37.822 -96.666 1.00 36.62 375 LEU A C 1
ATOM 2942 O O . LEU A 1 375 ? 38.029 36.696 -96.679 1.00 36.62 375 LEU A O 1
ATOM 2946 N N . SER A 1 376 ? 38.126 38.899 -97.182 1.00 33.44 376 SER A N 1
ATOM 2947 C CA . SER A 1 376 ? 39.308 38.933 -98.040 1.00 33.44 376 SER A CA 1
ATOM 2948 C C . SER A 1 376 ? 40.584 38.375 -97.411 1.00 33.44 376 SER A C 1
ATOM 2950 O O . SER A 1 376 ? 40.849 38.567 -96.228 1.00 33.44 376 SER A O 1
ATOM 2952 N N . ALA A 1 377 ? 41.450 37.820 -98.260 1.00 35.00 377 ALA A N 1
ATOM 2953 C CA . ALA A 1 377 ? 42.874 37.744 -97.962 1.00 35.00 377 ALA A CA 1
ATOM 2954 C C . ALA A 1 377 ? 43.510 39.144 -98.035 1.00 35.00 377 ALA A C 1
ATOM 2956 O O . ALA A 1 377 ? 43.207 39.913 -98.950 1.00 35.00 377 ALA A O 1
ATOM 2957 N N . GLU A 1 378 ? 44.452 39.432 -97.138 1.00 34.75 378 GLU A N 1
ATOM 2958 C CA . GLU A 1 378 ? 45.401 40.538 -97.278 1.00 34.75 378 GLU A CA 1
ATOM 2959 C C . GLU A 1 378 ? 46.827 39.974 -97.187 1.00 34.75 378 GLU A C 1
ATOM 2961 O O . GLU A 1 378 ? 47.120 39.107 -96.361 1.00 34.75 378 GLU A O 1
ATOM 2966 N N . ALA A 1 379 ? 47.700 40.374 -98.113 1.00 45.94 379 ALA A N 1
ATOM 2967 C CA . ALA A 1 379 ? 48.936 39.647 -98.392 1.00 45.94 379 ALA A CA 1
ATOM 2968 C C . ALA A 1 379 ? 50.149 40.225 -97.643 1.00 45.94 379 ALA A C 1
ATOM 2970 O O . ALA A 1 379 ? 50.784 41.173 -98.105 1.00 45.94 379 ALA A O 1
ATOM 2971 N N . ALA A 1 380 ? 50.532 39.590 -96.533 1.00 38.25 380 ALA A N 1
ATOM 2972 C CA . ALA A 1 380 ? 51.852 39.758 -95.929 1.00 38.25 380 ALA A CA 1
ATOM 2973 C C . ALA A 1 380 ? 52.826 38.701 -96.486 1.00 38.25 380 ALA A C 1
ATOM 2975 O O . ALA A 1 380 ? 52.546 37.503 -96.460 1.00 38.25 380 ALA A O 1
ATOM 2976 N N . GLY A 1 381 ? 53.972 39.139 -97.014 1.00 49.19 381 GLY A N 1
ATOM 2977 C CA . GLY A 1 381 ? 54.922 38.270 -97.717 1.00 49.19 381 GLY A CA 1
ATOM 2978 C C . GLY A 1 381 ? 55.717 37.339 -96.798 1.00 49.19 381 GLY A C 1
ATOM 2979 O O . GLY A 1 381 ? 56.865 37.639 -96.468 1.00 49.19 381 GLY A O 1
ATOM 2980 N N . VAL A 1 382 ? 55.147 36.188 -96.431 1.00 41.03 382 VAL A N 1
ATOM 2981 C CA . VAL A 1 382 ? 55.884 35.119 -95.739 1.00 41.03 382 VAL A CA 1
ATOM 2982 C C . VAL A 1 382 ? 56.864 34.469 -96.716 1.00 41.03 382 VAL A C 1
ATOM 2984 O O . VAL A 1 382 ? 56.493 33.729 -97.626 1.00 41.03 382 VAL A O 1
ATOM 2987 N N . LYS A 1 383 ? 58.148 34.770 -96.524 1.00 44.28 383 LYS A N 1
ATOM 2988 C CA . LYS A 1 383 ? 59.261 34.149 -97.243 1.00 44.28 383 LYS A CA 1
ATOM 2989 C C . LYS A 1 383 ? 59.298 32.664 -96.871 1.00 44.28 383 LYS A C 1
ATOM 2991 O O . LYS A 1 383 ? 59.502 32.354 -95.704 1.00 44.28 383 LYS A O 1
ATOM 2996 N N . GLY A 1 384 ? 59.082 31.774 -97.841 1.00 42.38 384 GLY A N 1
ATOM 2997 C CA . GLY A 1 384 ? 58.959 30.334 -97.594 1.00 42.38 384 GLY A CA 1
ATOM 2998 C C . GLY A 1 384 ? 60.182 29.754 -96.884 1.00 42.38 384 GLY A C 1
ATOM 2999 O O . GLY A 1 384 ? 61.230 29.573 -97.504 1.00 42.38 384 GLY A O 1
ATOM 3000 N N . ILE A 1 385 ? 60.038 29.473 -95.589 1.00 47.50 385 ILE A N 1
ATOM 3001 C CA . ILE A 1 385 ? 61.001 28.695 -94.815 1.00 47.50 385 ILE A CA 1
ATOM 3002 C C . ILE A 1 385 ? 60.747 27.233 -95.171 1.00 47.50 385 ILE A C 1
ATOM 3004 O O . ILE A 1 385 ? 59.649 26.722 -94.955 1.00 47.50 385 ILE A O 1
ATOM 3008 N N . VAL A 1 386 ? 61.756 26.567 -95.729 1.00 46.41 386 VAL A N 1
ATOM 3009 C CA . VAL A 1 386 ? 61.771 25.104 -95.800 1.00 46.41 386 VAL A CA 1
ATOM 3010 C C . VAL A 1 386 ? 62.104 24.623 -94.392 1.00 46.41 386 VAL A C 1
ATOM 3012 O O . VAL A 1 386 ? 63.274 24.488 -94.051 1.00 46.41 386 VAL A O 1
ATOM 3015 N N . MET A 1 387 ? 61.073 24.479 -93.559 1.00 50.34 387 MET A N 1
ATOM 3016 C CA . MET A 1 387 ? 61.196 23.818 -92.262 1.00 50.34 387 MET A CA 1
ATOM 3017 C C . MET A 1 387 ? 61.487 22.342 -92.510 1.00 50.34 387 MET A C 1
ATOM 3019 O O . MET A 1 387 ? 60.799 21.706 -93.318 1.00 50.34 387 MET A O 1
ATOM 3023 N N . ASP A 1 388 ? 62.486 21.800 -91.822 1.00 57.12 388 ASP A N 1
ATOM 3024 C CA . ASP A 1 388 ? 62.758 20.368 -91.890 1.00 57.12 388 ASP A CA 1
ATOM 3025 C C . ASP A 1 388 ? 61.614 19.571 -91.243 1.00 57.12 388 ASP A C 1
ATOM 3027 O O . ASP A 1 388 ? 60.855 20.073 -90.407 1.00 57.12 388 ASP A O 1
ATOM 3031 N N . SER A 1 389 ? 61.469 18.302 -91.636 1.00 60.88 389 SER A N 1
ATOM 3032 C CA . SER A 1 389 ? 60.315 17.484 -91.230 1.00 60.88 389 SER A CA 1
ATOM 3033 C C . SER A 1 389 ? 60.192 17.287 -89.712 1.00 60.88 389 SER A C 1
ATOM 3035 O O . SER A 1 389 ? 59.108 16.934 -89.248 1.00 60.88 389 SER A O 1
ATOM 3037 N N . GLU A 1 390 ? 61.267 17.493 -88.949 1.00 60.59 390 GLU A N 1
ATOM 3038 C CA . GLU A 1 390 ? 61.250 17.454 -87.483 1.00 60.59 390 GLU A CA 1
ATOM 3039 C C . GLU A 1 390 ? 60.677 18.755 -86.893 1.00 60.59 390 GLU A C 1
ATOM 3041 O O . GLU A 1 390 ? 59.795 18.697 -86.039 1.00 60.59 390 GLU A O 1
ATOM 3046 N N . GLU A 1 391 ? 61.069 19.930 -87.402 1.00 63.44 391 GLU A N 1
ATOM 3047 C CA . GLU A 1 391 ? 60.520 21.225 -86.962 1.00 63.44 391 GLU A CA 1
ATOM 3048 C C . GLU A 1 391 ? 59.013 21.322 -87.239 1.00 63.44 391 GLU A C 1
ATOM 3050 O O . GLU A 1 391 ? 58.245 21.804 -86.404 1.00 63.44 391 GLU A O 1
ATOM 3055 N N . ALA A 1 392 ? 58.568 20.810 -88.392 1.00 67.00 392 ALA A N 1
ATOM 3056 C CA . ALA A 1 392 ? 57.151 20.752 -88.740 1.00 67.00 392 ALA A CA 1
ATOM 3057 C C . ALA A 1 392 ? 56.343 19.852 -87.781 1.00 67.00 392 ALA A C 1
ATOM 3059 O O . ALA A 1 392 ? 55.193 20.165 -87.470 1.00 67.00 392 ALA A O 1
ATOM 3060 N N . GLN A 1 393 ? 56.938 18.762 -87.278 1.00 63.34 393 GLN A N 1
ATOM 3061 C CA . GLN A 1 393 ? 56.313 17.902 -86.266 1.00 63.34 393 GLN A CA 1
ATOM 3062 C C . GLN A 1 393 ? 56.293 18.561 -84.882 1.00 63.34 393 GLN A C 1
ATOM 3064 O O . GLN A 1 393 ? 55.281 18.457 -84.190 1.00 63.34 393 GLN A O 1
ATOM 3069 N N . VAL A 1 394 ? 57.354 19.282 -84.497 1.00 72.06 394 VAL A N 1
ATOM 3070 C CA . VAL A 1 394 ? 57.395 20.049 -83.239 1.00 72.06 394 VAL A CA 1
ATOM 3071 C C . VAL A 1 394 ? 56.291 21.107 -83.214 1.00 72.06 394 VAL A C 1
ATOM 3073 O O . VAL A 1 394 ? 55.488 21.113 -82.285 1.00 72.06 394 VAL A O 1
ATOM 3076 N N . VAL A 1 395 ? 56.170 21.936 -84.258 1.00 71.44 395 VAL A N 1
ATOM 3077 C CA . VAL A 1 395 ? 55.127 22.977 -84.320 1.00 71.44 395 VAL A CA 1
ATOM 3078 C C . VAL A 1 395 ? 53.718 22.372 -84.384 1.00 71.44 395 VAL A C 1
ATOM 3080 O O . VAL A 1 395 ? 52.802 22.886 -83.744 1.00 71.44 395 VAL A O 1
ATOM 3083 N N . ALA A 1 396 ? 53.521 21.250 -85.086 1.00 69.38 396 ALA A N 1
ATOM 3084 C CA . ALA A 1 396 ? 52.234 20.550 -85.085 1.00 69.38 396 ALA A CA 1
ATOM 3085 C C . ALA A 1 396 ? 51.860 20.000 -83.692 1.00 69.38 396 ALA A C 1
ATOM 3087 O O . ALA A 1 396 ? 50.699 20.091 -83.289 1.00 69.38 396 ALA A O 1
ATOM 3088 N N . ALA A 1 397 ? 52.831 19.469 -82.941 1.00 71.25 397 ALA A N 1
ATOM 3089 C CA . ALA A 1 397 ? 52.626 18.999 -81.572 1.00 71.25 397 ALA A CA 1
ATOM 3090 C C . ALA A 1 397 ? 52.361 20.155 -80.588 1.00 71.25 397 ALA A C 1
ATOM 3092 O O . ALA A 1 397 ? 51.520 20.024 -79.699 1.00 71.25 397 ALA A O 1
ATOM 3093 N N . GLU A 1 398 ? 53.027 21.296 -80.766 1.00 75.06 398 GLU A N 1
ATOM 3094 C CA . GLU A 1 398 ? 52.860 22.494 -79.936 1.00 75.06 398 GLU A CA 1
ATOM 3095 C C . GLU A 1 398 ? 51.475 23.140 -80.146 1.00 75.06 398 GLU A C 1
ATOM 3097 O O . GLU A 1 398 ? 50.762 23.407 -79.178 1.00 75.06 398 GLU A O 1
ATOM 3102 N N . VAL A 1 399 ? 51.014 23.255 -81.399 1.00 76.50 399 VAL A N 1
ATOM 3103 C CA . VAL A 1 399 ? 49.642 23.696 -81.729 1.00 76.50 399 VAL A CA 1
ATOM 3104 C C . VAL A 1 399 ? 48.583 22.711 -81.211 1.00 76.50 399 VAL A C 1
ATOM 3106 O O . VAL A 1 399 ? 47.528 23.131 -80.732 1.00 76.50 399 VAL A O 1
ATOM 3109 N N . ALA A 1 400 ? 48.849 21.401 -81.253 1.00 74.62 400 ALA A N 1
ATOM 3110 C CA . ALA A 1 400 ? 47.958 20.408 -80.652 1.00 74.62 400 ALA A CA 1
ATOM 3111 C C . ALA A 1 400 ? 47.890 20.544 -79.117 1.00 74.62 400 ALA A C 1
ATOM 3113 O O . ALA A 1 400 ? 46.809 20.419 -78.540 1.00 74.62 400 ALA A O 1
ATOM 3114 N N . ALA A 1 401 ? 49.010 20.847 -78.453 1.00 76.38 401 ALA A N 1
ATOM 3115 C CA . ALA A 1 401 ? 49.062 21.066 -77.008 1.00 76.38 401 ALA A CA 1
ATOM 3116 C C . ALA A 1 401 ? 48.303 22.337 -76.571 1.00 76.38 401 ALA A C 1
ATOM 3118 O O . ALA A 1 401 ? 47.555 22.283 -75.593 1.00 76.38 401 ALA A O 1
ATOM 3119 N N . GLU A 1 402 ? 48.429 23.440 -77.318 1.00 78.12 402 GLU A N 1
ATOM 3120 C CA . GLU A 1 402 ? 47.635 24.671 -77.144 1.00 78.12 402 GLU A CA 1
A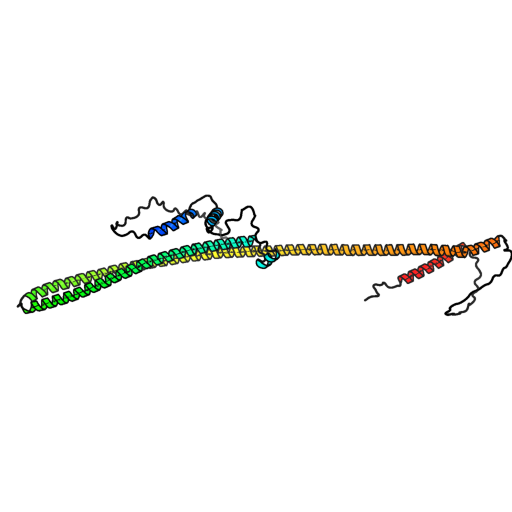TOM 3121 C C . GLU A 1 402 ? 46.123 24.392 -77.247 1.00 78.12 402 GLU A C 1
ATOM 3123 O O . GLU A 1 402 ? 45.355 24.734 -76.345 1.00 78.12 402 GLU A O 1
ATOM 3128 N N . LEU A 1 403 ? 45.685 23.697 -78.306 1.00 75.38 403 LEU A N 1
ATOM 3129 C CA . LEU A 1 403 ? 44.273 23.343 -78.506 1.00 75.38 403 LEU A CA 1
ATOM 3130 C C . LEU A 1 403 ? 43.733 22.427 -77.394 1.00 75.38 403 LEU A C 1
ATOM 3132 O O . LEU A 1 403 ? 42.601 22.604 -76.939 1.00 75.38 403 LEU A O 1
ATOM 3136 N N . ILE A 1 404 ? 44.543 21.478 -76.913 1.00 79.25 404 ILE A N 1
ATOM 3137 C CA . ILE A 1 404 ? 44.183 20.612 -75.782 1.00 79.25 404 ILE A CA 1
ATOM 3138 C C . ILE A 1 404 ? 44.089 21.416 -74.475 1.00 79.25 404 ILE A C 1
ATOM 3140 O O . ILE A 1 404 ? 43.153 21.189 -73.706 1.00 79.25 404 ILE A O 1
ATOM 3144 N N . GLN A 1 405 ? 44.987 22.379 -74.218 1.00 75.62 405 GLN A N 1
ATOM 3145 C CA . GLN A 1 405 ? 44.846 23.275 -73.062 1.00 75.62 405 GLN A CA 1
ATOM 3146 C C . GLN A 1 405 ? 43.553 24.090 -73.131 1.00 75.62 405 GLN A C 1
ATOM 3148 O O . GLN A 1 405 ? 42.807 24.096 -72.154 1.00 75.62 405 GLN A O 1
ATOM 3153 N N . MET A 1 406 ? 43.262 24.711 -74.277 1.00 80.25 406 MET A N 1
ATOM 3154 C CA . MET A 1 406 ? 42.084 25.561 -74.480 1.00 80.25 406 MET A CA 1
ATOM 3155 C C . MET A 1 406 ? 40.773 24.816 -74.168 1.00 80.25 406 MET A C 1
ATOM 3157 O O . MET A 1 406 ? 39.937 25.294 -73.398 1.00 80.25 406 MET A O 1
ATOM 3161 N N . LEU A 1 407 ? 40.630 23.589 -74.685 1.00 74.56 407 LEU A N 1
ATOM 3162 C CA . LEU A 1 407 ? 39.473 22.727 -74.420 1.00 74.56 407 LEU A CA 1
ATOM 3163 C C . LEU A 1 407 ? 39.384 22.293 -72.943 1.00 74.56 407 LEU A C 1
ATOM 3165 O O . LEU A 1 407 ? 38.288 22.181 -72.387 1.00 74.56 407 LEU A O 1
ATOM 3169 N N . LEU A 1 408 ? 40.524 22.075 -72.278 1.00 74.25 408 LEU A N 1
ATOM 3170 C CA . LEU A 1 408 ? 40.574 21.743 -70.851 1.00 74.25 408 LEU A CA 1
ATOM 3171 C C . LEU A 1 408 ? 40.297 22.951 -69.937 1.00 74.25 408 LEU A C 1
ATOM 3173 O O . LEU A 1 408 ? 39.786 22.750 -68.830 1.00 74.25 408 LEU A O 1
ATOM 3177 N N . THR A 1 409 ? 40.595 24.184 -70.361 1.00 74.81 409 THR A N 1
ATOM 3178 C CA . THR A 1 409 ? 40.246 25.401 -69.609 1.00 74.81 409 THR A CA 1
ATOM 3179 C C . THR A 1 409 ? 38.768 25.757 -69.740 1.00 74.81 409 THR A C 1
ATOM 3181 O O . THR A 1 409 ? 38.141 26.068 -68.725 1.00 74.81 409 THR A O 1
ATOM 3184 N N . ASP A 1 410 ? 38.168 25.610 -70.924 1.00 72.94 410 ASP A N 1
ATOM 3185 C CA . ASP A 1 410 ? 36.717 25.781 -71.088 1.00 72.94 410 ASP A CA 1
ATOM 3186 C C . ASP A 1 410 ? 35.929 24.743 -70.274 1.00 72.94 410 ASP A C 1
ATOM 3188 O O . ASP A 1 410 ? 35.000 25.102 -69.547 1.00 72.94 410 ASP A O 1
ATOM 3192 N N . TRP A 1 411 ? 36.350 23.469 -70.268 1.00 65.06 411 TRP A N 1
ATOM 3193 C CA . TRP A 1 411 ? 35.684 22.440 -69.453 1.00 65.06 411 TRP A CA 1
ATOM 3194 C C . TRP A 1 411 ? 35.807 22.684 -67.934 1.00 65.06 411 TRP A C 1
ATOM 3196 O O . TRP A 1 411 ? 34.979 22.220 -67.149 1.00 65.06 411 TRP A O 1
ATOM 3206 N N . ARG A 1 412 ? 36.834 23.412 -67.476 1.00 62.66 412 ARG A N 1
ATOM 3207 C CA . ARG A 1 412 ? 36.943 23.842 -66.068 1.00 62.66 412 ARG A CA 1
ATOM 3208 C C . ARG A 1 412 ? 36.068 25.052 -65.736 1.00 62.66 412 ARG A C 1
ATOM 3210 O O . ARG A 1 412 ? 35.819 25.276 -64.556 1.00 62.66 412 ARG A O 1
ATOM 3217 N N . SER A 1 413 ? 35.597 25.789 -66.741 1.00 68.19 413 SER A N 1
ATOM 3218 C CA . SER A 1 413 ? 34.771 26.991 -66.575 1.00 68.19 413 SER A CA 1
ATOM 3219 C C . SER A 1 413 ? 33.265 26.705 -66.516 1.00 68.19 413 SER A C 1
ATOM 3221 O O . SER A 1 413 ? 32.488 27.596 -66.180 1.00 68.19 413 SER A O 1
ATOM 3223 N N . THR A 1 414 ? 32.820 25.475 -66.803 1.00 60.12 414 THR A N 1
ATOM 3224 C CA . THR A 1 414 ? 31.410 25.094 -66.633 1.00 60.12 414 THR A CA 1
ATOM 3225 C C . THR A 1 414 ? 31.069 24.980 -65.138 1.00 60.12 414 THR A C 1
ATOM 3227 O O . THR A 1 414 ? 31.714 24.173 -64.456 1.00 60.12 414 THR A O 1
ATOM 3230 N N . PRO A 1 415 ? 30.071 25.721 -64.614 1.00 56.81 415 PRO A N 1
ATOM 3231 C CA . PRO A 1 415 ? 29.700 25.666 -63.200 1.00 56.81 415 PRO A CA 1
ATOM 3232 C C . PRO A 1 415 ? 29.193 24.276 -62.807 1.00 56.81 415 PRO A C 1
ATOM 3234 O O . PRO A 1 415 ? 28.701 23.505 -63.640 1.00 56.81 415 PRO A O 1
ATOM 3237 N N . SER A 1 416 ? 29.315 23.930 -61.527 1.00 54.84 416 SER A N 1
ATOM 3238 C CA . SER A 1 416 ? 28.924 22.602 -61.067 1.00 54.84 416 SER A CA 1
ATOM 3239 C C . SER A 1 416 ? 27.394 22.438 -61.086 1.00 54.84 416 SER A C 1
ATOM 3241 O O . SER A 1 416 ? 26.662 23.391 -60.808 1.00 54.84 416 SER A O 1
ATOM 3243 N N . PRO A 1 417 ? 26.856 21.223 -61.320 1.00 58.75 417 PRO A N 1
ATOM 3244 C CA . PRO A 1 417 ? 25.407 20.991 -61.269 1.00 58.75 417 PRO A CA 1
ATOM 3245 C C . PRO A 1 417 ? 24.745 21.281 -59.909 1.00 58.75 417 PRO A C 1
ATOM 3247 O O . PRO A 1 417 ? 23.522 21.246 -59.822 1.00 58.75 417 PRO A O 1
ATOM 3250 N N . GLN A 1 418 ? 25.530 21.541 -58.856 1.00 54.75 418 GLN A N 1
ATOM 3251 C CA . GLN A 1 418 ? 25.050 21.909 -57.520 1.00 54.75 418 GLN A CA 1
ATOM 3252 C C . GLN A 1 418 ? 24.866 23.427 -57.342 1.00 54.75 418 GLN A C 1
ATOM 3254 O O . GLN A 1 418 ? 24.256 23.840 -56.366 1.00 54.75 418 GLN A O 1
ATOM 3259 N N . GLU A 1 419 ? 25.346 24.250 -58.279 1.00 57.88 419 GLU A N 1
ATOM 3260 C CA . GLU A 1 419 ? 25.169 25.715 -58.283 1.00 57.88 419 GLU A CA 1
ATOM 3261 C C . GLU A 1 419 ? 23.987 26.164 -59.167 1.00 57.88 419 GLU A C 1
ATOM 3263 O O . GLU A 1 419 ? 23.654 27.345 -59.219 1.00 57.88 419 GLU A O 1
ATOM 3268 N N . LEU A 1 420 ? 23.346 25.222 -59.871 1.00 56.16 420 LEU A N 1
ATOM 3269 C CA . LEU A 1 420 ? 22.258 25.462 -60.831 1.00 56.16 420 LEU A CA 1
ATOM 3270 C C . LEU A 1 420 ? 20.856 25.098 -60.305 1.00 56.16 420 LEU A C 1
ATOM 3272 O O . LEU A 1 420 ? 19.884 25.207 -61.052 1.00 56.16 420 LEU A O 1
ATOM 3276 N N . TRP A 1 421 ? 20.742 24.687 -59.039 1.00 56.72 421 TRP A N 1
ATOM 3277 C CA . TRP A 1 421 ? 19.472 24.385 -58.369 1.00 56.72 421 TRP A CA 1
ATOM 3278 C C . TRP A 1 421 ? 19.459 25.035 -56.971 1.00 56.72 421 TRP A C 1
ATOM 3280 O O . TRP A 1 421 ? 20.367 24.737 -56.193 1.00 56.72 421 TRP A O 1
ATOM 3290 N N . PRO A 1 422 ? 18.495 25.930 -56.669 1.00 60.47 422 PRO A N 1
ATOM 3291 C CA . PRO A 1 422 ? 18.391 26.627 -55.382 1.00 60.47 422 PRO A CA 1
ATOM 3292 C C . PRO A 1 422 ? 17.710 25.795 -54.280 1.00 60.47 422 PRO A C 1
ATOM 3294 O O . PRO A 1 422 ? 16.907 24.896 -54.622 1.00 60.47 422 PRO A O 1
#

Organism: NCBI:txid2562237

Secondary structure (DSSP, 8-state):
-------PPPP--------PPPTTS---------------TTHHHHHHHHHHTGGGTS--SS-HHHHHHHHHHHT--TT-TTTTS-TTS--------HHHHHHHHTT--HHHHHHHHHHHHHHHHHHHHHHHHHHHHHHHHHHHHHHHHHHHHHHHHHHHHHHHHHHHHHHHHHHHHHHHHHHTTT--STHHHHHHHHHHHHHHHHHHHHHHHHHHHHHHHHHHHHHHHHHHHHHHHHHHHHHHHHHHHHHHHHHHHHHHHHHHHHHHHHHHHHHHHHHHHHHHHHHHHHHHHHHHHHHHHHHHHHHHHHHHHHHHHHHHHHHHHHHHHHHHHHHHHHHHHHHHHHTT----------------------------------------HHHHHHHHHHHHHHHHHHHHHHHHHSPPTTSS--

Radius of gyration: 68.67 Å; chains: 1; bounding box: 134×78×204 Å

Foldseek 3Di:
DDDDDDDDDDDPDDDDDPPDDDPPPDPDDDDDDDPDDDDDPPVVPVVVVCVVCVVVVDDDPDDPVRVVVVVVVVVPDPPDPPPDDDPPDDPPPDCDDPVSVCVPPPPDDPVNVVVVVVVVVVVVVVVVVVVVVVVVVVVVVVVVVVVVVVVVVVVVVVVVVVVVVVVVVVVVVVVVVVVVVVVVPPDDDDVVVVVVVVVVVVVVVCVVVVVVVVVVVVVVVVVVVVVVVVVVVVVVVVVVVVVVVVVVVVVVVVVVVVVVVVVVVVVVVVVVVVVVVVVVVVVVVVVVVVVVVVVVVVVVVVVVVVVVVVVVVVVVVVVVVVVVVVVVVVCCVVVVVVVVVVVCVVVVVPDDDDDDDDDDDDDDDDDDDDDDDDDDDDDDDDDDDPDPPVVVVVVVVVVVVVVVVVVVVVVVPDDDPVVVDD

pLDDT: mean 73.13, std 22.61, range [30.05, 98.44]

Sequence (422 aa):
MTVSGCSGSPASMSLRRWEFADPRTSRTPRLPAVKGGLISPISARGAKAVKDLRPLAEPSNRSLTERTLEAAEAWSIPGSPFKGLDASHPSRGFELSQDSRSGFFGRLTGLDIEAELQRHAVLLKGLLRDMAVIRDTVWHLADERSVVTSAAHDAKEACDVTTQLRTSFSELEIAVLKQQELWAKDGPGDAKLLQSLQESSMETRYEEQSLREETQFEEHSRILEGRFQEHHGLLNQRLEEHSRILEGRFQEHHGQLNQRFEALMQEHSLALEQYQEQHQTMEERFQEVREKVGNLSDSLRKEVQIRREALRGNVVRDLSASLADEVAERACQSVTPVLQRMMAEARGERPSTCPAVVQGGTDAGNRAQSADTVLSAEAAGVKGIVMDSEEAQVVAAEVAAELIQMLLTDWRSTPSPQELWP